Protein AF-A0AAN8FP55-F1 (afdb_monomer_lite)

Foldseek 3Di:
DPPPPPDPPPLPDLELVSLQVLQVLLQVLLVVLQVVLPDPDPPPDDPVVVLVVLQVSLVVSVVSVVVSCPSCCDHPDDDDDPPVDDYPQNFHDPVPPDPPPDPDDPDPDDDDDDDDDDDDDDDDDDDDDDDDDDDDDDDDDDDDPPPPPPPPGDGDDPVVSVLPHAQRALSSLLSNLVSQVDQLLLLLCLVLFVCVQSLVVCVPDDDPSNVVSSVSNVVVCVQLPDDPPDPDRPPVVVPDPSRPNPDDNVVSLVSVCVSPNQRVQPDDPQPPDPVSNVVSVVVSVLSNLLVNLCSVCVVPDDDDGRPPSLVSVLVVLLVSLVVGQALVSLLRSLVSVVPRDPPDLVSLVSNLVSLVVSLVDQGADPVRHGDDDDVVVVSNVSSLVSSLVSDDPVCSVVVVVVVVVVVLLVVLLVVLLVVLLVLLVLLVVCVPVVPDDLVSLVVNLVVLVVVVCLCPPCPHSNVVCVPDPVSCVVCVVSNVSSVVSNVNSVVSNVVSVVVSVVVVVVVVD

pLDDT: mean 71.39, std 17.82, range [32.91, 97.06]

Organism: Trichostrongylus colubriformis (NCBI:txid6319)

Sequence (509 aa):
HLDANISMEGVEGDSKDSCDALFRTIQWIRTLFNVFAEEQACPSVDSGTLDELWTKKFLLMFECQKELFSKVKGKFVDVSVFQLSALGQWSLPDRTPLSMVTVVATEVKKKPVKKAPKRKRAAPAEETENVEDILPPTQAVPSIEKGSKRRSGKNIMLAKMTTCMKTMKLSAVVKLLKNQELAPMDIALIVIVNLDALIFILMHGRRRATISLIEHLLEILVQVCPRVGKKALPWTRGEASGICIHGDLALISSEIEKVPHYFRSHITPLPSDSDAVTSRKKSRREKLMETIEHCILQEDGERSAGSEADVSVYGYLVDVCDQVPNVNVAIAVLDCISVIRSPSEELSNKMARHTLGFLKKEWVDKEGKPIKGAGLTSAVRKMLSHYLRLRPVNYRLCAIQWILAKKLADLNLRTWSIAAGCVALFGLMLRVRELRNTSLLVTAIKEGRRFLAMMCNKNSSFMYLLEEKTRLASVTEQVVEIIKSVQIGNRNFQNICVHAKVCALVANV

Radius of gyration: 38.75 Å; chains: 1; bounding box: 93×90×138 Å

Secondary structure (DSSP, 8-state):
--------TT--SS-HHHHHHHHHHHHHHHHHHHHHTTSS--TTS-HHHHHHHHHHHHHHHHHHHHHHHHHHH-----TT-----SS-S-PPPP-PPP-----------PPPPP-------------------------PPP----------PPP--HHHHHHHSPPPPHHHHHHHHHHTT--HHHHHHHHHS-THHHHHHTTTT--HHHHHHHHHHHHHHHHHSPPTT-SS-GGGG----SS---S-HHHHHHHHTTSTTTTTTTTSPPPS-HHHHHHHHHHHHHHHHHHHHHHHHTTT-SSS-SSSHHHHHHHHHHHHGGG--SHHHHHHHHHHHTTSPPS-HHHHHHHHHHHHHHHHS--B-TTSPBP-SHHHHHHHHHHHHHHHHHS-HHHHHHHHHHHHHHHHHHHHHHHHHHHHHHHHHHHHHTTSGGG--HHHHHHHHHHHHHHHHHHH-TTSTTHHHHH-HHHHHHHHHHHHHHHHHHHHHHHHHHHHHHHHHHHHHHTT-

InterPro domains:
  IPR029448 Fanconi anaemia protein FANCD2 [PTHR32086] (277-410)

Structure (mmCIF, N/CA/C/O backbone):
data_AF-A0AAN8FP55-F1
#
_entry.id   AF-A0AAN8FP55-F1
#
loop_
_atom_site.group_PDB
_atom_site.id
_atom_site.type_symbol
_atom_site.label_atom_id
_atom_site.label_alt_id
_atom_site.label_comp_id
_atom_site.label_asym_id
_atom_site.label_entity_id
_atom_site.label_seq_id
_atom_site.pdbx_PDB_ins_code
_atom_site.Cartn_x
_atom_site.Cartn_y
_atom_site.Cartn_z
_atom_site.occupancy
_atom_site.B_iso_or_equiv
_atom_site.auth_seq_id
_atom_site.auth_comp_id
_atom_site.auth_asym_id
_atom_site.auth_atom_id
_atom_site.pdbx_PDB_model_num
ATOM 1 N N . HIS A 1 1 ? -11.038 -1.731 47.079 1.00 36.53 1 HIS A N 1
ATOM 2 C CA . HIS A 1 1 ? -9.926 -2.691 46.919 1.00 36.53 1 HIS A CA 1
ATOM 3 C C . HIS A 1 1 ? -10.327 -3.762 45.909 1.00 36.53 1 HIS A C 1
ATOM 5 O O . HIS A 1 1 ? -10.938 -4.747 46.294 1.00 36.53 1 HIS A O 1
ATOM 11 N N . LEU A 1 2 ? -10.054 -3.537 44.620 1.00 41.50 2 LEU A N 1
ATOM 12 C CA . LEU A 1 2 ? -10.320 -4.487 43.522 1.00 41.50 2 LEU A CA 1
ATOM 13 C C . LEU A 1 2 ? -9.018 -5.036 42.903 1.00 41.50 2 LEU A C 1
ATOM 15 O O . LEU A 1 2 ? -9.037 -5.620 41.822 1.00 41.50 2 LEU A O 1
ATOM 19 N N . ASP A 1 3 ? -7.886 -4.890 43.597 1.00 40.09 3 ASP A N 1
ATOM 20 C CA . ASP A 1 3 ? -6.628 -5.510 43.190 1.00 40.09 3 ASP A CA 1
ATOM 21 C C . ASP A 1 3 ? -6.633 -6.991 43.565 1.00 40.09 3 ASP A C 1
ATOM 23 O O . ASP A 1 3 ? -6.153 -7.412 44.616 1.00 40.09 3 ASP A O 1
ATOM 27 N N . ALA A 1 4 ? -7.175 -7.814 42.668 1.00 50.50 4 ALA A N 1
ATOM 28 C CA . ALA A 1 4 ? -6.712 -9.187 42.562 1.00 50.50 4 ALA A CA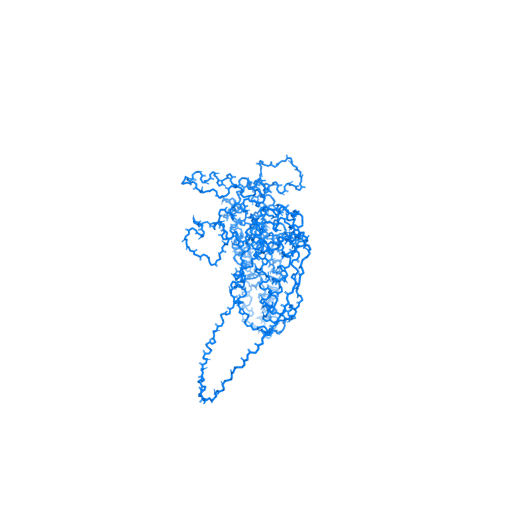 1
ATOM 29 C C . ALA A 1 4 ? -5.237 -9.129 42.122 1.00 50.50 4 ALA A C 1
ATOM 31 O O . ALA A 1 4 ? -4.940 -8.978 40.929 1.00 50.50 4 ALA A O 1
ATOM 32 N N . ASN A 1 5 ? -4.327 -9.169 43.101 1.00 53.84 5 ASN A N 1
ATOM 33 C CA . ASN A 1 5 ? -2.884 -9.253 42.890 1.00 53.84 5 ASN A CA 1
ATOM 34 C C . ASN A 1 5 ? -2.567 -10.590 42.218 1.00 53.84 5 ASN A C 1
ATOM 36 O O . ASN A 1 5 ? -2.399 -11.618 42.868 1.00 53.84 5 ASN A O 1
ATOM 40 N N . ILE A 1 6 ? -2.506 -10.573 40.890 1.00 56.78 6 ILE A N 1
ATOM 41 C CA . ILE A 1 6 ? -1.889 -11.652 40.128 1.00 56.78 6 ILE A CA 1
ATOM 42 C C . ILE A 1 6 ? -0.389 -11.412 40.234 1.00 56.78 6 ILE A C 1
ATOM 44 O O . ILE A 1 6 ? 0.161 -10.608 39.483 1.00 56.78 6 ILE A O 1
ATOM 48 N N . SER A 1 7 ? 0.245 -12.053 41.217 1.00 57.72 7 SER A N 1
ATOM 49 C CA . SER A 1 7 ? 1.703 -12.087 41.288 1.00 57.72 7 SER A CA 1
ATOM 50 C C . SER A 1 7 ? 2.226 -12.999 40.180 1.00 57.72 7 SER A C 1
ATOM 52 O O . SER A 1 7 ? 1.710 -14.097 39.968 1.00 57.72 7 SER A O 1
ATOM 54 N N . MET A 1 8 ? 3.233 -12.518 39.453 1.00 61.50 8 MET A N 1
ATOM 55 C CA . MET A 1 8 ? 4.004 -13.313 38.492 1.00 61.50 8 MET A CA 1
ATOM 56 C C . MET A 1 8 ? 5.193 -14.021 39.170 1.00 61.50 8 MET A C 1
ATOM 58 O O . MET A 1 8 ? 5.982 -14.677 38.486 1.00 61.50 8 MET A O 1
ATOM 62 N N . GLU A 1 9 ? 5.332 -13.908 40.497 1.00 56.75 9 GLU A N 1
ATOM 63 C CA . GLU A 1 9 ? 6.348 -14.628 41.270 1.00 56.75 9 GLU A CA 1
ATOM 64 C C . GLU A 1 9 ? 6.153 -16.141 41.097 1.00 56.75 9 GLU A C 1
ATOM 66 O O . GLU A 1 9 ? 5.098 -16.694 41.406 1.00 56.75 9 GLU A O 1
ATOM 71 N N . GLY A 1 10 ? 7.171 -16.810 40.548 1.00 60.12 10 GLY A N 1
ATOM 72 C CA . GLY A 1 10 ? 7.151 -18.247 40.247 1.00 60.12 10 GLY A CA 1
ATOM 73 C C . GLY A 1 10 ? 6.965 -18.611 38.768 1.00 60.12 10 GLY A C 1
ATOM 74 O O . GLY A 1 10 ? 7.032 -19.789 38.425 1.00 60.12 10 GLY A O 1
ATOM 75 N N . VAL A 1 11 ? 6.787 -17.637 37.864 1.00 64.38 11 VAL A N 1
ATOM 76 C CA . VAL A 1 11 ? 6.741 -17.889 36.402 1.00 64.38 11 VAL A CA 1
ATOM 77 C C . VAL A 1 11 ? 8.153 -17.976 35.783 1.00 64.38 11 VAL A C 1
ATOM 79 O O . VAL A 1 11 ? 8.311 -18.304 34.601 1.00 64.38 11 VAL A O 1
ATOM 82 N N . GLU A 1 12 ? 9.195 -17.748 36.584 1.00 66.88 12 GLU A N 1
ATOM 83 C CA . GLU A 1 12 ? 10.609 -17.835 36.208 1.00 66.88 12 GLU A CA 1
ATOM 84 C C . GLU A 1 12 ? 11.052 -19.296 36.030 1.00 66.88 12 GLU A C 1
ATOM 86 O O . GLU A 1 12 ? 11.622 -19.938 36.905 1.00 66.88 12 GLU A O 1
ATOM 91 N N . GLY A 1 13 ? 10.743 -19.856 34.867 1.00 71.81 13 GLY A N 1
ATOM 92 C CA . GLY A 1 13 ? 11.202 -21.173 34.451 1.00 71.81 13 GLY A CA 1
ATOM 93 C C . GLY A 1 13 ? 10.702 -21.505 33.054 1.00 71.81 13 GLY A C 1
ATOM 94 O O . GLY A 1 13 ? 9.586 -21.136 32.685 1.00 71.81 13 GLY A O 1
ATOM 95 N N . ASP A 1 14 ? 11.503 -22.217 32.268 1.00 77.69 14 ASP A N 1
ATOM 96 C 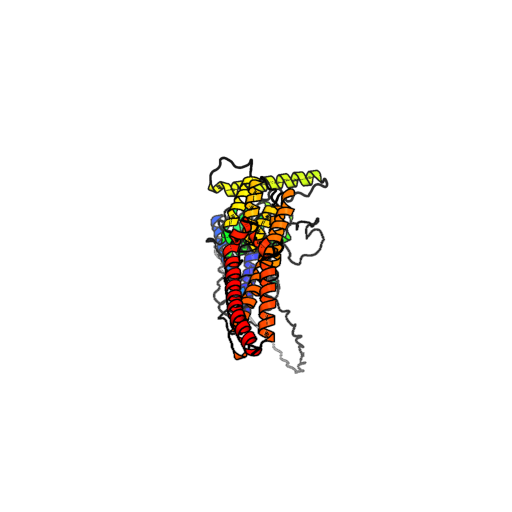CA . ASP A 1 14 ? 11.113 -22.718 30.942 1.00 77.69 14 ASP A CA 1
ATOM 97 C C . ASP A 1 14 ? 10.273 -24.009 31.068 1.00 77.69 14 ASP A C 1
ATOM 99 O O . ASP A 1 14 ? 10.388 -24.931 30.269 1.00 77.69 14 ASP A O 1
ATOM 103 N N . SER A 1 15 ? 9.443 -24.117 32.113 1.00 84.31 15 SER A N 1
ATOM 104 C CA . SER A 1 15 ? 8.615 -25.296 32.378 1.00 84.31 15 SER A CA 1
ATOM 105 C C . SER A 1 15 ? 7.287 -25.237 31.621 1.00 84.31 15 SER A C 1
ATOM 107 O O . SER A 1 15 ? 6.762 -24.164 31.308 1.00 84.31 15 SER A O 1
ATOM 109 N N . LYS A 1 16 ? 6.705 -26.410 31.338 1.00 85.31 16 LYS A N 1
ATOM 110 C CA . LYS A 1 16 ? 5.369 -26.507 30.732 1.00 85.31 16 LYS A CA 1
ATOM 111 C C . LYS A 1 16 ? 4.328 -25.769 31.577 1.00 85.31 16 LYS A C 1
ATOM 113 O O . LYS A 1 16 ? 3.493 -25.059 31.023 1.00 85.31 16 LYS A O 1
ATOM 118 N N . ASP A 1 17 ? 4.429 -25.894 32.896 1.00 86.75 17 ASP A N 1
ATOM 119 C CA . ASP A 1 17 ? 3.519 -25.255 33.845 1.00 86.75 17 ASP A CA 1
ATOM 120 C C . ASP A 1 17 ? 3.583 -23.727 33.751 1.00 86.75 17 ASP A C 1
ATOM 122 O O . ASP A 1 17 ? 2.555 -23.060 33.846 1.00 86.75 17 ASP A O 1
ATOM 126 N N . SER A 1 18 ? 4.764 -23.167 33.464 1.00 87.94 18 SER A N 1
ATOM 127 C CA . SER A 1 18 ? 4.931 -21.734 33.213 1.00 87.94 18 SER A CA 1
ATOM 128 C C . SER A 1 18 ? 4.194 -21.283 31.944 1.00 87.94 18 SER A C 1
ATOM 130 O O . SER A 1 18 ? 3.451 -20.300 31.970 1.00 87.94 18 SER A O 1
ATOM 132 N N . CYS A 1 19 ? 4.316 -22.029 30.839 1.00 87.62 19 CYS A N 1
ATOM 133 C CA . CYS A 1 19 ? 3.560 -21.754 29.611 1.00 87.62 19 CYS A CA 1
ATOM 134 C C . CYS A 1 19 ? 2.043 -21.897 29.816 1.00 87.62 19 CYS A C 1
ATOM 136 O O . CYS A 1 19 ? 1.270 -21.075 29.317 1.00 87.62 19 CYS A O 1
ATOM 138 N N . ASP A 1 20 ? 1.607 -22.905 30.574 1.00 87.62 20 ASP A N 1
ATOM 139 C CA . ASP A 1 20 ? 0.195 -23.127 30.892 1.00 87.62 20 ASP A CA 1
ATOM 140 C C . ASP A 1 20 ? -0.364 -22.002 31.775 1.00 87.62 20 ASP A C 1
ATOM 142 O O . ASP A 1 20 ? -1.476 -21.524 31.528 1.00 87.62 20 ASP A O 1
ATOM 146 N N . ALA A 1 21 ? 0.413 -21.526 32.753 1.00 89.25 21 ALA A N 1
ATOM 147 C CA . ALA A 1 21 ? 0.069 -20.376 33.584 1.00 89.25 21 ALA A CA 1
ATOM 148 C C . ALA A 1 21 ? -0.064 -19.100 32.740 1.00 89.25 21 ALA A C 1
ATOM 150 O O . ALA A 1 21 ? -1.105 -18.445 32.794 1.00 89.25 21 ALA A O 1
ATOM 151 N N . LEU A 1 22 ? 0.922 -18.793 31.887 1.00 90.00 22 LEU A N 1
ATOM 152 C CA . LEU A 1 22 ? 0.868 -17.657 30.959 1.00 90.00 22 LEU A CA 1
ATOM 153 C C . LEU A 1 22 ? -0.372 -17.727 30.060 1.00 90.00 22 LEU A C 1
ATOM 155 O O . LEU A 1 22 ? -1.121 -16.755 29.949 1.00 90.00 22 LEU A O 1
ATOM 159 N N . PHE A 1 23 ? -0.636 -18.890 29.456 1.00 90.56 23 PHE A N 1
ATOM 160 C CA . PHE A 1 23 ? -1.805 -19.092 28.604 1.00 90.56 23 PHE A CA 1
ATOM 161 C C . PHE A 1 23 ? -3.118 -18.867 29.364 1.00 90.56 23 PHE A C 1
ATOM 163 O O . PHE A 1 23 ? -3.999 -18.158 28.869 1.00 90.56 23 PHE A O 1
ATOM 170 N N . ARG A 1 24 ? -3.260 -19.433 30.570 1.00 89.56 24 ARG A N 1
ATOM 171 C CA . ARG A 1 24 ? -4.456 -19.261 31.411 1.00 89.56 24 ARG A CA 1
ATOM 172 C C . ARG A 1 24 ? -4.647 -17.808 31.836 1.00 89.56 24 ARG A C 1
ATOM 174 O O . ARG A 1 24 ? -5.770 -17.315 31.742 1.00 89.56 24 ARG A O 1
ATOM 181 N N . THR A 1 25 ? -3.578 -17.106 32.208 1.00 90.56 25 THR A N 1
ATOM 182 C CA . THR A 1 25 ? -3.615 -15.674 32.539 1.00 90.56 25 THR A CA 1
ATOM 183 C C . THR A 1 25 ? -4.094 -14.847 31.349 1.00 90.56 25 THR A C 1
ATOM 185 O O . THR A 1 25 ? -4.997 -14.024 31.500 1.00 90.56 25 THR A O 1
ATOM 188 N N . ILE A 1 26 ? -3.595 -15.123 30.138 1.00 90.75 26 ILE A N 1
ATOM 189 C CA . ILE A 1 26 ? -4.073 -14.467 28.912 1.00 90.75 26 ILE A CA 1
ATOM 190 C C . ILE A 1 26 ? -5.573 -14.726 28.709 1.00 90.75 26 ILE A C 1
ATOM 192 O O . ILE A 1 26 ? -6.325 -13.782 28.467 1.00 90.75 26 ILE A O 1
ATOM 196 N N . GLN A 1 27 ? -6.039 -15.977 28.837 1.00 89.50 27 GLN A N 1
ATOM 197 C CA . GLN A 1 27 ? -7.470 -16.293 28.697 1.00 89.50 27 GLN A CA 1
ATOM 198 C C . GLN A 1 27 ? -8.333 -15.592 29.737 1.00 89.50 27 GLN A C 1
ATOM 200 O O . GLN A 1 27 ? -9.442 -15.150 29.424 1.00 89.50 27 GLN A O 1
ATOM 205 N N . TRP A 1 28 ? -7.848 -15.523 30.972 1.00 91.06 28 TRP A N 1
ATOM 206 C CA . TRP A 1 28 ? -8.559 -14.895 32.068 1.00 91.06 28 TRP A CA 1
ATOM 207 C C . TRP A 1 28 ? -8.700 -13.394 31.824 1.00 91.06 28 TRP A C 1
ATOM 209 O O . TRP A 1 28 ? -9.824 -12.900 31.819 1.00 91.06 28 TRP A O 1
ATOM 219 N N . ILE A 1 29 ? -7.612 -12.696 31.478 1.00 90.62 29 ILE A N 1
ATOM 220 C CA . ILE A 1 29 ? -7.657 -11.260 31.164 1.00 90.62 29 ILE A CA 1
ATOM 221 C C . ILE A 1 29 ? -8.570 -10.982 29.959 1.00 90.62 29 ILE A C 1
ATOM 223 O O . ILE A 1 29 ? -9.410 -10.089 30.025 1.00 90.62 29 ILE A O 1
ATOM 227 N N . ARG A 1 30 ? -8.491 -11.780 28.883 1.00 89.56 30 ARG A N 1
ATOM 228 C CA . ARG A 1 30 ? -9.418 -11.646 27.740 1.00 89.56 30 ARG A CA 1
ATOM 229 C C . ARG A 1 30 ? -10.874 -11.865 28.146 1.00 89.56 30 ARG A C 1
ATOM 231 O O . ARG A 1 30 ? -11.760 -11.177 27.649 1.00 89.56 30 ARG A O 1
ATOM 238 N N . THR A 1 31 ? -11.130 -12.813 29.048 1.00 86.69 31 THR A N 1
ATOM 239 C CA . THR A 1 31 ? -12.478 -13.057 29.578 1.00 86.69 31 THR A CA 1
ATOM 240 C C . THR A 1 31 ? -12.959 -11.855 30.389 1.00 86.69 31 THR A C 1
ATOM 242 O O . THR A 1 31 ? -14.080 -11.414 30.164 1.00 86.69 31 THR A O 1
ATOM 245 N N . LEU A 1 32 ? -12.115 -11.274 31.249 1.00 87.38 32 LEU A N 1
ATOM 246 C CA . LEU A 1 32 ? -12.452 -10.050 31.979 1.00 87.38 32 LEU A CA 1
ATOM 247 C C . LEU A 1 32 ? -12.782 -8.901 31.032 1.00 87.38 32 LEU A C 1
ATOM 249 O O . LEU A 1 32 ? -13.822 -8.272 31.192 1.00 87.38 32 LEU A O 1
ATOM 253 N N . PHE A 1 33 ? -11.947 -8.662 30.019 1.00 88.38 33 PHE A N 1
ATOM 254 C CA . PHE A 1 33 ? -12.225 -7.636 29.019 1.00 88.38 33 PHE A CA 1
ATOM 255 C C . PHE A 1 33 ? -13.566 -7.860 28.330 1.00 88.38 33 PHE A C 1
ATOM 257 O O . PHE A 1 33 ? -14.336 -6.923 28.180 1.00 88.38 33 PHE A O 1
ATOM 264 N N . ASN A 1 34 ? -13.884 -9.099 27.965 1.00 86.81 34 ASN A N 1
ATOM 265 C CA . ASN A 1 34 ? -15.144 -9.422 27.302 1.00 86.81 34 ASN A CA 1
ATOM 266 C C . ASN A 1 34 ? -16.377 -9.273 28.203 1.00 86.81 34 ASN A C 1
ATOM 268 O O . ASN A 1 34 ? -17.465 -9.051 27.677 1.00 86.81 34 ASN A O 1
ATOM 272 N N . VAL A 1 35 ? -16.226 -9.447 29.518 1.00 84.88 35 VAL A N 1
ATOM 273 C CA . VAL A 1 35 ? -17.304 -9.258 30.500 1.00 84.88 35 VAL A CA 1
ATOM 274 C C . VAL A 1 35 ? -17.498 -7.766 30.771 1.00 84.88 35 VAL A C 1
ATOM 276 O O . VAL A 1 35 ? -18.584 -7.234 30.568 1.00 84.88 35 VAL A O 1
ATOM 279 N N . PHE A 1 36 ? -16.426 -7.054 31.120 1.00 83.62 36 PHE A N 1
ATOM 280 C CA . PHE A 1 36 ? -16.493 -5.636 31.484 1.00 83.62 36 PHE A CA 1
ATOM 281 C C . PHE A 1 36 ? -16.633 -4.682 30.292 1.00 83.62 36 PHE A C 1
ATOM 283 O O . PHE A 1 36 ? -16.839 -3.485 30.488 1.00 83.62 36 PHE A O 1
ATOM 290 N N . ALA A 1 37 ? -16.488 -5.162 29.055 1.00 82.38 37 ALA A N 1
ATOM 291 C CA . ALA A 1 37 ? -16.772 -4.353 27.872 1.00 82.38 37 ALA A CA 1
ATOM 292 C C . ALA A 1 37 ? -18.268 -4.064 27.698 1.00 82.38 37 ALA A C 1
ATOM 294 O O . ALA A 1 37 ? -18.611 -3.074 27.059 1.00 82.38 37 ALA A O 1
ATOM 295 N N . GLU A 1 38 ? -19.138 -4.937 28.214 1.00 75.81 38 GLU A N 1
ATOM 296 C CA . GLU A 1 38 ? -20.593 -4.835 28.043 1.00 75.81 38 GLU A CA 1
ATOM 297 C C . GLU A 1 38 ? -21.269 -4.078 29.190 1.00 75.81 38 GLU A C 1
ATOM 299 O O . GLU A 1 38 ? -22.319 -3.470 28.985 1.00 75.81 38 GLU A O 1
ATOM 304 N N . GLU A 1 39 ? -20.663 -4.059 30.378 1.00 73.75 39 GLU A N 1
ATOM 305 C CA . GLU A 1 39 ? -21.197 -3.312 31.514 1.00 73.75 39 GLU A CA 1
ATOM 306 C C . GLU A 1 39 ? -21.006 -1.800 31.318 1.00 73.75 39 GLU A C 1
ATOM 308 O O . GLU A 1 39 ? -19.895 -1.257 31.366 1.00 73.75 39 GLU A O 1
ATOM 313 N N . GLN A 1 40 ? -22.126 -1.107 31.095 1.00 61.31 40 GLN A N 1
ATOM 314 C CA . GLN A 1 40 ? -22.216 0.352 31.094 1.00 61.31 40 GLN A CA 1
ATOM 315 C C . GLN A 1 40 ? -22.018 0.870 32.520 1.00 61.31 40 GLN A C 1
ATOM 317 O O . GLN A 1 40 ? -22.979 1.083 33.244 1.00 61.31 40 GLN A O 1
ATOM 322 N N . ALA A 1 41 ? -20.754 1.073 32.885 1.00 63.94 41 ALA A N 1
ATOM 323 C CA . ALA A 1 41 ? -20.296 1.640 34.150 1.00 63.94 41 ALA A CA 1
ATOM 324 C C . ALA A 1 41 ? -20.613 0.790 35.394 1.00 63.94 41 ALA A C 1
ATOM 326 O O . ALA A 1 41 ? -21.751 0.454 35.703 1.00 63.94 41 ALA A O 1
ATOM 327 N N . CYS A 1 42 ? -19.573 0.502 36.174 1.00 73.00 42 CYS A N 1
ATOM 328 C CA . CYS A 1 42 ? -19.757 0.080 37.552 1.00 73.00 42 CYS A CA 1
ATOM 329 C C . CYS A 1 42 ? -20.020 1.365 38.355 1.00 73.00 42 CYS A C 1
ATOM 331 O O . CYS A 1 42 ? -19.095 2.166 38.483 1.00 73.00 42 CYS A O 1
ATOM 333 N N . PRO A 1 43 ? -21.243 1.623 38.860 1.00 80.62 43 PRO A N 1
ATOM 334 C CA . PRO A 1 43 ? -21.618 2.934 39.409 1.00 80.62 43 PRO A CA 1
ATOM 335 C C . PRO A 1 43 ? -20.794 3.351 40.638 1.00 80.62 43 PRO A C 1
ATOM 337 O O . PRO A 1 43 ? -20.841 4.504 41.052 1.00 80.62 43 PRO A O 1
ATOM 340 N N . SER A 1 44 ? -20.044 2.420 41.228 1.00 85.75 44 SER A N 1
ATOM 341 C CA . SER A 1 44 ? -19.174 2.637 42.383 1.00 85.75 44 SER A CA 1
ATOM 342 C C . SER A 1 44 ? -17.712 2.943 42.036 1.00 85.75 44 SER A C 1
ATOM 344 O O . SER A 1 44 ? -16.938 3.225 42.949 1.00 85.75 44 SER A O 1
ATOM 346 N N . VAL A 1 45 ? -17.311 2.866 40.763 1.00 83.62 45 VAL A N 1
ATOM 347 C CA . VAL A 1 45 ? -15.924 3.076 40.321 1.00 83.62 45 VAL A CA 1
ATOM 348 C C . VAL A 1 45 ? -15.898 4.216 39.311 1.00 83.62 45 VAL A C 1
ATOM 350 O O . VAL A 1 45 ? -16.639 4.188 38.329 1.00 83.62 45 VAL A O 1
ATOM 353 N N . ASP A 1 46 ? -15.051 5.219 39.543 1.00 88.25 46 ASP A N 1
ATOM 354 C CA . ASP A 1 46 ? -14.877 6.301 38.576 1.00 88.25 46 ASP A CA 1
ATOM 355 C C . ASP A 1 46 ? -14.308 5.775 37.240 1.00 88.25 46 ASP A C 1
ATOM 357 O O . ASP A 1 46 ? -13.649 4.731 37.162 1.00 88.25 46 ASP A O 1
ATOM 361 N N . SER A 1 47 ? -14.614 6.477 36.146 1.00 84.56 47 SER A N 1
ATOM 362 C CA . SER A 1 47 ? -14.209 6.048 34.803 1.00 84.56 47 SER A CA 1
ATOM 363 C C . SER A 1 47 ? -12.688 6.005 34.645 1.00 84.56 47 SER A C 1
ATOM 365 O O . SER A 1 47 ? -12.174 5.087 34.012 1.00 84.56 47 SER A O 1
ATOM 367 N N . GLY A 1 48 ? -11.968 6.942 35.273 1.00 86.75 48 GLY A N 1
ATOM 368 C CA . GLY A 1 48 ? -10.509 7.030 35.198 1.00 86.75 48 GLY A CA 1
ATOM 369 C C . GLY A 1 48 ? -9.804 5.813 35.801 1.00 86.75 48 GLY A C 1
ATOM 370 O O . GLY A 1 48 ? -8.926 5.232 35.166 1.00 86.75 48 GLY A O 1
ATOM 371 N N . THR A 1 49 ? -10.235 5.359 36.980 1.00 85.19 49 THR A N 1
ATOM 372 C CA . THR A 1 49 ? -9.707 4.154 37.638 1.00 85.19 49 THR A CA 1
ATOM 373 C C . THR A 1 49 ? -9.996 2.912 36.804 1.00 85.19 49 THR A C 1
ATOM 375 O O . THR A 1 49 ? -9.151 2.019 36.692 1.00 85.19 49 THR A O 1
ATOM 378 N N . LEU A 1 50 ? -11.182 2.837 36.192 1.00 84.19 50 LEU A N 1
ATOM 379 C CA . LEU A 1 50 ? -11.519 1.733 35.301 1.00 84.19 50 LEU A CA 1
ATOM 380 C C . LEU A 1 50 ? -10.619 1.732 34.055 1.00 84.19 50 LEU A C 1
ATOM 382 O O . LEU A 1 50 ? -10.115 0.673 33.682 1.00 84.19 50 LEU A O 1
ATOM 386 N N . ASP A 1 51 ? -10.369 2.888 33.445 1.00 84.19 51 ASP A N 1
ATOM 387 C CA . ASP A 1 51 ? -9.510 3.011 32.264 1.00 84.19 51 ASP A CA 1
ATOM 388 C C . ASP A 1 51 ? -8.040 2.695 32.569 1.00 84.19 51 ASP A C 1
ATOM 390 O O . ASP A 1 51 ? -7.367 2.013 31.781 1.00 84.19 51 ASP A O 1
ATOM 394 N N . GLU A 1 52 ? -7.556 3.093 33.746 1.00 85.25 52 GLU A N 1
ATOM 395 C CA . GLU A 1 52 ? -6.231 2.727 34.245 1.00 85.25 52 GLU A CA 1
ATOM 396 C C . GLU A 1 52 ? -6.122 1.211 34.469 1.00 85.25 52 GLU A C 1
ATOM 398 O O . GLU A 1 52 ? -5.157 0.579 34.027 1.00 85.25 52 GLU A O 1
ATOM 403 N N . LEU A 1 53 ? -7.132 0.597 35.097 1.00 85.44 53 LEU A N 1
ATOM 404 C CA . LEU A 1 53 ? -7.182 -0.849 35.311 1.00 85.44 53 LEU A CA 1
ATOM 405 C C . LEU A 1 53 ? -7.190 -1.603 33.976 1.00 85.44 53 LEU A C 1
ATOM 407 O O . LEU A 1 53 ? -6.440 -2.568 33.808 1.00 85.44 53 LEU A O 1
ATOM 411 N N . TRP A 1 54 ? -7.994 -1.149 33.014 1.00 87.56 54 TRP A N 1
ATOM 412 C CA . TRP A 1 54 ? -8.042 -1.708 31.664 1.00 87.56 54 TRP A CA 1
ATOM 413 C C . TRP A 1 54 ? -6.673 -1.667 30.993 1.00 87.56 54 TRP A C 1
ATOM 415 O O . TRP A 1 54 ? -6.195 -2.686 30.489 1.00 87.56 54 TRP A O 1
ATOM 425 N N . THR A 1 55 ? -6.012 -0.514 31.056 1.00 85.56 55 THR A N 1
ATOM 426 C CA . THR A 1 55 ? -4.680 -0.310 30.485 1.00 85.56 55 THR A CA 1
ATOM 427 C C . THR A 1 55 ? -3.643 -1.218 31.144 1.00 85.56 55 THR A C 1
ATOM 429 O O . THR A 1 55 ? -2.930 -1.942 30.447 1.00 85.56 55 THR A O 1
ATOM 432 N N . LYS A 1 56 ? -3.597 -1.272 32.482 1.00 87.94 56 LYS A N 1
ATOM 433 C CA . LYS A 1 56 ? -2.670 -2.137 33.233 1.00 87.94 56 LYS A CA 1
ATOM 434 C C . LYS A 1 56 ? -2.874 -3.615 32.910 1.00 87.94 56 LYS A C 1
ATOM 436 O O . LYS A 1 56 ? -1.905 -4.327 32.644 1.00 87.94 56 LYS A O 1
ATOM 441 N N . LYS A 1 57 ? -4.124 -4.095 32.895 1.00 89.62 57 LYS A N 1
ATOM 442 C CA . LYS A 1 57 ? -4.422 -5.500 32.568 1.00 89.62 57 LYS A CA 1
ATOM 443 C C . LYS A 1 57 ? -4.116 -5.816 31.104 1.00 89.62 57 LYS A C 1
ATOM 445 O O . LYS A 1 57 ? -3.673 -6.923 30.812 1.00 89.62 57 LYS A O 1
ATOM 450 N N . PHE A 1 58 ? -4.284 -4.858 30.193 1.00 88.25 58 PHE A N 1
ATOM 451 C CA . PHE A 1 58 ? -3.971 -5.056 28.779 1.00 88.25 58 PHE A CA 1
ATOM 452 C C . PHE A 1 58 ? -2.464 -5.192 28.568 1.00 88.25 58 PHE A C 1
ATOM 454 O O . PHE A 1 58 ? -2.023 -6.142 27.923 1.00 88.25 58 PHE A O 1
ATOM 461 N N . LEU A 1 59 ? -1.677 -4.307 29.184 1.00 85.25 59 LEU A N 1
ATOM 462 C CA . LEU A 1 59 ? -0.218 -4.390 29.167 1.00 85.25 59 LEU A CA 1
ATOM 463 C C . LEU A 1 59 ? 0.282 -5.701 29.787 1.00 85.25 59 LEU A C 1
ATOM 465 O O . LEU A 1 59 ? 1.149 -6.349 29.206 1.00 85.25 59 LEU A O 1
ATOM 469 N N . LEU A 1 60 ? -0.319 -6.147 30.897 1.00 89.69 60 LEU A N 1
ATOM 470 C CA . LEU A 1 60 ? -0.011 -7.451 31.490 1.00 89.69 60 LEU A CA 1
ATOM 471 C C . LEU A 1 60 ? -0.303 -8.600 30.515 1.00 89.69 60 LEU A C 1
ATOM 473 O O . LEU A 1 60 ? 0.552 -9.452 30.296 1.00 89.69 60 LEU A O 1
ATOM 477 N N . MET A 1 61 ? -1.485 -8.616 29.888 1.00 91.69 61 MET A N 1
ATOM 478 C CA . MET A 1 61 ? -1.829 -9.629 28.885 1.00 91.69 61 MET A CA 1
ATOM 479 C C . MET A 1 61 ? -0.838 -9.626 27.716 1.00 91.69 61 MET A C 1
ATOM 481 O O . MET A 1 61 ? -0.462 -10.695 27.236 1.00 91.69 61 MET A O 1
ATOM 485 N N . PHE A 1 62 ? -0.437 -8.443 27.252 1.00 87.12 62 PHE A N 1
ATOM 486 C CA . PHE A 1 62 ? 0.512 -8.282 26.158 1.00 87.12 62 PHE A CA 1
ATOM 487 C C . PHE A 1 62 ? 1.901 -8.829 26.520 1.00 87.12 62 PHE A C 1
ATOM 489 O O . PHE A 1 62 ? 2.463 -9.614 25.754 1.00 87.12 62 PHE A O 1
ATOM 496 N N . GLU A 1 63 ? 2.431 -8.508 27.704 1.00 87.75 63 GLU A N 1
ATOM 497 C CA . GLU A 1 63 ? 3.705 -9.071 28.171 1.00 87.75 63 GLU A CA 1
ATOM 498 C C . GLU A 1 63 ? 3.610 -10.588 28.390 1.00 87.75 63 GLU A C 1
ATOM 500 O O . GLU A 1 63 ? 4.502 -11.318 27.960 1.00 87.75 63 GLU A O 1
ATOM 505 N N . CYS A 1 64 ? 2.495 -11.104 28.928 1.00 90.75 64 CYS A N 1
ATOM 506 C CA . CYS A 1 64 ? 2.275 -12.550 29.021 1.00 90.75 64 CYS A CA 1
ATOM 507 C C . CYS A 1 64 ? 2.274 -13.228 27.642 1.00 90.75 64 CYS A C 1
ATOM 509 O O . CYS A 1 64 ? 2.828 -14.316 27.496 1.00 90.75 64 CYS A O 1
ATOM 511 N N . GLN A 1 65 ? 1.657 -12.614 26.624 1.00 88.81 65 GLN A N 1
ATOM 512 C CA . GLN A 1 65 ? 1.674 -13.141 25.255 1.00 88.81 65 GLN A CA 1
ATOM 513 C C . GLN A 1 65 ? 3.090 -13.156 24.691 1.00 88.81 65 GLN A C 1
ATOM 515 O O . GLN A 1 65 ? 3.513 -14.174 24.147 1.00 88.81 65 GLN A O 1
ATOM 520 N N . LYS A 1 66 ? 3.827 -12.051 24.831 1.00 87.44 66 LYS A N 1
ATOM 521 C CA . LYS A 1 66 ? 5.212 -11.934 24.371 1.00 87.44 66 LYS A CA 1
ATOM 522 C C . LYS A 1 66 ? 6.109 -12.986 25.023 1.00 87.44 66 LYS A C 1
ATOM 524 O O . LYS A 1 66 ? 6.855 -13.657 24.311 1.00 87.44 66 LYS A O 1
ATOM 529 N N . GLU A 1 67 ? 5.984 -13.176 26.333 1.00 89.44 67 GLU A N 1
ATOM 530 C CA . GLU A 1 67 ? 6.735 -14.188 27.075 1.00 89.44 67 GLU A CA 1
ATOM 531 C C . GLU A 1 67 ? 6.350 -15.607 26.641 1.00 89.44 67 GLU A C 1
ATOM 533 O O . GLU A 1 67 ? 7.221 -16.421 26.342 1.00 89.44 67 GLU A O 1
ATOM 538 N N . LEU A 1 68 ? 5.052 -15.894 26.489 1.00 88.88 68 LEU A N 1
ATOM 539 C CA . LEU A 1 68 ? 4.581 -17.186 25.987 1.00 88.88 68 LEU A CA 1
ATOM 540 C C . LEU A 1 68 ? 5.136 -17.476 24.585 1.00 88.88 68 LEU A C 1
ATOM 542 O O . LEU A 1 68 ? 5.623 -18.574 24.326 1.00 88.88 68 LEU A O 1
ATOM 546 N N . PHE A 1 69 ? 5.104 -16.495 23.678 1.00 86.19 69 PHE A N 1
ATOM 547 C CA . PHE A 1 69 ? 5.678 -16.633 22.340 1.00 86.19 69 PHE A CA 1
ATOM 548 C C . PHE A 1 69 ? 7.191 -16.863 22.380 1.00 86.19 69 PHE A C 1
ATOM 550 O O . PHE A 1 69 ? 7.682 -17.677 21.600 1.00 86.19 69 PHE A O 1
ATOM 557 N N . SER A 1 70 ? 7.912 -16.174 23.269 1.00 85.56 70 SER A N 1
ATOM 558 C CA . SER A 1 70 ? 9.354 -16.350 23.476 1.00 85.56 70 SER A CA 1
ATOM 559 C C . SER A 1 70 ? 9.678 -17.775 23.941 1.00 85.56 70 SER A C 1
ATOM 561 O O . SER A 1 70 ? 10.476 -18.467 23.311 1.00 85.56 70 SER A O 1
ATOM 563 N N . LYS A 1 71 ? 8.972 -18.270 24.967 1.00 86.12 71 LYS A N 1
ATOM 564 C CA . LYS A 1 71 ? 9.160 -19.628 25.503 1.00 86.12 71 LYS A CA 1
ATOM 565 C C . LYS A 1 71 ? 8.791 -20.720 24.501 1.00 86.12 71 LYS A C 1
ATOM 567 O O . LYS A 1 71 ? 9.511 -21.704 24.371 1.00 86.12 71 LYS A O 1
ATOM 572 N N . VAL A 1 72 ? 7.704 -20.536 23.745 1.00 82.94 72 VAL A N 1
ATOM 573 C CA . VAL A 1 72 ? 7.245 -21.512 22.738 1.00 82.94 72 VAL A CA 1
ATOM 574 C C . VAL A 1 72 ? 8.144 -21.531 21.498 1.00 82.94 72 VAL A C 1
ATOM 576 O O . VAL A 1 72 ? 8.350 -22.596 20.920 1.00 82.94 72 VAL A O 1
ATOM 579 N N . LYS A 1 73 ? 8.687 -20.384 21.068 1.00 79.62 73 LYS A N 1
ATOM 580 C CA . LYS A 1 73 ? 9.638 -20.333 19.942 1.00 79.62 73 LYS A CA 1
ATOM 581 C C . LYS A 1 73 ? 11.038 -20.834 20.308 1.00 79.62 73 LYS A C 1
ATOM 583 O O . LYS A 1 73 ? 11.808 -21.130 19.398 1.00 79.62 73 LYS A O 1
ATOM 588 N N . GLY A 1 74 ? 11.346 -20.943 21.600 1.00 68.31 74 GLY A N 1
ATOM 589 C CA . GLY A 1 74 ? 12.712 -21.079 22.094 1.00 68.31 74 GLY A CA 1
ATOM 590 C C . GLY A 1 74 ? 13.429 -19.725 22.084 1.00 68.31 74 GLY A C 1
ATOM 591 O O . GLY A 1 74 ? 13.129 -18.849 21.267 1.00 68.31 74 GLY A O 1
ATOM 592 N N . LYS A 1 75 ? 14.374 -19.531 23.010 1.00 56.19 75 LYS A N 1
ATOM 593 C CA . LYS A 1 75 ? 15.173 -18.302 23.064 1.00 56.19 75 LYS A CA 1
ATOM 594 C C . LYS A 1 75 ? 15.988 -18.175 21.772 1.00 56.19 75 LYS A C 1
ATOM 596 O O . LYS A 1 75 ? 16.790 -19.046 21.451 1.00 56.19 75 LYS A O 1
ATOM 601 N N . PHE A 1 76 ? 15.793 -17.074 21.049 1.00 42.47 76 PHE A N 1
ATOM 602 C CA . PHE A 1 76 ? 16.673 -16.651 19.960 1.00 42.47 76 PHE A CA 1
ATOM 603 C C . PHE A 1 76 ? 17.997 -16.185 20.591 1.00 42.47 76 PHE A C 1
ATOM 605 O O . PHE A 1 76 ? 18.153 -15.012 20.918 1.00 42.47 76 PHE A O 1
ATOM 612 N N . VAL A 1 77 ? 18.918 -17.114 20.849 1.00 40.44 77 VAL A N 1
ATOM 613 C CA . VAL A 1 77 ? 20.289 -16.801 21.273 1.00 40.44 77 VAL A CA 1
ATOM 614 C C . VAL A 1 77 ? 21.214 -17.209 20.138 1.00 40.44 77 VAL A C 1
ATOM 616 O O . VAL A 1 77 ? 21.433 -18.393 19.934 1.00 40.44 77 VAL A O 1
ATOM 619 N N . ASP A 1 78 ? 21.684 -16.196 19.414 1.00 38.62 78 ASP A N 1
ATOM 620 C CA . ASP A 1 78 ? 22.786 -16.168 18.445 1.00 38.62 78 ASP A CA 1
ATOM 621 C C . ASP A 1 78 ? 22.882 -17.226 17.318 1.00 38.62 78 ASP A C 1
ATOM 623 O O . ASP A 1 78 ? 22.529 -18.397 17.411 1.00 38.62 78 ASP A O 1
ATOM 627 N N . VAL A 1 79 ? 23.367 -16.761 16.170 1.00 39.53 79 VAL A N 1
ATOM 628 C CA . VAL A 1 79 ? 23.041 -17.225 14.805 1.00 39.53 79 VAL A CA 1
ATOM 629 C C . VAL A 1 79 ? 23.683 -18.563 14.361 1.00 39.53 79 VAL A C 1
ATOM 631 O O . VAL A 1 79 ? 23.825 -18.794 13.165 1.00 39.53 79 VAL A O 1
ATOM 634 N N . SER A 1 80 ? 24.048 -19.507 15.234 1.00 39.59 80 SER A N 1
ATOM 635 C CA . SER A 1 80 ? 24.794 -20.697 14.755 1.00 39.59 80 SER A CA 1
ATOM 636 C C . SER A 1 80 ? 24.391 -22.086 15.241 1.00 39.59 80 SER A C 1
ATOM 638 O O . SER A 1 80 ? 24.888 -23.049 14.662 1.00 39.59 80 SER A O 1
ATOM 640 N N . VAL A 1 81 ? 23.434 -22.265 16.159 1.00 37.03 81 VAL A N 1
ATOM 641 C CA . VAL A 1 81 ? 22.895 -23.612 16.448 1.00 37.03 81 VAL A CA 1
ATOM 642 C C . VAL A 1 81 ? 21.413 -23.535 16.821 1.00 37.03 81 VAL A C 1
ATOM 644 O O . VAL A 1 81 ? 21.056 -23.134 17.923 1.00 37.03 81 VAL A O 1
ATOM 647 N N . PHE A 1 82 ? 20.529 -23.973 15.917 1.00 36.31 82 PHE A N 1
ATOM 648 C CA . PHE A 1 82 ? 19.119 -24.234 16.232 1.00 36.31 82 PHE A CA 1
ATOM 649 C C . PHE A 1 82 ? 19.032 -25.460 17.161 1.00 36.31 82 PHE A C 1
ATOM 651 O O . PHE A 1 82 ? 18.787 -26.582 16.717 1.00 36.31 82 PHE A O 1
ATOM 658 N N . GLN A 1 83 ? 19.241 -25.277 18.465 1.00 39.34 83 GLN A N 1
ATOM 659 C CA . GLN A 1 83 ? 18.802 -26.267 19.444 1.00 39.34 83 GLN A CA 1
ATOM 660 C C . GLN A 1 83 ? 17.285 -26.135 19.604 1.00 39.34 83 GLN A C 1
ATOM 662 O O . GLN A 1 83 ? 16.771 -25.240 20.267 1.00 39.34 83 GLN A O 1
ATOM 667 N N . LEU A 1 84 ? 16.556 -27.050 18.965 1.00 42.16 84 LEU A N 1
ATOM 668 C CA . LEU A 1 84 ? 15.094 -27.210 18.998 1.00 42.16 84 LEU A CA 1
ATOM 669 C C . LEU A 1 84 ? 14.550 -27.657 20.379 1.00 42.16 84 LEU A C 1
ATOM 671 O O . LEU A 1 84 ? 13.531 -28.339 20.472 1.00 42.16 84 LEU A O 1
ATOM 675 N N . SER A 1 85 ? 15.227 -27.309 21.468 1.00 51.81 85 SER A N 1
ATOM 676 C CA . SER A 1 85 ? 15.066 -27.919 22.788 1.00 51.81 85 SER A CA 1
ATOM 677 C C . SER A 1 85 ? 15.233 -26.859 23.874 1.00 51.81 85 SER A C 1
ATOM 679 O O . SER A 1 85 ? 16.331 -26.360 24.083 1.00 51.81 85 SER A O 1
ATOM 681 N N . ALA A 1 86 ? 14.161 -26.487 24.574 1.00 47.78 86 ALA A N 1
ATOM 682 C CA . ALA A 1 86 ? 14.033 -26.998 25.941 1.00 47.78 86 ALA A CA 1
ATOM 683 C C . ALA A 1 86 ? 12.633 -27.518 26.323 1.00 47.78 86 ALA A C 1
ATOM 685 O O . ALA A 1 86 ? 12.533 -28.363 27.205 1.00 47.78 86 ALA A O 1
ATOM 686 N N . LEU A 1 87 ? 11.555 -27.088 25.659 1.00 47.56 87 LEU A N 1
ATOM 687 C CA . LEU A 1 87 ? 10.190 -27.404 26.120 1.00 47.56 87 LEU A CA 1
ATOM 688 C C . LEU A 1 87 ? 9.530 -28.621 25.470 1.00 47.56 87 LEU A C 1
ATOM 690 O O . LEU A 1 87 ? 8.464 -29.053 25.913 1.00 47.56 87 LEU A O 1
ATOM 694 N N . GLY A 1 88 ? 10.139 -29.196 24.430 1.00 56.53 88 GLY A N 1
ATOM 695 C CA . GLY A 1 88 ? 9.460 -30.207 23.629 1.00 56.53 88 GLY A CA 1
ATOM 696 C C . GLY A 1 88 ? 8.116 -29.687 23.103 1.00 56.53 88 GLY A C 1
ATOM 697 O O . GLY A 1 88 ? 7.814 -28.496 23.114 1.00 56.53 88 GLY A O 1
ATOM 698 N N . GLN A 1 89 ? 7.294 -30.585 22.585 1.00 65.94 89 GLN A N 1
ATOM 699 C CA . GLN A 1 89 ? 5.993 -30.246 22.020 1.00 65.94 89 GLN A CA 1
ATOM 700 C C . GLN A 1 89 ? 5.056 -29.728 23.125 1.00 65.94 89 GLN A C 1
ATOM 702 O O . GLN A 1 89 ? 4.448 -30.521 23.844 1.00 65.94 89 GLN A O 1
ATOM 707 N N . TRP A 1 90 ? 4.920 -28.403 23.270 1.00 72.50 90 TRP A N 1
ATOM 708 C CA . TRP A 1 90 ? 3.911 -27.829 24.161 1.00 72.50 90 TRP A CA 1
ATOM 709 C C . TRP A 1 90 ? 2.515 -28.192 23.636 1.00 72.50 90 TRP A C 1
ATOM 711 O O . TRP A 1 90 ? 2.061 -27.722 22.590 1.00 72.50 90 TRP A O 1
ATOM 721 N N . SER A 1 91 ? 1.849 -29.097 24.348 1.00 76.62 91 SER A N 1
ATOM 722 C CA . SER A 1 91 ? 0.450 -29.448 24.130 1.00 76.62 91 SER A CA 1
ATOM 723 C C . SER A 1 91 ? -0.433 -28.388 24.777 1.00 76.62 91 SER A C 1
ATOM 725 O O . SER A 1 91 ? -0.175 -28.047 25.930 1.00 76.62 91 SER A O 1
ATOM 727 N N . LEU A 1 92 ? -1.496 -27.945 24.096 1.00 75.56 92 LEU A N 1
ATOM 728 C CA . LEU A 1 92 ? -2.459 -27.013 24.689 1.00 75.56 92 LEU A CA 1
ATOM 729 C C . LEU A 1 92 ? -2.916 -27.535 26.067 1.00 75.56 92 LEU A C 1
ATOM 731 O O . LEU A 1 92 ? -3.299 -28.710 26.139 1.00 75.56 92 LEU A O 1
ATOM 735 N N . PRO A 1 93 ? -2.906 -26.709 27.129 1.00 78.12 93 PRO A N 1
ATOM 736 C CA . PRO A 1 93 ? -3.484 -27.091 28.405 1.00 78.12 93 PRO A CA 1
ATOM 737 C C . PRO A 1 93 ? -4.935 -27.508 28.192 1.00 78.12 93 PRO A C 1
ATOM 739 O O . PRO A 1 93 ? -5.641 -26.940 27.349 1.00 78.12 93 PRO A O 1
ATOM 742 N N . ASP A 1 94 ? -5.351 -28.535 28.934 1.00 72.88 94 ASP A N 1
ATOM 743 C CA . ASP A 1 94 ? -6.684 -29.107 28.806 1.00 72.88 94 ASP A CA 1
ATOM 744 C C . ASP A 1 94 ? -7.731 -27.990 28.921 1.00 72.88 94 ASP A C 1
ATOM 746 O O . ASP A 1 94 ? -7.670 -27.145 29.818 1.00 72.88 94 ASP A O 1
ATOM 750 N N . ARG A 1 95 ? -8.666 -27.946 27.964 1.00 64.19 95 ARG A N 1
ATOM 751 C CA . ARG A 1 95 ? -9.690 -26.890 27.867 1.00 64.19 95 ARG A CA 1
ATOM 752 C C . ARG A 1 95 ? -10.803 -27.089 28.890 1.00 64.19 95 ARG A C 1
ATOM 754 O O . ARG A 1 95 ? -11.893 -26.547 28.705 1.00 64.19 95 ARG A O 1
ATOM 761 N N . THR A 1 96 ? -10.554 -27.880 29.931 1.00 65.50 96 THR A N 1
ATOM 762 C CA . THR A 1 96 ? -11.482 -28.089 31.029 1.00 65.50 96 THR A CA 1
ATOM 763 C C . THR A 1 96 ? -11.908 -26.704 31.511 1.00 65.50 96 THR A C 1
ATOM 765 O O . THR A 1 96 ? -11.041 -25.906 31.889 1.00 65.50 96 THR A O 1
ATOM 768 N N . PRO A 1 97 ? -13.198 -26.347 31.389 1.00 52.41 97 PRO A N 1
ATOM 769 C CA . PRO A 1 97 ? -13.657 -25.027 31.777 1.00 52.41 97 PRO A CA 1
ATOM 770 C C . PRO A 1 97 ? -13.229 -24.811 33.223 1.00 52.41 97 PRO A C 1
ATOM 772 O O . PRO A 1 97 ? -13.531 -25.636 34.085 1.00 52.41 97 PRO A O 1
ATOM 775 N N . LEU A 1 98 ? -12.468 -23.738 33.466 1.00 47.66 98 LEU A N 1
ATOM 776 C CA . LEU A 1 98 ? -12.179 -23.289 34.823 1.00 47.66 98 LEU A CA 1
ATOM 777 C C . LEU A 1 98 ? -13.530 -23.238 35.540 1.00 47.66 98 LEU A C 1
ATOM 779 O O . LEU A 1 98 ? -14.459 -22.604 35.033 1.00 47.66 98 LEU A O 1
ATOM 783 N N . SER A 1 99 ? -13.655 -23.983 36.638 1.00 40.91 99 SER A N 1
ATOM 784 C CA . SER A 1 99 ? -14.871 -24.056 37.449 1.00 40.91 99 SER A CA 1
ATOM 785 C C . SER A 1 99 ? -15.461 -22.659 37.617 1.00 40.91 99 SER A C 1
ATOM 787 O O . SER A 1 99 ? -14.711 -21.723 37.897 1.00 40.91 99 SER A O 1
ATOM 789 N N . MET A 1 100 ? -16.773 -22.525 37.394 1.00 36.12 100 MET A N 1
ATOM 790 C CA . MET A 1 100 ? -17.489 -21.249 37.360 1.00 36.12 100 MET A CA 1
ATOM 791 C C . MET A 1 100 ? -17.062 -20.369 38.546 1.00 36.12 100 MET A C 1
ATOM 793 O O . MET A 1 100 ? -17.374 -20.667 39.699 1.00 36.12 100 MET A O 1
ATOM 797 N N . VAL A 1 101 ? -16.291 -19.314 38.263 1.00 40.69 101 VAL A N 1
ATOM 798 C CA . VAL A 1 101 ? -15.848 -18.362 39.285 1.00 40.69 101 VAL A CA 1
ATOM 799 C C . VAL A 1 101 ? -17.082 -17.579 39.700 1.00 40.69 101 VAL A C 1
ATOM 801 O O . VAL A 1 101 ? -17.521 -16.671 39.000 1.00 40.69 101 VAL A O 1
ATOM 804 N N . THR A 1 102 ? -17.682 -17.979 40.817 1.00 36.72 102 THR A N 1
ATOM 805 C CA . THR A 1 102 ? -18.798 -17.246 41.408 1.00 36.72 102 THR A CA 1
ATOM 806 C C . THR A 1 102 ? -18.195 -16.029 42.095 1.00 36.72 102 THR A C 1
ATOM 808 O O . THR A 1 102 ? -17.536 -16.160 43.126 1.00 36.72 102 THR A O 1
ATOM 811 N N . VAL A 1 103 ? -18.351 -14.847 41.497 1.00 37.34 103 VAL A N 1
ATOM 812 C CA . VAL A 1 103 ? -17.971 -13.588 42.145 1.00 37.34 103 VAL A CA 1
ATOM 813 C C . VAL A 1 103 ? -18.982 -13.351 43.263 1.00 37.34 103 VAL A C 1
ATOM 815 O O . VAL A 1 103 ? -20.070 -12.830 43.038 1.00 37.34 103 VAL A O 1
ATOM 818 N N . VAL A 1 104 ? -18.658 -13.814 44.468 1.00 32.91 104 VAL A N 1
ATOM 819 C CA . VAL A 1 104 ? -19.473 -13.553 45.654 1.00 32.91 104 VAL A CA 1
ATOM 820 C C . VAL A 1 104 ? -19.254 -12.094 46.031 1.00 32.91 104 VAL A C 1
ATOM 822 O O . VAL A 1 104 ? -18.185 -11.728 46.520 1.00 32.91 104 VAL A O 1
ATOM 825 N N . ALA A 1 105 ? -20.261 -11.253 45.795 1.00 34.00 105 ALA A N 1
ATOM 826 C CA . ALA A 1 105 ? -20.307 -9.929 46.389 1.00 34.00 105 ALA A CA 1
ATOM 827 C C . ALA A 1 105 ? -20.267 -10.104 47.913 1.00 34.00 105 ALA A C 1
ATOM 829 O O . ALA A 1 105 ? -21.183 -10.669 48.513 1.00 34.00 105 ALA A O 1
ATOM 830 N N . THR A 1 106 ? -19.177 -9.679 48.548 1.00 37.50 106 THR A N 1
ATOM 831 C CA . THR A 1 106 ? -19.086 -9.660 50.006 1.00 37.50 106 THR A CA 1
ATOM 832 C C . THR A 1 106 ? -20.006 -8.564 50.521 1.00 37.50 106 THR A C 1
ATOM 834 O O . THR A 1 106 ? -19.592 -7.416 50.682 1.00 37.50 106 THR A O 1
ATOM 837 N N . GLU A 1 107 ? -21.270 -8.903 50.766 1.00 35.62 107 GLU A N 1
ATOM 838 C CA . GLU A 1 107 ? -22.136 -8.061 51.577 1.00 35.62 107 GLU A CA 1
ATOM 839 C C . GLU A 1 107 ? -21.510 -7.928 52.969 1.00 35.62 107 GLU A C 1
ATOM 841 O O . GLU A 1 107 ? -21.269 -8.910 53.680 1.00 35.62 107 GLU A O 1
ATOM 846 N N . VAL A 1 108 ? -21.212 -6.689 53.356 1.00 39.66 108 VAL A N 1
ATOM 847 C CA . VAL A 1 108 ? -20.729 -6.351 54.694 1.00 39.66 108 VAL A CA 1
ATOM 848 C C . VAL A 1 108 ? -21.850 -6.669 55.685 1.00 39.66 108 VAL A C 1
ATOM 850 O O . VAL A 1 108 ? -22.770 -5.875 55.883 1.00 39.66 108 VAL A O 1
ATOM 853 N N . LYS A 1 109 ? -21.791 -7.852 56.310 1.00 40.59 109 LYS A N 1
ATOM 854 C CA . LYS A 1 109 ? -22.709 -8.251 57.385 1.00 40.59 109 LYS A CA 1
ATOM 855 C C . LYS A 1 109 ? -22.673 -7.209 58.508 1.00 40.59 109 LYS A C 1
ATOM 857 O O . LYS A 1 109 ? -21.697 -7.113 59.253 1.00 40.59 109 LYS A O 1
ATOM 862 N N . LYS A 1 110 ? -23.767 -6.456 58.667 1.00 48.47 110 LYS A N 1
ATOM 863 C CA . LYS A 1 110 ? -24.024 -5.632 59.856 1.00 48.47 110 LYS A CA 1
ATOM 864 C C . LYS A 1 110 ? -24.056 -6.537 61.097 1.00 48.47 110 LYS A C 1
ATOM 866 O O . LYS A 1 110 ? -24.799 -7.515 61.142 1.00 48.47 110 LYS A O 1
ATOM 871 N N . LYS A 1 111 ? -23.233 -6.206 62.099 1.00 45.75 111 LYS A N 1
ATOM 872 C CA . LYS A 1 111 ? -23.169 -6.879 63.409 1.00 45.75 111 LYS A CA 1
ATOM 873 C C . LYS A 1 111 ? -24.542 -6.865 64.104 1.00 45.75 111 LYS A C 1
ATOM 875 O O . LYS A 1 111 ? -25.107 -5.781 64.245 1.00 45.75 111 LYS A O 1
ATOM 880 N N . PRO A 1 112 ? -25.042 -7.999 64.629 1.00 46.66 112 PRO A N 1
ATOM 881 C CA . PRO A 1 112 ? -26.174 -7.986 65.544 1.00 46.66 112 PRO A CA 1
ATOM 882 C C . PRO A 1 112 ? -25.739 -7.533 66.948 1.00 46.66 112 PRO A C 1
ATOM 884 O O . PRO A 1 112 ? -24.648 -7.847 67.431 1.00 46.66 112 PRO A O 1
ATOM 887 N N . VAL A 1 113 ? -26.614 -6.761 67.591 1.00 50.38 113 VAL A N 1
ATOM 888 C CA . VAL A 1 113 ? -26.458 -6.194 68.936 1.00 50.38 113 VAL A CA 1
ATOM 889 C C . VAL A 1 113 ? -26.530 -7.296 70.003 1.00 50.38 113 VAL A C 1
ATOM 891 O O . VAL A 1 113 ? -27.387 -8.175 69.958 1.00 50.38 113 VAL A O 1
ATOM 894 N N . LYS A 1 114 ? -25.615 -7.226 70.978 1.00 54.19 114 LYS A N 1
ATOM 895 C CA . LYS A 1 114 ? -25.478 -8.137 72.125 1.00 54.19 114 LYS A CA 1
ATOM 896 C C . LYS A 1 114 ? -26.695 -8.077 73.066 1.00 54.19 114 LYS A C 1
ATOM 898 O O . LYS A 1 114 ? -27.095 -6.991 73.475 1.00 54.19 114 LYS A O 1
ATOM 903 N N . LYS A 1 115 ? -27.167 -9.237 73.540 1.00 44.34 115 LYS A N 1
ATOM 904 C CA . LYS A 1 115 ? -27.859 -9.384 74.837 1.00 44.34 115 LYS A CA 1
ATOM 905 C C . LYS A 1 115 ? -27.164 -10.463 75.676 1.00 44.34 115 LYS A C 1
ATOM 907 O O . LYS A 1 115 ? -26.716 -11.473 75.145 1.00 44.34 115 LYS A O 1
ATOM 912 N N . ALA A 1 116 ? -27.029 -10.177 76.969 1.00 45.06 116 ALA A N 1
ATOM 913 C CA . ALA A 1 116 ? -26.273 -10.925 77.978 1.00 45.06 116 ALA A CA 1
ATOM 914 C C . ALA A 1 116 ? -27.217 -11.818 78.852 1.00 45.06 116 ALA A C 1
ATOM 916 O O . ALA A 1 116 ? -28.390 -11.941 78.502 1.00 45.06 116 ALA A O 1
ATOM 917 N N . PRO A 1 117 ? -26.767 -12.505 79.929 1.00 60.66 117 PRO A N 1
ATOM 918 C CA . PRO A 1 117 ? -26.787 -13.971 80.014 1.00 60.66 117 PRO A CA 1
ATOM 919 C C . PRO A 1 117 ? -27.687 -14.537 81.137 1.00 60.66 117 PRO A C 1
ATOM 921 O O . PRO A 1 117 ? -28.015 -13.842 82.098 1.00 60.66 117 PRO A O 1
ATOM 924 N N . LYS A 1 118 ? -28.017 -15.840 81.095 1.00 44.81 118 LYS A N 1
ATOM 925 C CA . LYS A 1 118 ? -28.586 -16.570 82.250 1.00 44.81 118 LYS A CA 1
ATOM 926 C C . LYS A 1 118 ? -27.994 -17.978 82.410 1.00 44.81 118 LYS A C 1
ATOM 928 O O . LYS A 1 118 ? -27.495 -18.574 81.467 1.00 44.81 118 LYS A O 1
ATOM 933 N N . ARG A 1 119 ? -27.975 -18.429 83.666 1.00 42.03 119 ARG A N 1
ATOM 934 C CA . ARG A 1 119 ? -26.973 -19.276 84.337 1.00 42.03 119 ARG A CA 1
ATOM 935 C C . ARG A 1 119 ? -27.554 -20.656 84.733 1.00 42.03 119 ARG A C 1
ATOM 937 O O . ARG A 1 119 ? -28.665 -20.683 85.238 1.00 42.03 119 ARG A O 1
ATOM 944 N N . LYS A 1 120 ? -26.707 -21.702 84.653 1.00 46.50 120 LYS A N 1
ATOM 945 C CA . LYS A 1 120 ? -26.493 -22.876 85.560 1.00 46.50 120 LYS A CA 1
ATOM 946 C C . LYS A 1 120 ? -27.597 -23.920 85.880 1.00 46.50 120 LYS A C 1
ATOM 948 O O . LYS A 1 120 ? -28.568 -23.577 86.540 1.00 46.50 120 LYS A O 1
ATOM 953 N N . ARG A 1 121 ? -27.246 -25.212 85.678 1.00 40.72 121 ARG A N 1
ATOM 954 C CA . ARG A 1 121 ? -27.152 -26.397 86.609 1.00 40.72 121 ARG A CA 1
ATOM 955 C C . ARG A 1 121 ? -27.472 -27.684 85.819 1.00 40.72 121 ARG A C 1
ATOM 957 O O . ARG A 1 121 ? -28.269 -27.586 84.904 1.00 40.72 121 ARG A O 1
ATOM 964 N N . ALA A 1 122 ? -27.039 -28.910 86.114 1.00 36.59 122 ALA A N 1
ATOM 965 C CA . ALA A 1 122 ? -25.929 -29.602 86.791 1.00 36.59 122 ALA A CA 1
ATOM 966 C C . ALA A 1 122 ? -26.114 -31.107 86.415 1.00 36.59 122 ALA A C 1
ATOM 968 O O . ALA A 1 122 ? -27.217 -31.487 86.036 1.00 36.59 122 ALA A O 1
ATOM 969 N N . ALA A 1 123 ? -25.045 -31.908 86.490 1.00 43.94 123 ALA A N 1
ATOM 970 C CA . ALA A 1 123 ? -24.904 -33.354 86.175 1.00 43.94 123 ALA A CA 1
ATOM 971 C C . ALA A 1 123 ? -25.709 -34.300 87.140 1.00 43.94 123 ALA A C 1
ATOM 973 O O . ALA A 1 123 ? -26.448 -33.712 87.937 1.00 43.94 123 ALA A O 1
ATOM 974 N N . PRO A 1 124 ? -25.573 -35.669 87.201 1.00 57.41 124 PRO A N 1
ATOM 975 C CA . PRO A 1 124 ? -24.518 -36.584 86.662 1.00 57.41 124 PRO A CA 1
ATOM 976 C C . PRO A 1 124 ? -24.899 -38.054 86.236 1.00 57.41 124 PRO A C 1
ATOM 978 O O . PRO A 1 124 ? -26.050 -38.445 86.374 1.00 57.41 124 PRO A O 1
ATOM 981 N N . ALA A 1 125 ? -23.860 -38.823 85.808 1.00 46.66 125 ALA A N 1
ATOM 982 C CA . ALA A 1 125 ? -23.594 -40.299 85.903 1.00 46.66 125 ALA A CA 1
ATOM 983 C C . ALA A 1 125 ? -24.520 -41.305 85.147 1.00 46.66 125 ALA A C 1
ATOM 985 O O . ALA A 1 125 ? -25.681 -40.990 84.942 1.00 46.66 125 ALA A O 1
ATOM 986 N N . GLU A 1 126 ? -24.153 -42.515 84.675 1.00 36.97 126 GLU A N 1
ATOM 987 C CA . GLU A 1 126 ? -23.000 -43.449 84.797 1.00 36.97 126 GLU A CA 1
ATOM 988 C C . GLU A 1 126 ? -23.164 -44.607 83.749 1.00 36.97 126 GLU A C 1
ATOM 990 O O . GLU A 1 126 ? -24.305 -44.883 83.395 1.00 36.97 126 GLU A O 1
ATOM 995 N N . GLU A 1 127 ? -22.049 -45.228 83.290 1.00 38.59 127 GLU A N 1
ATOM 996 C CA . GLU A 1 127 ? -21.770 -46.657 82.886 1.00 38.59 127 GLU A CA 1
ATOM 997 C C . GLU A 1 127 ? -22.748 -47.469 81.963 1.00 38.59 127 GLU A C 1
ATOM 999 O O . GLU A 1 127 ? -23.935 -47.197 81.918 1.00 38.59 127 GLU A O 1
ATOM 1004 N N . THR A 1 128 ? -22.402 -48.480 81.134 1.00 37.59 128 THR A N 1
ATOM 1005 C CA . THR A 1 128 ? -21.342 -49.521 81.121 1.00 37.59 128 THR A CA 1
ATOM 1006 C C . THR A 1 128 ? -21.194 -50.199 79.720 1.00 37.59 128 THR A C 1
ATOM 1008 O O . THR A 1 128 ? -22.044 -50.057 78.844 1.00 37.59 128 THR A O 1
ATOM 1011 N N . GLU A 1 129 ? -20.087 -50.940 79.571 1.00 38.56 129 GLU A N 1
ATOM 1012 C CA . GLU A 1 129 ? -19.535 -51.878 78.554 1.00 38.56 129 GLU A CA 1
ATOM 1013 C C . GLU A 1 129 ? -20.453 -52.773 77.673 1.00 38.56 129 GLU A C 1
ATOM 1015 O O . GLU A 1 129 ? -21.473 -53.267 78.142 1.00 38.56 129 GLU A O 1
ATOM 1020 N N . ASN A 1 130 ? -20.009 -53.142 76.446 1.00 33.38 130 ASN A N 1
ATOM 1021 C CA . ASN A 1 130 ? -19.361 -54.454 76.191 1.00 33.38 130 ASN A CA 1
ATOM 1022 C C . ASN A 1 130 ? -18.761 -54.667 74.778 1.00 33.38 130 ASN A C 1
ATOM 1024 O O . ASN A 1 130 ? -19.127 -54.015 73.802 1.00 33.38 130 ASN A O 1
ATOM 1028 N N . VAL A 1 131 ? -17.806 -55.601 74.751 1.00 44.88 131 VAL A N 1
ATOM 1029 C CA . VAL A 1 131 ? -16.814 -56.004 73.733 1.00 44.88 131 VAL A CA 1
ATOM 1030 C C . VAL A 1 131 ? -17.317 -57.168 72.861 1.00 44.88 131 VAL A C 1
ATOM 1032 O O . VAL A 1 131 ? -18.035 -58.011 73.381 1.00 44.88 131 VAL A O 1
ATOM 1035 N N . GLU A 1 132 ? -16.876 -57.275 71.595 1.00 34.03 132 GLU A N 1
ATOM 1036 C CA . GLU A 1 132 ? -16.401 -58.559 71.025 1.00 34.03 132 GLU A CA 1
ATOM 1037 C C . GLU A 1 132 ? -15.595 -58.402 69.714 1.00 34.03 132 GLU A C 1
ATOM 1039 O O . GLU A 1 132 ? -16.041 -57.807 68.732 1.00 34.03 132 GLU A O 1
ATOM 1044 N N . ASP A 1 133 ? -14.381 -58.960 69.757 1.00 41.56 133 ASP A N 1
ATOM 1045 C CA . ASP A 1 133 ? -13.402 -59.212 68.692 1.00 41.56 133 ASP A CA 1
ATOM 1046 C C . ASP A 1 133 ? -13.777 -60.446 67.861 1.00 41.56 133 ASP A C 1
ATOM 1048 O O . ASP A 1 133 ? -14.046 -61.464 68.485 1.00 41.56 133 ASP A O 1
ATOM 1052 N N . ILE A 1 134 ? -13.610 -60.428 66.522 1.00 36.94 134 ILE A N 1
ATOM 1053 C CA . ILE A 1 134 ? -13.118 -61.574 65.707 1.00 36.94 134 ILE A CA 1
ATOM 1054 C C . ILE A 1 134 ? -12.437 -61.061 64.405 1.00 36.94 134 ILE A C 1
ATOM 1056 O O . ILE A 1 134 ? -13.034 -60.332 63.615 1.00 36.94 134 ILE A O 1
ATOM 1060 N N . LEU A 1 135 ? -11.199 -61.508 64.144 1.00 40.94 135 LEU A N 1
ATOM 1061 C CA . LEU A 1 135 ? -10.432 -61.464 62.872 1.00 40.94 135 LEU A CA 1
ATOM 1062 C C . LEU A 1 135 ? -10.225 -62.919 62.354 1.00 40.94 135 LEU A C 1
ATOM 1064 O O . LEU A 1 135 ? -10.377 -63.842 63.152 1.00 40.94 135 LEU A O 1
ATOM 1068 N N . PRO A 1 136 ? -9.621 -63.184 61.168 1.00 64.88 136 PRO A N 1
ATOM 1069 C CA . PRO A 1 136 ? -9.958 -62.847 59.771 1.00 64.88 136 PRO A CA 1
ATOM 1070 C C . PRO A 1 136 ? -10.027 -64.146 58.891 1.00 64.88 136 PRO A C 1
ATOM 1072 O O . PRO A 1 136 ? -10.051 -65.243 59.452 1.00 64.88 136 PRO A O 1
ATOM 1075 N N . PRO A 1 137 ? -10.034 -64.100 57.531 1.00 52.44 137 PRO A N 1
ATOM 1076 C CA . PRO A 1 137 ? -8.741 -64.192 56.828 1.00 52.44 137 PRO A CA 1
ATOM 1077 C C . PRO A 1 137 ? -8.625 -63.519 55.435 1.00 52.44 137 PRO A C 1
ATOM 1079 O O . PRO A 1 137 ? -9.573 -63.311 54.685 1.00 52.44 137 PRO A O 1
ATOM 1082 N N . THR A 1 138 ? -7.361 -63.260 55.112 1.00 45.81 138 THR A N 1
ATOM 1083 C CA . THR A 1 138 ? -6.668 -62.960 53.849 1.00 45.81 138 THR A CA 1
ATOM 1084 C C . THR A 1 138 ? -7.212 -63.626 52.572 1.00 45.81 138 THR A C 1
ATOM 1086 O O . THR A 1 138 ? -7.260 -64.851 52.509 1.00 45.81 138 THR A O 1
ATOM 1089 N N . GLN A 1 139 ? -7.441 -62.847 51.500 1.00 35.50 139 GLN A N 1
ATOM 1090 C CA . GLN A 1 139 ? -7.394 -63.311 50.098 1.00 35.50 139 GLN A CA 1
ATOM 1091 C C . GLN A 1 139 ? -6.925 -62.212 49.120 1.00 35.50 139 GLN A C 1
ATOM 1093 O O . GLN A 1 139 ? -6.892 -61.028 49.440 1.00 35.50 139 GLN A O 1
ATOM 1098 N N . ALA A 1 140 ? -6.470 -62.673 47.955 1.00 37.59 140 ALA A N 1
ATOM 1099 C CA . ALA A 1 140 ? -5.420 -62.126 47.104 1.00 37.59 140 ALA A CA 1
ATOM 1100 C C . ALA A 1 140 ? -5.750 -60.873 46.269 1.00 37.59 140 ALA A C 1
ATOM 1102 O O . ALA A 1 140 ? -6.878 -60.622 45.854 1.00 37.59 140 ALA A O 1
ATOM 1103 N N . VAL A 1 141 ? -4.677 -60.145 45.953 1.00 42.19 141 VAL A N 1
ATOM 1104 C CA . VAL A 1 141 ? -4.587 -59.012 45.022 1.00 42.19 141 VAL A CA 1
ATOM 1105 C C . VAL A 1 141 ? -4.784 -59.477 43.569 1.00 42.19 141 VAL A C 1
ATOM 1107 O O . VAL A 1 141 ? -4.012 -60.321 43.114 1.00 42.19 141 VAL A O 1
ATOM 1110 N N . PRO A 1 142 ? -5.704 -58.880 42.785 1.00 36.09 142 PRO A N 1
ATOM 1111 C CA . PRO A 1 142 ? -5.649 -58.923 41.333 1.00 36.09 142 PRO A CA 1
ATOM 1112 C C . PRO A 1 142 ? -4.961 -57.659 40.799 1.00 36.09 142 PRO A C 1
ATOM 1114 O O . PRO A 1 142 ? -5.436 -56.532 40.954 1.00 36.09 142 PRO A O 1
ATOM 1117 N N . SER A 1 143 ? -3.822 -57.860 40.145 1.00 43.41 143 SER A N 1
ATOM 1118 C CA . SER A 1 143 ? -3.113 -56.862 39.349 1.00 43.41 143 SER A CA 1
ATOM 1119 C C . SER A 1 143 ? -3.966 -56.423 38.153 1.00 43.41 143 SER A C 1
ATOM 1121 O O . SER A 1 143 ? -4.129 -57.168 37.188 1.00 43.41 143 SER A O 1
ATOM 1123 N N . ILE A 1 144 ? -4.495 -55.199 38.202 1.00 40.03 144 ILE A N 1
ATOM 1124 C CA . ILE A 1 144 ? -5.113 -54.534 37.049 1.00 40.03 144 ILE A CA 1
ATOM 1125 C C . ILE A 1 144 ? -3.993 -53.888 36.227 1.00 40.03 144 ILE A C 1
ATOM 1127 O O . ILE A 1 144 ? -3.470 -52.829 36.583 1.00 40.03 144 ILE A O 1
ATOM 1131 N N . GLU A 1 145 ? -3.641 -54.514 35.105 1.00 41.69 145 GLU A N 1
ATOM 1132 C CA . GLU A 1 145 ? -2.841 -53.896 34.049 1.00 41.69 145 GLU A CA 1
ATOM 1133 C C . GLU A 1 145 ? -3.598 -52.695 33.460 1.00 41.69 145 GLU A C 1
ATOM 1135 O O . GLU A 1 145 ? -4.478 -52.813 32.605 1.00 41.69 145 GLU A O 1
ATOM 1140 N N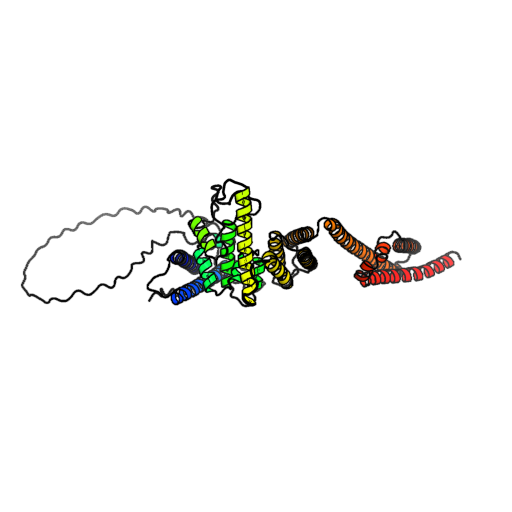 . LYS A 1 146 ? -3.246 -51.486 33.911 1.00 38.38 146 LYS A N 1
ATOM 1141 C CA . LYS A 1 146 ? -3.623 -50.243 33.233 1.00 38.38 146 LYS A CA 1
ATOM 1142 C C . LYS A 1 146 ? -2.751 -50.065 31.991 1.00 38.38 146 LYS A C 1
ATOM 1144 O O . LYS A 1 146 ? -1.702 -49.423 32.034 1.00 38.38 146 LYS A O 1
ATOM 1149 N N . GLY A 1 147 ? -3.241 -50.565 30.860 1.00 36.62 147 GLY A N 1
ATOM 1150 C CA . GLY A 1 147 ? -2.783 -50.167 29.531 1.00 36.62 147 GLY A CA 1
ATOM 1151 C C . GLY A 1 147 ? -3.036 -48.675 29.290 1.00 36.62 147 GLY A C 1
ATOM 1152 O O . GLY A 1 147 ? -4.073 -48.277 28.758 1.00 36.62 147 GLY A O 1
ATOM 1153 N N . SER A 1 148 ? -2.085 -47.829 29.690 1.00 39.47 148 SER A N 1
ATOM 1154 C CA . SER A 1 148 ? -2.067 -46.404 29.361 1.00 39.47 148 SER A CA 1
ATOM 1155 C C . SER A 1 148 ? -1.828 -46.242 27.859 1.00 39.47 148 SER A C 1
ATOM 1157 O O . SER A 1 148 ? -0.692 -46.229 27.380 1.00 39.47 148 SER A O 1
ATOM 1159 N N . LYS A 1 149 ? -2.915 -46.126 27.086 1.00 38.59 149 LYS A N 1
ATOM 1160 C CA . LYS A 1 149 ? -2.862 -45.613 25.713 1.00 38.59 149 LYS A CA 1
ATOM 1161 C C . LYS A 1 149 ? -2.303 -44.192 25.771 1.00 38.59 149 LYS A C 1
ATOM 1163 O O . LYS A 1 149 ? -3.048 -43.239 25.998 1.00 38.59 149 LYS A O 1
ATOM 1168 N N . ARG A 1 150 ? -0.990 -44.053 25.546 1.00 39.56 150 ARG A N 1
ATOM 1169 C CA . ARG A 1 150 ? -0.323 -42.782 25.236 1.00 39.56 150 ARG A CA 1
ATOM 1170 C C . ARG A 1 150 ? -1.088 -42.118 24.091 1.00 39.56 150 ARG A C 1
ATOM 1172 O O . ARG A 1 150 ? -0.926 -42.477 22.927 1.00 39.56 150 ARG A O 1
ATOM 1179 N N . ARG A 1 151 ? -1.956 -41.159 24.421 1.00 41.47 151 ARG A N 1
ATOM 1180 C CA . ARG A 1 151 ? -2.552 -40.260 23.434 1.00 41.47 151 ARG A CA 1
ATOM 1181 C C . ARG A 1 151 ? -1.410 -39.419 22.877 1.00 41.47 151 ARG A C 1
ATOM 1183 O O . ARG A 1 151 ? -0.899 -38.538 23.558 1.00 41.47 151 ARG A O 1
ATOM 1190 N N . SER A 1 152 ? -0.993 -39.740 21.657 1.00 41.59 152 SER A N 1
ATOM 1191 C CA . SER A 1 152 ? -0.139 -38.889 20.832 1.00 41.59 152 SER A CA 1
ATOM 1192 C C . SER A 1 152 ? -0.772 -37.492 20.772 1.00 41.59 152 SER A C 1
ATOM 1194 O O . SER A 1 152 ? -1.833 -37.299 20.173 1.00 41.59 152 SER A O 1
ATOM 1196 N N . GLY A 1 153 ? -0.179 -36.535 21.488 1.00 50.69 153 GLY A N 1
ATOM 1197 C CA . GLY A 1 153 ? -0.604 -35.142 21.466 1.00 50.69 153 GLY A CA 1
ATOM 1198 C C . GLY A 1 153 ? -0.347 -34.561 20.080 1.00 50.69 153 GLY A C 1
ATOM 1199 O O . GLY A 1 153 ? 0.757 -34.668 19.553 1.00 50.69 153 GLY A O 1
ATOM 1200 N N . LYS A 1 154 ? -1.370 -33.971 19.455 1.00 52.03 154 LYS A N 1
ATOM 1201 C CA . LYS A 1 154 ? -1.204 -33.292 18.165 1.00 52.03 154 LYS A CA 1
ATOM 1202 C C . LYS A 1 154 ? -0.370 -32.029 18.368 1.00 52.03 154 LYS A C 1
ATOM 1204 O O . LYS A 1 154 ? -0.775 -31.142 19.114 1.00 52.03 154 LYS A O 1
ATOM 1209 N N . ASN A 1 155 ? 0.744 -31.933 17.648 1.00 55.44 155 ASN A N 1
ATOM 1210 C CA . ASN A 1 155 ? 1.599 -30.751 17.634 1.00 55.44 155 ASN A CA 1
ATOM 1211 C C . ASN A 1 155 ? 0.842 -29.513 17.158 1.00 55.44 155 ASN A C 1
ATOM 1213 O O . ASN A 1 155 ? 0.174 -29.519 16.116 1.00 55.44 155 ASN A O 1
ATOM 1217 N N . ILE A 1 156 ? 0.972 -28.434 17.922 1.00 58.69 156 ILE A N 1
ATOM 1218 C CA . ILE A 1 156 ? 0.356 -27.149 17.621 1.00 58.69 156 ILE A CA 1
ATOM 1219 C C . ILE A 1 156 ? 1.448 -26.257 17.044 1.00 58.69 156 ILE A C 1
ATOM 1221 O O . ILE A 1 156 ? 2.347 -25.816 17.750 1.00 58.69 156 ILE A O 1
ATOM 1225 N N . MET A 1 157 ? 1.388 -26.009 15.733 1.00 69.88 157 MET A N 1
ATOM 1226 C CA . MET A 1 157 ? 2.216 -24.971 15.115 1.00 69.88 157 MET A CA 1
ATOM 1227 C C . MET A 1 157 ? 1.867 -23.617 15.732 1.00 69.88 157 MET A C 1
ATOM 1229 O O . MET A 1 157 ? 0.705 -23.375 16.047 1.00 69.88 157 MET A O 1
ATOM 1233 N N . LEU A 1 158 ? 2.837 -22.710 15.820 1.00 65.69 158 LEU A N 1
ATOM 1234 C CA . LEU A 1 158 ? 2.659 -21.356 16.355 1.00 65.69 158 LEU A CA 1
ATOM 1235 C C . LEU A 1 158 ? 1.402 -20.642 15.819 1.00 65.69 158 LEU A C 1
ATOM 1237 O O . LEU A 1 158 ? 0.662 -20.035 16.584 1.00 65.69 158 LEU A O 1
ATOM 1241 N N . ALA A 1 159 ? 1.113 -20.793 14.521 1.00 67.75 159 ALA A N 1
ATOM 1242 C CA . ALA A 1 159 ? -0.074 -20.228 13.873 1.00 67.75 159 ALA A CA 1
ATOM 1243 C C . ALA A 1 159 ? -1.402 -20.727 14.478 1.00 67.75 159 ALA A C 1
ATOM 1245 O O . ALA A 1 159 ? -2.400 -20.014 14.485 1.00 67.75 159 ALA A O 1
ATOM 1246 N N . LYS A 1 160 ? -1.423 -21.947 15.022 1.00 77.31 160 LYS A N 1
ATOM 1247 C CA . LYS A 1 160 ? -2.585 -22.505 15.718 1.00 77.31 160 LYS A CA 1
ATOM 1248 C C . LYS A 1 160 ? -2.709 -21.985 17.152 1.00 77.31 160 LYS A C 1
ATOM 1250 O O . LYS A 1 160 ? -3.810 -22.029 17.697 1.00 77.31 160 LYS A O 1
ATOM 1255 N N . MET A 1 161 ? -1.639 -21.476 17.768 1.00 75.62 161 MET A N 1
ATOM 1256 C CA . MET A 1 161 ? -1.696 -20.961 19.140 1.00 75.62 161 MET A CA 1
ATOM 1257 C C . MET A 1 161 ? -2.617 -19.742 19.235 1.00 75.62 161 MET A C 1
ATOM 1259 O O . MET A 1 161 ? -3.480 -19.707 20.110 1.00 75.62 161 MET A O 1
ATOM 1263 N N . THR A 1 162 ? -2.524 -18.812 18.281 1.00 74.25 162 THR A N 1
ATOM 1264 C CA . THR A 1 162 ? -3.413 -17.643 18.191 1.00 74.25 162 THR A CA 1
ATOM 1265 C C . THR A 1 162 ? -4.874 -18.072 18.055 1.00 74.25 162 THR A C 1
ATOM 1267 O O . THR A 1 162 ? -5.725 -17.598 18.802 1.00 74.25 162 THR A O 1
ATOM 1270 N N . THR A 1 163 ? -5.154 -19.074 17.209 1.00 76.38 163 THR A N 1
ATOM 1271 C CA . THR A 1 163 ? -6.514 -19.627 17.033 1.00 76.38 163 THR A CA 1
ATOM 1272 C C . THR A 1 163 ? -7.049 -20.375 18.257 1.00 76.38 163 THR A C 1
ATOM 1274 O O . THR A 1 163 ? -8.250 -20.605 18.372 1.00 76.38 163 THR A O 1
ATOM 1277 N N . CYS A 1 164 ? -6.172 -20.789 19.175 1.00 77.88 164 CYS A N 1
ATOM 1278 C CA . CYS A 1 164 ? -6.570 -21.469 20.403 1.00 77.88 164 CYS A CA 1
ATOM 1279 C C . CYS A 1 164 ? -6.931 -20.504 21.530 1.00 77.88 164 CYS A C 1
ATOM 1281 O O . CYS A 1 164 ? -7.492 -20.949 22.533 1.00 77.88 164 CYS A O 1
ATOM 1283 N N . MET A 1 165 ? -6.607 -19.217 21.390 1.00 82.25 165 MET A N 1
ATOM 1284 C CA . MET A 1 165 ? -6.961 -18.226 22.388 1.00 82.25 165 MET A CA 1
ATOM 1285 C C . MET A 1 165 ? -8.376 -17.696 22.159 1.00 82.25 165 MET A C 1
ATOM 1287 O O . MET A 1 165 ? -8.777 -17.474 21.020 1.00 82.25 165 MET A O 1
ATOM 1291 N N . LYS A 1 166 ? -9.128 -17.442 23.239 1.00 81.31 166 LYS A N 1
ATOM 1292 C CA . LYS A 1 166 ? -10.429 -16.769 23.134 1.00 81.31 166 LYS A CA 1
ATOM 1293 C C . LYS A 1 166 ? -10.244 -15.433 22.430 1.00 81.31 166 LYS A C 1
ATOM 1295 O O . LYS A 1 166 ? -9.337 -14.675 22.775 1.00 81.31 166 LYS A O 1
ATOM 1300 N N . THR A 1 167 ? -11.098 -15.130 21.468 1.00 82.88 167 THR A N 1
ATOM 1301 C CA . THR A 1 167 ? -11.099 -13.826 20.810 1.00 82.88 167 THR A CA 1
ATOM 1302 C C . THR A 1 167 ? -11.595 -12.764 21.785 1.00 82.88 167 THR A C 1
ATOM 1304 O O . THR A 1 167 ? -12.558 -12.984 22.528 1.00 82.88 167 THR A O 1
ATOM 1307 N N . MET A 1 168 ? -10.947 -11.602 21.795 1.00 84.69 168 MET A N 1
ATOM 1308 C CA . MET A 1 168 ? -11.531 -10.436 22.449 1.00 84.69 168 MET A CA 1
ATOM 1309 C C . MET A 1 168 ? -12.761 -9.982 21.665 1.00 84.69 168 MET A C 1
ATOM 1311 O O . MET A 1 168 ? -12.753 -10.013 20.432 1.00 84.69 168 MET A O 1
ATOM 1315 N N . LYS A 1 169 ? -13.812 -9.588 22.384 1.00 85.25 169 LYS A N 1
ATOM 1316 C CA . LYS A 1 169 ? -14.981 -8.924 21.819 1.00 85.25 169 LYS A CA 1
ATOM 1317 C C . LYS A 1 169 ? -14.539 -7.591 21.238 1.00 85.25 169 LYS A C 1
ATOM 1319 O O . LYS A 1 169 ? -13.660 -6.920 21.778 1.00 85.25 169 LYS A O 1
ATOM 1324 N N . LEU A 1 170 ? -15.186 -7.197 20.154 1.00 79.69 170 LEU A N 1
ATOM 1325 C CA . LEU A 1 170 ? -14.902 -5.939 19.487 1.00 79.69 170 LEU A CA 1
ATOM 1326 C C . LEU A 1 170 ? -15.042 -4.735 20.432 1.00 79.69 170 LEU A C 1
ATOM 1328 O O . LEU A 1 170 ? -14.144 -3.906 20.465 1.00 79.69 170 LEU A O 1
ATOM 1332 N N . SER A 1 171 ? -16.102 -4.675 21.243 1.00 80.69 171 SER A N 1
ATOM 1333 C CA . SER A 1 171 ? -16.306 -3.616 22.248 1.00 80.69 171 SER A CA 1
ATOM 1334 C C . SER A 1 171 ? -15.093 -3.428 23.159 1.00 80.69 171 SER A C 1
ATOM 1336 O O . SER A 1 171 ? -14.667 -2.303 23.414 1.00 80.69 171 SER A O 1
ATOM 1338 N N . ALA A 1 172 ? -14.482 -4.533 23.595 1.00 84.88 172 ALA A N 1
ATOM 1339 C CA . ALA A 1 172 ? -13.277 -4.497 24.410 1.00 84.88 172 ALA A CA 1
ATOM 1340 C C . ALA A 1 172 ? -12.086 -3.904 23.649 1.00 84.88 172 ALA A C 1
ATOM 1342 O O . ALA A 1 172 ? -11.379 -3.047 24.170 1.00 84.88 172 ALA A O 1
ATOM 1343 N N . VAL A 1 173 ? -11.870 -4.339 22.407 1.00 84.19 173 VAL A N 1
ATOM 1344 C CA . VAL A 1 173 ? -10.772 -3.843 21.562 1.00 84.19 173 VAL A CA 1
ATOM 1345 C C . VAL A 1 173 ? -10.926 -2.346 21.307 1.00 84.19 173 VAL A C 1
ATOM 1347 O O . VAL A 1 173 ? -9.972 -1.591 21.455 1.00 84.19 173 VAL A O 1
ATOM 1350 N N . VAL A 1 174 ? -12.141 -1.904 20.993 1.00 80.62 174 VAL A N 1
ATOM 1351 C CA . VAL A 1 174 ? -12.472 -0.499 20.734 1.00 80.62 174 VAL A CA 1
ATOM 1352 C C . VAL A 1 174 ? -12.246 0.362 21.968 1.00 80.62 174 VAL A C 1
ATOM 1354 O O . VAL A 1 174 ? -11.646 1.430 21.867 1.00 80.62 174 VAL A O 1
ATOM 1357 N N . LYS A 1 175 ? -12.693 -0.099 23.140 1.00 84.06 175 LYS A N 1
ATOM 1358 C CA . LYS A 1 175 ? -12.468 0.607 24.403 1.00 84.06 175 LYS A CA 1
ATOM 1359 C C . LYS A 1 175 ? -10.977 0.690 24.740 1.00 84.06 175 LYS A C 1
ATOM 1361 O O . LYS A 1 175 ? -10.499 1.758 25.098 1.00 84.06 175 LYS A O 1
ATOM 1366 N N . LEU A 1 176 ? -10.215 -0.384 24.524 1.00 84.19 176 LEU A N 1
ATOM 1367 C CA . LEU A 1 176 ? -8.760 -0.362 24.705 1.00 84.19 176 LEU A CA 1
ATOM 1368 C C . LEU A 1 176 ? -8.054 0.592 23.739 1.00 84.19 176 LEU A C 1
ATOM 1370 O O . LEU A 1 176 ? -7.134 1.285 24.157 1.00 84.19 176 LEU A O 1
ATOM 1374 N N . LEU A 1 177 ? -8.486 0.662 22.479 1.00 81.56 177 LEU A N 1
ATOM 1375 C CA . LEU A 1 177 ? -7.934 1.612 21.510 1.00 81.56 177 LEU A CA 1
ATOM 1376 C C . LEU A 1 177 ? -8.203 3.065 21.922 1.00 81.56 177 LEU A C 1
ATOM 1378 O O . LEU A 1 177 ? -7.291 3.884 21.835 1.00 81.56 177 LEU A O 1
ATOM 1382 N N . LYS A 1 178 ? -9.405 3.369 22.435 1.00 80.62 178 LYS A N 1
ATOM 1383 C CA . LYS A 1 178 ? -9.731 4.693 22.996 1.00 80.62 178 LYS A CA 1
ATOM 1384 C C . LYS A 1 178 ? -8.819 5.044 24.178 1.00 80.62 178 LYS A C 1
ATOM 1386 O O . LYS A 1 178 ? -8.302 6.152 24.238 1.00 80.62 178 LYS A O 1
ATOM 1391 N N . ASN A 1 179 ? -8.559 4.080 25.060 1.00 80.06 179 ASN A N 1
ATOM 1392 C CA . ASN A 1 179 ? -7.734 4.286 26.255 1.00 80.06 179 ASN A CA 1
ATOM 1393 C C . ASN A 1 179 ? -6.231 4.414 25.953 1.00 80.06 179 ASN A C 1
ATOM 1395 O O . ASN A 1 179 ? -5.479 4.877 26.802 1.00 80.06 179 ASN A O 1
ATOM 1399 N N . GLN A 1 180 ? -5.769 4.006 24.766 1.00 77.81 180 GLN A N 1
ATOM 1400 C CA . GLN A 1 180 ? -4.381 4.207 24.328 1.00 77.81 180 GLN A CA 1
ATOM 1401 C C . GLN A 1 180 ? -4.135 5.602 23.723 1.00 77.81 180 GLN A C 1
ATOM 1403 O O . GLN A 1 180 ? -3.088 5.803 23.109 1.00 77.81 180 GLN A O 1
ATOM 1408 N N . GLU A 1 181 ? -5.089 6.534 23.862 1.00 70.12 181 GLU A N 1
ATOM 1409 C CA . GLU A 1 181 ? -5.027 7.885 23.282 1.00 70.12 181 GLU A CA 1
ATOM 1410 C C . GLU A 1 181 ? -4.742 7.862 21.771 1.00 70.12 181 GLU A C 1
ATOM 1412 O O . GLU A 1 181 ? -4.088 8.757 21.226 1.00 70.12 181 GLU A O 1
ATOM 1417 N N . LEU A 1 182 ? -5.212 6.821 21.066 1.00 65.56 182 LEU A N 1
ATOM 1418 C CA . LEU A 1 182 ? -5.171 6.859 19.610 1.00 65.56 182 LEU A CA 1
ATOM 1419 C C . LEU A 1 182 ? -6.059 8.002 19.155 1.00 65.56 182 LEU A C 1
ATOM 1421 O O . LEU A 1 182 ? -7.229 8.076 19.543 1.00 65.56 182 LEU A O 1
ATOM 1425 N N . ALA A 1 183 ? -5.494 8.878 18.325 1.00 61.03 183 ALA A N 1
ATOM 1426 C CA . ALA A 1 183 ? -6.275 9.941 17.740 1.00 61.03 183 ALA A CA 1
ATOM 1427 C C . ALA A 1 183 ? -7.417 9.281 16.949 1.00 61.03 183 ALA A C 1
ATOM 1429 O O . ALA A 1 183 ? -7.211 8.232 16.326 1.00 61.03 183 ALA A O 1
ATOM 1430 N N . PRO A 1 184 ? -8.628 9.854 16.942 1.00 59.97 184 PRO A N 1
ATOM 1431 C CA . PRO A 1 184 ? -9.722 9.348 16.117 1.00 59.97 184 PRO A CA 1
ATOM 1432 C C . PRO A 1 184 ? -9.312 9.145 14.646 1.00 59.97 184 PRO A C 1
ATOM 1434 O O . PRO A 1 184 ? -9.781 8.200 14.010 1.00 59.97 184 PRO A O 1
ATOM 1437 N N . MET A 1 185 ? -8.363 9.959 14.153 1.00 57.69 185 MET A N 1
ATOM 1438 C CA . MET A 1 185 ? -7.741 9.833 12.832 1.00 57.69 185 MET A CA 1
ATOM 1439 C C . MET A 1 185 ? -7.050 8.480 12.637 1.00 57.69 185 MET A C 1
ATOM 1441 O O . MET A 1 185 ? -7.281 7.826 11.623 1.00 57.69 185 MET A O 1
ATOM 1445 N N . ASP A 1 186 ? -6.278 8.020 13.624 1.00 61.59 186 ASP A N 1
ATOM 1446 C CA . ASP A 1 186 ? -5.573 6.740 13.573 1.00 61.59 186 ASP A CA 1
ATOM 1447 C C . ASP A 1 186 ? -6.575 5.598 13.386 1.00 61.59 186 ASP A C 1
ATOM 1449 O O . ASP A 1 186 ? -6.405 4.739 12.526 1.00 61.59 186 ASP A O 1
ATOM 1453 N N . ILE A 1 187 ? -7.672 5.622 14.147 1.00 61.47 187 ILE A N 1
ATOM 1454 C CA . ILE A 1 187 ? -8.726 4.601 14.106 1.00 61.47 187 ILE A CA 1
ATOM 1455 C C . ILE A 1 187 ? -9.470 4.624 12.766 1.00 61.47 187 ILE A C 1
ATOM 1457 O O . ILE A 1 187 ? -9.707 3.566 12.180 1.00 61.47 187 ILE A O 1
ATOM 1461 N N . ALA A 1 188 ? -9.814 5.811 12.262 1.00 58.31 188 ALA A N 1
ATOM 1462 C CA . ALA A 1 188 ? -10.478 5.971 10.973 1.00 58.31 188 ALA A CA 1
ATOM 1463 C C . ALA A 1 188 ? -9.588 5.486 9.819 1.00 58.31 188 ALA A C 1
ATOM 1465 O O . ALA A 1 188 ? -10.046 4.742 8.947 1.00 58.31 188 ALA A O 1
ATOM 1466 N N . LEU A 1 189 ? -8.293 5.814 9.858 1.00 59.16 189 LEU A N 1
ATOM 1467 C CA . LEU A 1 189 ? -7.334 5.302 8.892 1.00 59.16 189 LEU A CA 1
ATOM 1468 C C . LEU A 1 189 ? -7.164 3.784 8.987 1.00 59.16 189 LEU A C 1
ATOM 1470 O O . LEU A 1 189 ? -6.968 3.174 7.939 1.00 59.16 189 LEU A O 1
ATOM 1474 N N . ILE A 1 190 ? -7.289 3.144 10.164 1.00 62.31 190 ILE A N 1
ATOM 1475 C CA . ILE A 1 190 ? -7.169 1.672 10.224 1.00 62.31 190 ILE A CA 1
ATOM 1476 C C . ILE A 1 190 ? -8.292 0.966 9.473 1.00 62.31 190 ILE A C 1
ATOM 1478 O O . ILE A 1 190 ? -8.126 -0.152 8.989 1.00 62.31 190 ILE A O 1
ATOM 1482 N N . VAL A 1 191 ? -9.455 1.609 9.407 1.00 57.97 191 VAL A N 1
ATOM 1483 C CA . VAL A 1 191 ? -10.646 1.067 8.756 1.00 57.97 191 VAL A CA 1
ATOM 1484 C C . VAL A 1 191 ? -10.554 1.200 7.240 1.00 57.97 191 VAL A C 1
ATOM 1486 O O . VAL A 1 191 ? -11.000 0.309 6.516 1.00 57.97 191 VAL A O 1
ATOM 1489 N N . ILE A 1 192 ? -9.995 2.309 6.755 1.00 54.75 192 ILE A N 1
ATOM 1490 C CA . ILE A 1 192 ? -9.884 2.591 5.320 1.00 54.75 192 ILE A CA 1
ATOM 1491 C C . ILE A 1 192 ? -8.655 1.909 4.753 1.00 54.75 192 ILE A C 1
ATOM 1493 O O . ILE A 1 192 ? -8.744 1.298 3.693 1.00 54.75 192 ILE A O 1
ATOM 1497 N N . VAL A 1 193 ? -7.520 2.046 5.446 1.00 53.47 193 VAL A N 1
ATOM 1498 C CA . VAL A 1 193 ? -6.207 1.657 4.959 1.00 53.47 193 VAL A CA 1
ATOM 1499 C C . VAL A 1 193 ? -5.895 0.231 5.370 1.00 53.47 193 VAL A C 1
ATOM 1501 O O . VAL A 1 193 ? -5.845 -0.087 6.554 1.00 53.47 193 VAL A O 1
ATOM 1504 N N . ASN A 1 194 ? -5.664 -0.647 4.389 1.00 55.22 194 ASN A N 1
ATOM 1505 C CA . ASN A 1 194 ? -5.169 -1.992 4.670 1.00 55.22 194 ASN A CA 1
ATOM 1506 C C . ASN A 1 194 ? -3.902 -1.889 5.556 1.00 55.22 194 ASN A C 1
ATOM 1508 O O . ASN A 1 194 ? -2.977 -1.119 5.295 1.00 55.22 194 ASN A O 1
ATOM 1512 N N . LEU A 1 195 ? -3.922 -2.586 6.687 1.00 53.50 195 LEU A N 1
ATOM 1513 C CA . LEU A 1 195 ? -3.320 -2.091 7.928 1.00 53.50 195 LEU A CA 1
ATOM 1514 C C . LEU A 1 195 ? -1.790 -2.129 7.994 1.00 53.50 195 LEU A C 1
ATOM 1516 O O . LEU A 1 195 ? -1.200 -1.447 8.830 1.00 53.50 195 LEU A O 1
ATOM 1520 N N . ASP A 1 196 ? -1.140 -2.828 7.064 1.00 52.31 196 ASP A N 1
ATOM 1521 C CA . ASP A 1 196 ? 0.321 -2.824 6.939 1.00 52.31 196 ASP A CA 1
ATOM 1522 C C . ASP A 1 196 ? 0.873 -1.398 6.772 1.00 52.31 196 ASP A C 1
ATOM 1524 O O . ASP A 1 196 ? 1.962 -1.098 7.263 1.00 52.31 196 ASP A O 1
ATOM 1528 N N . ALA A 1 197 ? 0.108 -0.509 6.120 1.00 49.53 197 ALA A N 1
ATOM 1529 C CA . ALA A 1 197 ? 0.482 0.887 5.925 1.00 49.53 197 ALA A CA 1
ATOM 1530 C C . ALA A 1 197 ? 0.464 1.717 7.202 1.00 49.53 197 ALA A C 1
ATOM 1532 O O . ALA A 1 197 ? 1.407 2.451 7.499 1.00 49.53 197 ALA A O 1
ATOM 1533 N N . LEU A 1 198 ? -0.616 1.577 7.959 1.00 55.97 198 LEU A N 1
ATOM 1534 C CA . LEU A 1 198 ? -0.852 2.386 9.135 1.00 55.97 198 LEU A CA 1
ATOM 1535 C C . LEU A 1 198 ? -0.046 1.906 10.336 1.00 55.97 198 LEU A C 1
ATOM 1537 O O . LEU A 1 198 ? 0.397 2.737 11.120 1.00 55.97 198 LEU A O 1
ATOM 1541 N N . ILE A 1 199 ? 0.197 0.593 10.460 1.00 58.66 199 ILE A N 1
ATOM 1542 C CA . ILE A 1 199 ? 1.086 0.055 11.498 1.00 58.66 199 ILE A CA 1
ATOM 1543 C C . ILE A 1 199 ? 2.403 0.829 11.481 1.00 58.66 199 ILE A C 1
ATOM 1545 O O . ILE A 1 199 ? 2.894 1.179 12.543 1.00 58.66 199 ILE A O 1
ATOM 1549 N N . PHE A 1 200 ? 2.929 1.185 10.305 1.00 57.47 200 PHE A N 1
ATOM 1550 C CA . PHE A 1 200 ? 4.154 1.969 10.229 1.00 57.47 200 PHE A CA 1
ATOM 1551 C C . PHE A 1 200 ? 3.982 3.473 10.495 1.00 57.47 200 PHE A C 1
ATOM 1553 O O . PHE A 1 200 ? 4.824 4.048 11.177 1.00 57.47 200 PHE A O 1
ATOM 1560 N N . ILE A 1 201 ? 2.912 4.114 10.011 1.00 53.69 201 ILE A N 1
ATOM 1561 C CA . ILE A 1 201 ? 2.640 5.532 10.334 1.00 53.69 201 ILE A CA 1
ATOM 1562 C C . ILE A 1 201 ? 2.514 5.701 11.860 1.00 53.69 201 ILE A C 1
ATOM 1564 O O . ILE A 1 201 ? 3.102 6.604 12.446 1.00 53.69 201 ILE A O 1
ATOM 1568 N N . LEU A 1 202 ? 1.874 4.737 12.526 1.00 50.62 202 LEU A N 1
ATOM 1569 C CA . LEU A 1 202 ? 1.762 4.663 13.985 1.00 50.62 202 LEU A CA 1
ATOM 1570 C C . LEU A 1 202 ? 3.052 4.206 14.690 1.00 50.62 202 LEU A C 1
ATOM 1572 O O . LEU A 1 202 ? 3.165 4.348 15.909 1.00 50.62 202 LEU A O 1
ATOM 1576 N N . MET A 1 203 ? 4.036 3.663 13.962 1.00 52.19 203 MET A N 1
ATOM 1577 C CA . MET A 1 203 ? 5.332 3.255 14.523 1.00 52.19 203 MET A CA 1
ATOM 1578 C C . MET A 1 203 ? 6.271 4.430 14.804 1.00 52.19 203 MET A C 1
ATOM 1580 O O . MET A 1 203 ? 7.264 4.226 15.507 1.00 52.19 203 MET A O 1
ATOM 1584 N N . HIS A 1 204 ? 5.961 5.650 14.350 1.00 49.06 204 HIS A N 1
ATOM 1585 C CA . HIS A 1 204 ? 6.649 6.862 14.803 1.00 49.06 204 HIS A CA 1
ATOM 1586 C C . HIS A 1 204 ? 6.245 7.196 16.256 1.00 49.06 204 HIS A C 1
ATOM 1588 O O . HIS A 1 204 ? 5.504 8.128 16.539 1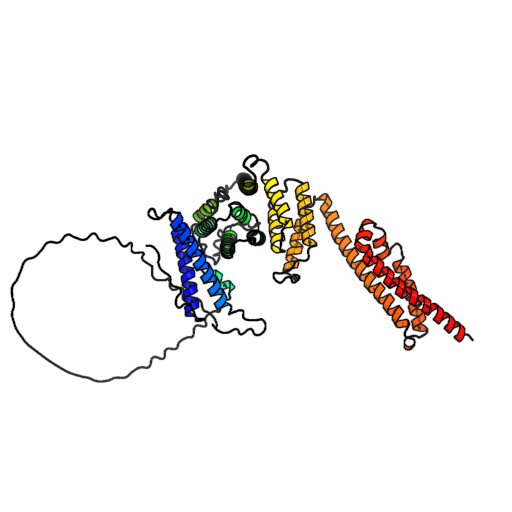.00 49.06 204 HIS A O 1
ATOM 1594 N N . GLY A 1 205 ? 6.737 6.392 17.206 1.00 46.78 205 GLY A N 1
ATOM 1595 C CA . GLY A 1 205 ? 6.737 6.702 18.640 1.00 46.78 205 GLY A CA 1
ATOM 1596 C C . GLY A 1 205 ? 5.757 5.929 19.532 1.00 46.78 205 GLY A C 1
ATOM 1597 O O . GLY A 1 205 ? 5.902 6.010 20.753 1.00 46.78 205 GLY A O 1
ATOM 1598 N N . ARG A 1 206 ? 4.802 5.143 19.001 1.00 55.34 206 ARG A N 1
ATOM 1599 C CA . ARG A 1 206 ? 3.813 4.414 19.833 1.00 55.34 206 ARG A CA 1
ATOM 1600 C C . ARG A 1 206 ? 4.088 2.908 20.000 1.00 55.34 206 ARG A C 1
ATOM 1602 O O . ARG A 1 206 ? 4.781 2.257 19.222 1.00 55.34 206 ARG A O 1
ATOM 1609 N N . ARG A 1 207 ? 3.593 2.378 21.128 1.00 70.62 207 ARG A N 1
ATOM 1610 C CA . ARG A 1 207 ? 4.021 1.141 21.815 1.00 70.62 207 ARG A CA 1
ATOM 1611 C C . ARG A 1 207 ? 3.510 -0.126 21.103 1.00 70.62 207 ARG A C 1
ATOM 1613 O O . ARG A 1 207 ? 2.362 -0.178 20.679 1.00 70.62 207 ARG A O 1
ATOM 1620 N N . ARG A 1 208 ? 4.323 -1.197 21.053 1.00 78.81 208 ARG A N 1
ATOM 1621 C CA . ARG A 1 208 ? 4.008 -2.517 20.433 1.00 78.81 208 ARG A CA 1
ATOM 1622 C C . ARG A 1 208 ? 2.629 -3.098 20.805 1.00 78.81 208 ARG A C 1
ATOM 1624 O O . ARG A 1 208 ? 2.058 -3.864 20.037 1.00 78.81 208 ARG A O 1
ATOM 1631 N N . ALA A 1 209 ? 2.101 -2.729 21.968 1.00 76.56 209 ALA A N 1
ATOM 1632 C CA . ALA A 1 209 ? 0.791 -3.151 22.445 1.00 76.56 209 ALA A CA 1
ATOM 1633 C C . ALA A 1 209 ? -0.361 -2.615 21.565 1.00 76.56 209 ALA A C 1
ATOM 1635 O O . ALA A 1 209 ? -1.293 -3.353 21.257 1.00 76.56 209 ALA A O 1
ATOM 1636 N N . THR A 1 210 ? -0.265 -1.378 21.069 1.00 77.94 210 THR A N 1
ATOM 1637 C CA . THR A 1 210 ? -1.235 -0.802 20.123 1.00 77.94 210 THR A CA 1
ATOM 1638 C C . THR A 1 210 ? -1.293 -1.600 18.824 1.00 77.94 210 THR A C 1
ATOM 1640 O O . THR A 1 210 ? -2.379 -1.908 18.344 1.00 77.94 210 THR A O 1
ATOM 1643 N N . ILE A 1 211 ? -0.132 -1.991 18.285 1.00 78.44 211 ILE A N 1
ATOM 1644 C CA . ILE A 1 211 ? -0.047 -2.815 17.069 1.00 78.44 211 ILE A CA 1
ATOM 1645 C C . ILE A 1 211 ? -0.810 -4.128 17.276 1.00 78.44 211 ILE A C 1
ATOM 1647 O O . ILE A 1 211 ? -1.595 -4.522 16.422 1.00 78.44 211 ILE A O 1
ATOM 1651 N N . SER A 1 212 ? -0.669 -4.751 18.448 1.00 79.50 212 SER A N 1
ATOM 1652 C CA . SER A 1 212 ? -1.397 -5.980 18.775 1.00 79.50 212 SER A CA 1
ATOM 1653 C C . SER A 1 212 ? -2.921 -5.788 18.837 1.00 79.50 212 SER A C 1
ATOM 1655 O O . SER A 1 212 ? -3.655 -6.655 18.364 1.00 79.50 212 SER A O 1
ATOM 1657 N N . LEU A 1 213 ? -3.423 -4.660 19.359 1.00 80.75 213 LEU A N 1
ATOM 1658 C CA . LEU A 1 213 ? -4.864 -4.350 19.319 1.00 80.75 213 LEU A CA 1
ATOM 1659 C C . LEU A 1 213 ? -5.372 -4.163 17.893 1.00 80.75 213 LEU A C 1
ATOM 1661 O O . LEU A 1 213 ? -6.461 -4.624 17.562 1.00 80.75 213 LEU A O 1
ATOM 1665 N N . ILE A 1 214 ? -4.578 -3.495 17.062 1.00 78.12 214 ILE A N 1
ATOM 1666 C CA . ILE A 1 214 ? -4.886 -3.237 15.658 1.00 78.12 214 ILE A CA 1
ATOM 1667 C C . ILE A 1 214 ? -4.931 -4.545 14.857 1.00 78.12 214 ILE A C 1
ATOM 1669 O O . ILE A 1 214 ? -5.882 -4.779 14.112 1.00 78.12 214 ILE A O 1
ATOM 1673 N N . GLU A 1 215 ? -3.947 -5.426 15.043 1.00 80.31 215 GLU A N 1
ATOM 1674 C CA . GLU A 1 215 ? -3.933 -6.765 14.444 1.00 80.31 215 GLU A CA 1
ATOM 1675 C C . GLU A 1 215 ? -5.157 -7.582 14.882 1.00 80.31 215 GLU A C 1
ATOM 1677 O O . GLU A 1 215 ? -5.806 -8.230 14.063 1.00 80.31 215 GLU A O 1
ATOM 1682 N N . HIS A 1 216 ? -5.542 -7.506 16.159 1.00 80.56 216 HIS A N 1
ATOM 1683 C CA . HIS A 1 216 ? -6.734 -8.205 16.647 1.00 80.56 216 HIS A CA 1
ATOM 1684 C C . HIS A 1 216 ? -8.029 -7.613 16.064 1.00 80.56 216 HIS A C 1
ATOM 1686 O O . HIS A 1 216 ? -8.945 -8.351 15.695 1.00 80.56 216 HIS A O 1
ATOM 1692 N N . LEU A 1 217 ? -8.111 -6.286 15.928 1.00 80.44 217 LEU A N 1
ATOM 1693 C CA . LEU A 1 217 ? -9.230 -5.613 15.266 1.00 80.44 217 LEU A CA 1
ATOM 1694 C C . LEU A 1 217 ? -9.355 -6.051 13.800 1.00 80.44 217 LEU A C 1
ATOM 1696 O O . LEU A 1 217 ? -10.467 -6.308 13.342 1.00 80.44 217 LEU A O 1
ATOM 1700 N N . LEU A 1 218 ? -8.241 -6.205 13.078 1.00 77.38 218 LEU A N 1
ATOM 1701 C CA . LEU A 1 218 ? -8.239 -6.738 11.711 1.00 77.38 218 LEU A CA 1
ATOM 1702 C C . LEU A 1 218 ? -8.819 -8.124 11.620 1.00 77.38 218 LEU A C 1
ATOM 1704 O O . LEU A 1 218 ? -9.623 -8.385 10.733 1.00 77.38 218 LEU A O 1
ATOM 1708 N N . GLU A 1 219 ? -8.382 -9.025 12.493 1.00 80.44 219 GLU A N 1
ATOM 1709 C CA . GLU A 1 219 ? -8.870 -10.396 12.473 1.00 80.44 219 GLU A CA 1
ATOM 1710 C C . GLU A 1 219 ? -10.392 -10.421 12.638 1.00 80.44 219 GLU A C 1
ATOM 1712 O O . GLU A 1 219 ? -11.073 -11.160 11.924 1.00 80.44 219 GLU A O 1
ATOM 1717 N N . ILE A 1 220 ? -10.934 -9.550 13.497 1.00 78.38 220 ILE A N 1
ATOM 1718 C CA . ILE A 1 220 ? -12.380 -9.359 13.642 1.00 78.38 220 ILE A CA 1
ATOM 1719 C C . ILE A 1 220 ? -12.980 -8.780 12.351 1.00 78.38 220 ILE A C 1
ATOM 1721 O O . ILE A 1 220 ? -13.918 -9.355 11.803 1.00 78.38 220 ILE A O 1
ATOM 1725 N N . LEU A 1 221 ? -12.442 -7.680 11.818 1.00 76.38 221 LEU A N 1
ATOM 1726 C CA . LEU A 1 221 ? -12.981 -7.017 10.626 1.00 76.38 221 LEU A CA 1
ATOM 1727 C C . LEU A 1 221 ? -12.916 -7.898 9.372 1.00 76.38 221 LEU A C 1
ATOM 1729 O O . LEU A 1 221 ? -13.845 -7.892 8.580 1.00 76.38 221 LEU A O 1
ATOM 1733 N N . VAL A 1 222 ? -11.880 -8.713 9.181 1.00 76.81 222 VAL A N 1
ATOM 1734 C CA . VAL A 1 222 ? -11.772 -9.648 8.044 1.00 76.81 222 VAL A CA 1
ATOM 1735 C C . VAL A 1 222 ? -12.861 -10.724 8.090 1.00 76.81 222 VAL A C 1
ATOM 1737 O O . VAL A 1 222 ? -13.258 -11.249 7.045 1.00 76.81 222 VAL A O 1
ATOM 1740 N N . GLN A 1 223 ? -13.340 -11.060 9.288 1.00 73.81 223 GLN A N 1
ATOM 1741 C CA . GLN A 1 223 ? -14.429 -12.013 9.488 1.00 73.81 223 GLN A CA 1
ATOM 1742 C C . GLN A 1 223 ? -15.802 -11.346 9.344 1.00 73.81 223 GLN A C 1
ATOM 1744 O O . GLN A 1 223 ? -16.709 -11.953 8.777 1.00 73.81 223 GLN A O 1
ATOM 1749 N N . VAL A 1 224 ? -15.939 -10.111 9.844 1.00 70.69 224 VAL A N 1
ATOM 1750 C CA . VAL A 1 224 ? -17.201 -9.353 9.909 1.00 70.69 224 VAL A CA 1
ATOM 1751 C C . VAL A 1 224 ? -17.451 -8.512 8.648 1.00 70.69 224 VAL A C 1
ATOM 1753 O O . VAL A 1 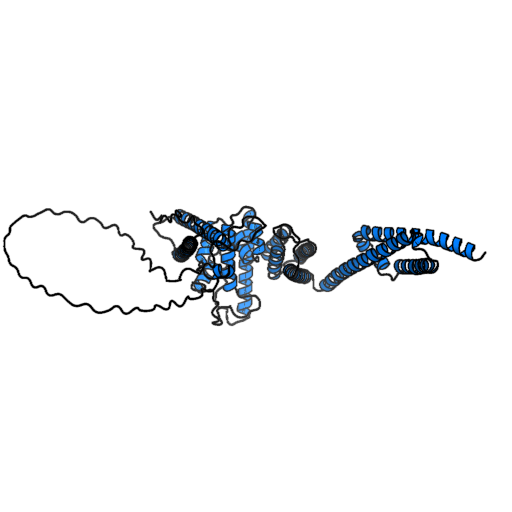224 ? -18.583 -8.177 8.338 1.00 70.69 224 VAL A O 1
ATOM 1756 N N . CYS A 1 225 ? -16.450 -8.178 7.845 1.00 69.19 225 CYS A N 1
ATOM 1757 C CA . CYS A 1 225 ? -16.660 -7.398 6.627 1.00 69.19 225 CYS A CA 1
ATOM 1758 C C . CYS A 1 225 ? -16.817 -8.324 5.404 1.00 69.19 225 CYS A C 1
ATOM 1760 O O . CYS A 1 225 ? -16.026 -9.254 5.213 1.00 69.19 225 CYS A O 1
ATOM 1762 N N . PRO A 1 226 ? -17.807 -8.084 4.521 1.00 63.88 226 PRO A N 1
ATOM 1763 C CA . PRO A 1 226 ? -17.913 -8.810 3.261 1.00 63.88 226 PRO A CA 1
ATOM 1764 C C . PRO A 1 226 ? -16.645 -8.612 2.429 1.00 63.88 226 PRO A C 1
ATOM 1766 O O . PRO A 1 226 ? -16.223 -7.485 2.175 1.00 63.88 226 PRO A O 1
ATOM 1769 N N . ARG A 1 227 ? -16.065 -9.708 1.927 1.00 65.25 227 ARG A N 1
ATOM 1770 C CA . ARG A 1 227 ? -14.988 -9.607 0.935 1.00 65.25 227 ARG A CA 1
ATOM 1771 C C . ARG A 1 227 ? -15.552 -9.039 -0.365 1.00 65.25 227 ARG A C 1
ATOM 1773 O O . ARG A 1 227 ? -16.569 -9.528 -0.863 1.00 65.25 227 ARG A O 1
ATOM 1780 N N . VAL A 1 228 ? -14.862 -8.050 -0.933 1.00 54.50 228 VAL A N 1
ATOM 1781 C CA . VAL A 1 228 ? -15.202 -7.448 -2.230 1.00 54.50 228 VAL A CA 1
ATOM 1782 C C . VAL A 1 228 ? -15.442 -8.553 -3.269 1.00 54.50 228 VAL A C 1
ATOM 1784 O O . VAL A 1 228 ? -14.609 -9.440 -3.449 1.00 54.50 228 VAL A O 1
ATOM 1787 N N . GLY A 1 229 ? -16.612 -8.532 -3.915 1.00 57.75 229 GLY A N 1
ATOM 1788 C CA . GLY A 1 229 ? -17.014 -9.512 -4.934 1.00 57.75 229 GLY A CA 1
ATOM 1789 C C . GLY A 1 229 ? -17.766 -10.750 -4.424 1.00 57.75 229 GLY A C 1
ATOM 1790 O O . GLY A 1 229 ? -18.307 -11.495 -5.240 1.00 57.75 229 GLY A O 1
ATOM 1791 N N . LYS A 1 230 ? -17.881 -10.974 -3.107 1.00 62.97 230 LYS A N 1
ATOM 1792 C CA . LYS A 1 230 ? -18.752 -12.026 -2.554 1.00 62.97 230 LYS A CA 1
ATOM 1793 C C . LYS A 1 230 ? -20.110 -11.431 -2.168 1.00 62.97 230 LYS A C 1
ATOM 1795 O O . LYS A 1 230 ? -20.191 -10.587 -1.285 1.00 62.97 230 LYS A O 1
ATOM 1800 N N . LYS A 1 231 ? -21.184 -11.884 -2.832 1.00 51.50 231 LYS A N 1
ATOM 1801 C CA . LYS A 1 231 ? -22.569 -11.413 -2.597 1.00 51.50 231 LYS A CA 1
ATOM 1802 C C . LYS A 1 231 ? -23.127 -11.779 -1.212 1.00 51.50 231 LYS A C 1
ATOM 1804 O O . LYS A 1 231 ? -24.102 -11.177 -0.786 1.00 51.50 231 LYS A O 1
ATOM 1809 N N . ALA A 1 232 ? -22.527 -12.755 -0.532 1.00 55.41 232 ALA A N 1
ATOM 1810 C CA . ALA A 1 232 ? -22.970 -13.248 0.766 1.00 55.41 232 ALA A CA 1
ATOM 1811 C C . ALA A 1 232 ? -21.883 -13.019 1.821 1.00 55.41 232 ALA A C 1
ATOM 1813 O O . ALA A 1 232 ? -20.698 -13.259 1.565 1.00 55.41 232 ALA A O 1
ATOM 1814 N N . LEU A 1 233 ? -22.304 -12.572 3.002 1.00 53.81 233 LEU A N 1
ATOM 1815 C CA . LEU A 1 233 ? -21.445 -12.456 4.176 1.00 53.81 233 LEU A CA 1
ATOM 1816 C C . LEU A 1 233 ? -20.977 -13.862 4.588 1.00 53.81 233 LEU A C 1
ATOM 1818 O O . LEU A 1 233 ? -21.793 -14.787 4.526 1.00 53.81 233 LEU A O 1
ATOM 1822 N N . PRO A 1 234 ? -19.709 -14.054 5.000 1.00 52.22 234 PRO A N 1
ATOM 1823 C CA . PRO A 1 234 ? -19.154 -15.377 5.307 1.00 52.22 234 PRO A CA 1
ATOM 1824 C C . PRO A 1 234 ? -20.035 -16.232 6.231 1.00 52.22 234 PRO A C 1
ATOM 1826 O O . PRO A 1 234 ? -20.148 -17.434 6.028 1.00 52.22 234 PRO A O 1
ATOM 1829 N N . TRP A 1 235 ? -20.727 -15.608 7.185 1.00 55.47 235 TRP A N 1
ATOM 1830 C CA . TRP A 1 235 ? -21.559 -16.293 8.176 1.00 55.47 235 TRP A CA 1
ATOM 1831 C C . TRP A 1 235 ? -23.004 -16.569 7.731 1.00 55.47 235 TRP A C 1
ATOM 1833 O O . TRP A 1 235 ? -23.702 -17.345 8.374 1.00 55.47 235 TRP A O 1
ATOM 1843 N N . THR A 1 236 ? -23.474 -15.988 6.621 1.00 52.94 236 THR A N 1
ATOM 1844 C CA . THR A 1 236 ? -24.849 -16.233 6.126 1.00 52.94 236 THR A CA 1
ATOM 1845 C C . THR A 1 236 ? -25.036 -17.618 5.502 1.00 52.94 236 THR A C 1
ATOM 1847 O O . THR A 1 236 ? -26.167 -18.021 5.253 1.00 52.94 236 THR A O 1
ATOM 1850 N N . ARG A 1 237 ? -23.952 -18.369 5.258 1.00 53.38 237 ARG A N 1
ATOM 1851 C CA . ARG A 1 237 ? -24.009 -19.701 4.629 1.00 53.38 237 ARG A CA 1
ATOM 1852 C C . ARG A 1 237 ? -24.066 -20.882 5.599 1.00 53.38 237 ARG A C 1
ATOM 1854 O O . ARG A 1 237 ? -24.058 -22.013 5.134 1.00 53.38 237 ARG A O 1
ATOM 1861 N N . GLY A 1 238 ? -24.085 -20.664 6.915 1.00 48.22 238 GLY A N 1
ATOM 1862 C CA . GLY A 1 238 ? -24.011 -21.771 7.882 1.00 48.22 238 GLY A CA 1
ATOM 1863 C C . GLY A 1 238 ? -22.697 -22.569 7.820 1.00 48.22 238 GLY A C 1
ATOM 1864 O O . GLY A 1 238 ? -22.551 -23.576 8.507 1.00 48.22 238 GLY A O 1
ATOM 1865 N N . GLU A 1 239 ? -21.719 -22.121 7.025 1.00 47.88 239 GLU A N 1
ATOM 1866 C CA . GLU A 1 239 ? -20.360 -22.644 7.037 1.00 47.88 239 GLU A CA 1
ATOM 1867 C C . GLU A 1 239 ? -19.701 -22.154 8.328 1.00 47.88 239 GL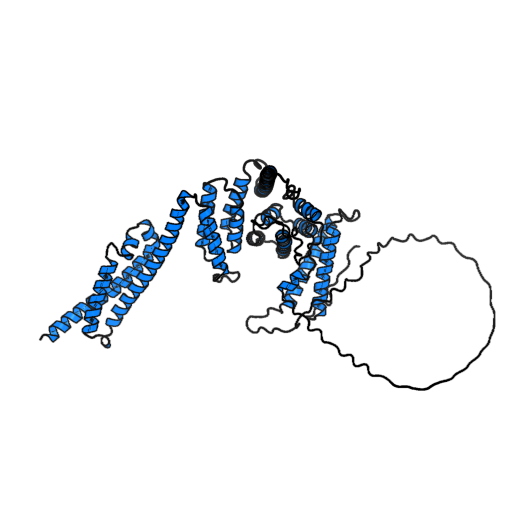U A C 1
ATOM 1869 O O . GLU A 1 239 ? -19.382 -20.973 8.466 1.00 47.88 239 GLU A O 1
ATOM 1874 N N . ALA A 1 240 ? -19.555 -23.052 9.302 1.00 45.62 240 ALA A N 1
ATOM 1875 C CA . ALA A 1 240 ? -18.904 -22.763 10.570 1.00 45.62 240 ALA A CA 1
ATOM 1876 C C . ALA A 1 240 ? -17.450 -22.333 10.317 1.00 45.62 240 ALA A C 1
ATOM 1878 O O . ALA A 1 240 ? -16.551 -23.166 10.170 1.00 45.62 240 ALA A O 1
ATOM 1879 N N . SER A 1 241 ? -17.194 -21.025 10.264 1.00 50.03 241 SER A N 1
ATOM 1880 C CA . SER A 1 241 ? -15.838 -20.520 10.416 1.00 50.03 241 SER A CA 1
ATOM 1881 C C . SER A 1 241 ? -15.356 -20.988 11.790 1.00 50.03 241 SER A C 1
ATOM 1883 O O . SER A 1 241 ? -15.982 -20.724 12.811 1.00 50.03 241 SER A O 1
ATOM 1885 N N . GLY A 1 242 ? -14.246 -21.730 11.839 1.00 51.19 242 GLY A N 1
ATOM 1886 C CA . GLY A 1 242 ? -13.699 -22.280 13.091 1.00 51.19 242 GLY A CA 1
ATOM 1887 C C . GLY A 1 242 ? -13.272 -21.226 14.127 1.00 51.19 242 GLY A C 1
ATOM 1888 O O . GLY A 1 242 ? -12.736 -21.579 15.174 1.00 51.19 242 GLY A O 1
ATOM 1889 N N . ILE A 1 243 ? -13.492 -19.942 13.838 1.00 52.62 243 ILE A N 1
ATOM 1890 C CA . ILE A 1 243 ? -13.287 -18.812 14.734 1.00 52.62 243 ILE A CA 1
ATOM 1891 C C . ILE A 1 243 ? -14.672 -18.386 15.218 1.00 52.62 243 ILE A C 1
ATOM 1893 O O . ILE A 1 243 ? -15.428 -17.732 14.503 1.00 52.62 243 ILE A O 1
ATOM 1897 N N . CYS A 1 244 ? -15.001 -18.800 16.441 1.00 51.72 244 CYS A N 1
ATOM 1898 C CA . CYS A 1 244 ? -16.220 -18.393 17.122 1.00 51.72 244 CYS A CA 1
ATOM 1899 C C . CYS A 1 244 ? -16.086 -16.908 17.472 1.00 51.72 244 CYS A C 1
ATOM 1901 O O . CYS A 1 244 ? -15.445 -16.558 18.465 1.00 51.72 244 CYS A O 1
ATOM 1903 N N . ILE A 1 245 ? -16.639 -16.027 16.637 1.00 56.91 245 ILE A N 1
ATOM 1904 C CA . ILE A 1 245 ? -16.801 -14.625 17.013 1.00 56.91 245 ILE A CA 1
ATOM 1905 C C . ILE A 1 245 ? -17.843 -14.615 18.133 1.00 56.91 245 ILE A C 1
ATOM 1907 O O . ILE A 1 245 ? -19.044 -14.675 17.891 1.00 56.91 245 ILE A O 1
ATOM 1911 N N . HIS A 1 246 ? -17.376 -14.646 19.378 1.00 51.47 246 HIS A N 1
ATOM 1912 C CA . HIS A 1 246 ? -18.253 -14.616 20.539 1.00 51.47 246 HIS A CA 1
ATOM 1913 C C . HIS A 1 246 ? -18.903 -13.235 20.650 1.00 51.47 246 HIS A C 1
ATOM 1915 O O . HIS A 1 246 ? -18.238 -12.265 21.008 1.00 51.47 246 HIS A O 1
ATOM 1921 N N . GLY A 1 247 ? -20.199 -13.159 20.368 1.00 55.72 247 GLY A N 1
ATOM 1922 C CA . GLY A 1 247 ? -21.008 -11.954 20.517 1.00 55.72 247 GLY A CA 1
ATOM 1923 C C . GLY A 1 247 ? -22.192 -11.964 19.560 1.00 55.72 247 GLY A C 1
ATOM 1924 O O . GLY A 1 247 ? -22.135 -12.588 18.502 1.00 55.72 247 GLY A O 1
ATOM 1925 N N . ASP A 1 248 ? -23.269 -11.283 19.938 1.00 57.69 248 ASP A N 1
ATOM 1926 C CA . ASP A 1 248 ? -24.371 -11.011 19.021 1.00 57.69 248 ASP A CA 1
ATOM 1927 C C . ASP A 1 248 ? -23.838 -10.160 17.856 1.00 57.69 248 ASP A C 1
ATOM 1929 O O . ASP A 1 248 ? -23.206 -9.125 18.068 1.00 57.69 248 ASP A O 1
ATOM 1933 N N . LEU A 1 249 ? -24.061 -10.605 16.619 1.00 57.75 249 LEU A N 1
ATOM 1934 C CA . LEU A 1 249 ? -23.671 -9.887 15.405 1.00 57.75 249 LEU A CA 1
ATOM 1935 C C . LEU A 1 249 ? -24.284 -8.486 15.353 1.00 57.75 249 LEU A C 1
ATOM 1937 O O . LEU A 1 249 ? -23.617 -7.572 14.878 1.00 57.75 249 LEU A O 1
ATOM 1941 N N . ALA A 1 250 ? -25.499 -8.305 15.879 1.00 57.50 250 ALA A N 1
ATOM 1942 C CA . ALA A 1 250 ? -26.130 -6.997 16.026 1.00 57.50 250 ALA A CA 1
ATOM 1943 C C . ALA A 1 250 ? -25.401 -6.127 17.063 1.00 57.50 250 ALA A C 1
ATOM 1945 O O . ALA A 1 250 ? -25.289 -4.915 16.888 1.00 57.50 250 ALA A O 1
ATOM 1946 N N . LEU A 1 251 ? -24.823 -6.740 18.098 1.00 59.28 251 LEU A N 1
ATOM 1947 C CA . LEU A 1 251 ? -24.041 -6.039 19.110 1.00 59.28 251 LEU A CA 1
ATOM 1948 C C . LEU A 1 251 ? -22.642 -5.690 18.594 1.00 59.28 251 LEU A C 1
ATOM 1950 O O . LEU A 1 251 ? -22.241 -4.543 18.704 1.00 59.28 251 LEU A O 1
ATOM 1954 N N . ILE A 1 252 ? -21.938 -6.614 17.935 1.00 56.34 252 ILE A N 1
ATOM 1955 C CA . ILE A 1 252 ? -20.654 -6.361 17.251 1.00 56.34 252 ILE A CA 1
ATOM 1956 C C . ILE A 1 252 ? -20.825 -5.261 16.210 1.00 56.34 252 ILE A C 1
ATOM 1958 O O . ILE A 1 252 ? -20.031 -4.331 16.138 1.00 56.34 252 ILE A O 1
ATOM 1962 N N . SER A 1 253 ? -21.906 -5.344 15.449 1.00 54.06 253 SER A N 1
ATOM 1963 C CA . SER A 1 253 ? -22.364 -4.294 14.563 1.00 54.06 253 SER A CA 1
ATOM 1964 C C . SER A 1 253 ? -22.508 -2.951 15.281 1.00 54.06 253 SER A C 1
ATOM 1966 O O . SER A 1 253 ? -21.871 -1.978 14.892 1.00 54.06 253 SER A O 1
ATOM 1968 N N . SER A 1 254 ? -23.295 -2.912 16.361 1.00 57.28 254 SER A N 1
ATOM 1969 C CA . SER A 1 254 ? -23.527 -1.700 17.156 1.00 57.28 254 SER A CA 1
ATOM 1970 C C . SER A 1 254 ? -22.262 -1.169 17.844 1.00 57.28 254 SER A C 1
ATOM 1972 O O . SER A 1 254 ? -22.156 0.013 18.140 1.00 57.28 254 SER A O 1
ATOM 1974 N N . GLU A 1 255 ? -21.279 -2.028 18.106 1.00 56.88 255 GLU A N 1
ATOM 1975 C CA . GLU A 1 255 ? -20.006 -1.669 18.728 1.00 56.88 255 GLU A CA 1
ATOM 1976 C C . GLU A 1 255 ? -19.015 -1.138 17.697 1.00 56.88 255 GLU A C 1
ATOM 1978 O O . GLU A 1 255 ? -18.344 -0.145 17.966 1.00 56.88 255 GLU A O 1
ATOM 1983 N N . ILE A 1 256 ? -19.004 -1.708 16.484 1.00 55.66 256 ILE A N 1
ATOM 1984 C CA . ILE A 1 256 ? -18.402 -1.095 15.291 1.00 55.66 256 ILE A CA 1
ATOM 1985 C C . ILE A 1 256 ? -19.014 0.307 15.117 1.00 55.66 256 ILE A C 1
ATOM 1987 O O . ILE A 1 256 ? -18.276 1.268 14.931 1.00 55.66 256 ILE A O 1
ATOM 1991 N N . GLU A 1 257 ? -20.334 0.463 15.289 1.00 50.16 257 GLU A N 1
ATOM 1992 C CA . GLU A 1 257 ? -21.034 1.761 15.235 1.00 50.16 257 GLU A CA 1
ATOM 1993 C C . GLU A 1 257 ? -20.629 2.748 16.355 1.00 50.16 257 GLU A C 1
ATOM 1995 O O . GLU A 1 257 ? -20.779 3.959 16.169 1.00 50.16 257 GLU A O 1
ATOM 2000 N N . LYS A 1 258 ? -20.084 2.268 17.487 1.00 54.56 258 LYS A N 1
ATOM 2001 C CA . LYS A 1 258 ? -19.561 3.076 18.615 1.00 54.56 258 LYS A CA 1
ATOM 2002 C C . LYS A 1 258 ? -18.063 3.400 18.505 1.00 54.56 258 LYS A C 1
ATOM 2004 O O . LYS A 1 258 ? -17.561 4.237 19.274 1.00 54.56 258 LYS A O 1
ATOM 2009 N N . VAL A 1 259 ? -17.339 2.767 17.576 1.00 52.44 259 VAL A N 1
ATOM 2010 C CA . VAL A 1 259 ? -16.021 3.231 17.108 1.00 52.44 259 VAL A CA 1
ATOM 2011 C C . VAL A 1 259 ? -16.257 4.600 16.463 1.00 52.44 259 VAL A C 1
ATOM 2013 O O . VAL A 1 259 ? -17.094 4.711 15.572 1.00 52.44 259 VAL A O 1
ATOM 2016 N N . PRO A 1 260 ? -15.631 5.659 16.992 1.00 43.81 260 PRO A N 1
ATOM 2017 C CA . PRO A 1 260 ? -16.152 7.028 17.082 1.00 43.81 260 PRO A CA 1
ATOM 2018 C C . PRO A 1 260 ? -17.083 7.502 15.949 1.00 43.81 260 PRO A C 1
ATOM 2020 O O . PRO A 1 260 ? -16.609 7.995 14.958 1.00 43.81 260 PRO A O 1
ATOM 2023 N N . HIS A 1 261 ? -18.414 7.391 16.041 1.00 44.66 261 HIS A N 1
ATOM 2024 C CA . HIS A 1 261 ? -19.365 7.811 14.977 1.00 44.66 261 HIS A CA 1
ATOM 2025 C C . HIS A 1 261 ? -19.130 7.257 13.536 1.00 44.66 261 HIS A C 1
ATOM 2027 O O . HIS A 1 261 ? -20.026 7.390 12.699 1.00 44.66 261 HIS A O 1
ATOM 2033 N N . TYR A 1 262 ? -18.019 6.557 13.261 1.00 45.09 262 TYR A N 1
ATOM 2034 C CA . TYR A 1 262 ? -17.461 6.234 11.942 1.00 45.09 262 TYR A CA 1
ATOM 2035 C C . TYR A 1 262 ? -18.254 5.171 11.185 1.00 45.09 262 TYR A C 1
ATOM 2037 O O . TYR A 1 262 ? -18.168 5.102 9.963 1.00 45.09 262 TYR A O 1
ATOM 2045 N N . PHE A 1 263 ? -19.052 4.351 11.880 1.00 40.31 263 PHE A N 1
ATOM 2046 C CA . PHE A 1 263 ? -19.792 3.256 11.246 1.00 40.31 263 PHE A CA 1
ATOM 2047 C C . PHE A 1 263 ? -21.313 3.304 11.395 1.00 40.31 263 PHE A C 1
ATOM 2049 O O . PHE A 1 263 ? -21.983 2.364 10.963 1.00 40.31 263 PHE A O 1
ATOM 2056 N N . ARG A 1 264 ? -21.869 4.396 11.940 1.00 38.50 264 ARG A N 1
ATOM 2057 C CA . ARG A 1 264 ? -23.271 4.578 12.397 1.00 38.50 264 ARG A CA 1
ATOM 2058 C C . ARG A 1 264 ? -24.383 4.233 11.388 1.00 38.50 264 ARG A C 1
ATOM 2060 O O . ARG A 1 264 ? -25.563 4.388 11.678 1.00 38.50 264 ARG A O 1
ATOM 2067 N N . SER A 1 265 ? -24.042 3.835 10.170 1.00 38.97 265 SER A N 1
ATOM 2068 C CA . SER A 1 265 ? -24.987 3.583 9.094 1.00 38.97 265 SER A CA 1
ATOM 2069 C C . SER A 1 265 ? -24.924 2.176 8.502 1.00 38.97 265 SER A C 1
ATOM 2071 O O . SER A 1 265 ? -25.766 1.891 7.656 1.00 38.97 265 SER A O 1
ATOM 2073 N N . HIS A 1 266 ? -24.013 1.280 8.908 1.00 44.44 266 HIS A N 1
ATOM 2074 C CA . HIS A 1 266 ? -23.652 0.110 8.092 1.00 44.44 266 HIS A CA 1
ATOM 2075 C C . HIS A 1 266 ? -24.512 -1.158 8.219 1.00 44.44 266 HIS A C 1
ATOM 2077 O O . HIS A 1 266 ? -24.415 -1.999 7.320 1.00 44.44 266 HIS A O 1
ATOM 2083 N N . ILE A 1 267 ? -25.381 -1.311 9.227 1.00 44.62 267 ILE A N 1
ATOM 2084 C CA . ILE A 1 267 ? -25.940 -2.646 9.550 1.00 44.62 267 ILE A CA 1
ATOM 2085 C C . ILE A 1 267 ? -27.464 -2.629 9.748 1.00 44.62 267 ILE A C 1
ATOM 2087 O O . ILE A 1 267 ? -28.075 -3.463 10.403 1.00 44.62 267 ILE A O 1
ATOM 2091 N N . THR A 1 268 ? -28.140 -1.718 9.057 1.00 47.66 268 THR A N 1
ATOM 2092 C CA . THR A 1 268 ? -29.550 -1.938 8.716 1.00 47.66 268 THR A CA 1
ATOM 2093 C C . THR A 1 268 ? -29.643 -2.996 7.609 1.00 47.66 268 THR A C 1
ATOM 2095 O O . THR A 1 268 ? -28.871 -2.894 6.642 1.00 47.66 268 THR A O 1
ATOM 2098 N N . PRO A 1 269 ? -30.567 -3.977 7.703 1.00 51.66 269 PRO A N 1
ATOM 2099 C CA . PRO A 1 269 ? -30.785 -4.963 6.650 1.00 51.66 269 PRO A CA 1
ATOM 2100 C C . PRO A 1 269 ? -30.957 -4.260 5.301 1.00 51.66 269 PRO A C 1
ATOM 2102 O O . PRO A 1 269 ? -31.578 -3.192 5.201 1.00 51.66 269 PRO A O 1
ATOM 2105 N N . LEU A 1 270 ? -30.305 -4.817 4.279 1.00 50.75 270 LEU A N 1
ATOM 2106 C CA . LEU A 1 270 ? -30.362 -4.280 2.927 1.00 50.75 270 LEU A CA 1
ATOM 2107 C C . LEU A 1 270 ? -31.820 -4.365 2.452 1.00 50.75 270 LEU A C 1
ATOM 2109 O O . LEU A 1 270 ? -32.388 -5.456 2.504 1.00 50.75 270 LEU A O 1
ATOM 2113 N N . PRO A 1 271 ? -32.435 -3.251 2.022 1.00 58.81 271 PRO A N 1
ATOM 2114 C CA . PRO A 1 271 ? -33.731 -3.319 1.366 1.00 58.81 271 PRO A CA 1
ATOM 2115 C C . PRO A 1 271 ? -33.616 -4.218 0.130 1.00 58.81 271 PRO A C 1
ATOM 2117 O O . PRO A 1 271 ? -32.569 -4.264 -0.516 1.00 58.81 271 PRO A O 1
ATOM 2120 N N . SER A 1 272 ? -34.692 -4.933 -0.194 1.00 67.75 272 SER A N 1
ATOM 2121 C CA . SER A 1 272 ? -34.765 -5.805 -1.375 1.00 67.75 272 SER A CA 1
ATOM 2122 C C . SER A 1 272 ? -34.577 -5.034 -2.689 1.00 67.75 272 SER A C 1
ATOM 2124 O O . SER A 1 272 ? -34.241 -5.622 -3.712 1.00 67.75 272 SER A O 1
ATOM 2126 N N . ASP A 1 273 ? -34.796 -3.720 -2.645 1.00 78.56 273 ASP A N 1
ATOM 2127 C CA . ASP A 1 273 ? -34.679 -2.800 -3.767 1.00 78.56 273 ASP A CA 1
ATOM 2128 C C . ASP A 1 273 ? -33.215 -2.389 -4.026 1.00 78.56 273 ASP A C 1
ATOM 2130 O O . ASP A 1 273 ? -32.534 -1.816 -3.169 1.00 78.56 273 ASP A O 1
ATOM 2134 N N . SER A 1 274 ? -32.737 -2.677 -5.239 1.00 76.56 274 SER A N 1
ATOM 2135 C CA . SER A 1 274 ? -31.378 -2.387 -5.709 1.00 76.56 274 SER A CA 1
ATOM 2136 C C . SER A 1 274 ? -31.027 -0.895 -5.634 1.00 76.56 274 SER A C 1
ATOM 2138 O O . SER A 1 274 ? -29.894 -0.553 -5.275 1.00 76.56 274 SER A O 1
ATOM 2140 N N . ASP A 1 275 ? -31.980 -0.002 -5.901 1.00 78.50 275 ASP A N 1
ATOM 2141 C CA . ASP A 1 275 ? -31.730 1.446 -5.936 1.00 78.50 275 ASP A CA 1
ATOM 2142 C C . ASP A 1 275 ? -31.668 2.047 -4.525 1.00 78.50 275 ASP A C 1
ATOM 2144 O O . ASP A 1 275 ? -30.845 2.918 -4.209 1.00 78.50 275 ASP A O 1
ATOM 2148 N N . ALA A 1 276 ? -32.450 1.487 -3.602 1.00 78.00 276 ALA A N 1
ATOM 2149 C CA . ALA A 1 276 ? -32.333 1.792 -2.182 1.00 78.00 276 ALA A CA 1
ATOM 2150 C C . ALA A 1 276 ? -30.986 1.306 -1.601 1.00 78.00 276 ALA A C 1
ATOM 2152 O O . ALA A 1 276 ? -30.405 1.943 -0.716 1.00 78.00 276 ALA A O 1
ATOM 2153 N N . VAL A 1 277 ? -30.434 0.200 -2.115 1.00 73.38 277 VAL A N 1
ATOM 2154 C CA . VAL A 1 277 ? -29.111 -0.298 -1.708 1.00 73.38 277 VAL A CA 1
ATOM 2155 C C . VAL A 1 277 ? -27.978 0.609 -2.195 1.00 73.38 277 VAL A C 1
ATOM 2157 O O . VAL A 1 277 ? -27.040 0.864 -1.433 1.00 73.38 277 VAL A O 1
ATOM 2160 N N . THR A 1 278 ? -28.020 1.091 -3.439 1.00 75.69 278 THR A N 1
ATOM 2161 C CA . THR A 1 278 ? -26.964 1.955 -3.999 1.00 75.69 278 THR A CA 1
ATOM 2162 C C . THR A 1 278 ? -26.954 3.337 -3.348 1.00 75.69 278 THR A C 1
ATOM 2164 O O . THR A 1 278 ? -25.888 3.797 -2.932 1.00 75.69 278 THR A O 1
ATOM 2167 N N . SER A 1 279 ? -28.123 3.958 -3.160 1.00 78.69 279 SER A N 1
ATOM 2168 C CA . SER A 1 279 ? -28.266 5.254 -2.479 1.00 78.69 279 SER A CA 1
ATOM 2169 C C . SER A 1 279 ? -27.804 5.200 -1.020 1.00 78.69 279 SER A C 1
ATOM 2171 O O . SER A 1 279 ? -27.014 6.040 -0.583 1.00 78.69 279 SER A O 1
ATOM 2173 N N . ARG A 1 280 ? -28.188 4.156 -0.273 1.00 74.31 280 ARG A N 1
ATOM 2174 C CA . ARG A 1 280 ? -27.737 3.964 1.112 1.00 74.31 280 ARG A CA 1
ATOM 2175 C C . ARG A 1 280 ? -26.228 3.716 1.191 1.00 74.31 280 ARG A C 1
ATOM 2177 O O . ARG A 1 280 ? -25.577 4.255 2.080 1.00 74.31 280 ARG A O 1
ATOM 2184 N N . LYS A 1 281 ? -25.646 2.937 0.270 1.00 75.62 281 LYS A N 1
ATOM 2185 C CA . LYS A 1 281 ? -24.183 2.747 0.185 1.00 75.62 281 LYS A CA 1
ATOM 2186 C C . LYS A 1 281 ? -23.448 4.052 -0.112 1.00 75.62 281 LYS A C 1
ATOM 2188 O O . LYS A 1 281 ? -22.403 4.291 0.486 1.00 75.62 281 LYS A O 1
ATOM 2193 N N . LYS A 1 282 ? -23.995 4.885 -0.999 1.00 82.25 282 LYS A N 1
ATOM 2194 C CA . LYS A 1 282 ? -23.440 6.201 -1.323 1.00 82.25 282 LYS A CA 1
ATOM 2195 C C . LYS A 1 282 ? -23.455 7.125 -0.101 1.00 82.25 282 LYS A C 1
ATOM 2197 O O . LYS A 1 282 ? -22.391 7.573 0.302 1.00 82.25 282 LYS A O 1
ATOM 2202 N N . SER A 1 283 ? -24.605 7.277 0.561 1.00 81.62 283 SER A N 1
ATOM 2203 C CA . SER A 1 283 ? -24.725 8.100 1.777 1.00 81.62 283 SER A CA 1
ATOM 2204 C C . SER A 1 283 ? -23.819 7.612 2.917 1.00 81.62 283 SER A C 1
ATOM 2206 O O . SER A 1 283 ? -23.221 8.412 3.631 1.00 81.62 283 SER A O 1
ATOM 2208 N N . ARG A 1 284 ? -23.666 6.288 3.071 1.00 75.94 284 ARG A N 1
ATOM 2209 C CA . ARG A 1 284 ? -22.716 5.678 4.019 1.00 75.94 284 ARG A CA 1
ATOM 2210 C C . ARG A 1 284 ? -21.273 6.094 3.724 1.00 75.94 284 ARG A C 1
ATOM 2212 O O . ARG A 1 284 ? -20.544 6.457 4.638 1.00 75.94 284 ARG A O 1
ATOM 2219 N N . ARG A 1 285 ? -20.869 6.022 2.452 1.00 81.50 285 ARG A N 1
ATOM 2220 C CA . ARG A 1 285 ? -19.528 6.419 2.009 1.00 81.50 285 ARG A CA 1
ATOM 2221 C C . ARG A 1 285 ? -19.290 7.909 2.241 1.00 81.50 285 ARG A C 1
ATOM 2223 O O . ARG A 1 285 ? -18.232 8.246 2.744 1.00 81.50 285 ARG A O 1
ATOM 2230 N N . GLU A 1 286 ? -20.248 8.765 1.895 1.00 84.62 286 GLU A N 1
ATOM 2231 C CA . GLU A 1 286 ? -20.142 10.223 2.072 1.00 84.62 286 GLU A CA 1
ATOM 2232 C C . GLU A 1 286 ? -19.907 10.587 3.541 1.00 84.62 286 GLU A C 1
ATOM 2234 O O . GLU A 1 286 ? -18.896 11.203 3.853 1.00 84.62 286 GLU A O 1
ATOM 2239 N N . LYS A 1 287 ? -20.731 10.065 4.458 1.00 82.94 287 LYS A N 1
ATOM 2240 C CA . LYS A 1 287 ? -20.547 10.284 5.904 1.00 82.94 287 LYS A CA 1
ATOM 2241 C C . LYS A 1 287 ? -19.208 9.773 6.421 1.00 82.94 287 LYS A C 1
ATOM 2243 O O . LYS A 1 287 ? -18.578 10.421 7.253 1.00 82.94 287 LYS A O 1
ATOM 2248 N N . LEU A 1 288 ? -18.775 8.599 5.954 1.00 79.12 288 LEU A N 1
ATOM 2249 C CA . LEU A 1 288 ? -17.465 8.066 6.318 1.00 79.12 288 LEU A CA 1
ATOM 2250 C C . LEU A 1 288 ? -16.366 9.040 5.875 1.00 79.12 288 LEU A C 1
ATOM 2252 O O . LEU A 1 288 ? -15.547 9.417 6.701 1.00 79.12 288 LEU A O 1
ATOM 2256 N N . MET A 1 289 ? -16.393 9.499 4.621 1.00 83.12 289 MET A N 1
ATOM 2257 C CA . MET A 1 289 ? -15.414 10.453 4.088 1.00 83.12 289 MET A CA 1
ATOM 2258 C C . MET A 1 289 ? -15.415 11.775 4.849 1.00 83.12 289 MET A C 1
ATOM 2260 O O . MET A 1 289 ? -14.341 12.223 5.228 1.00 83.12 289 MET A O 1
ATOM 2264 N N . GLU A 1 290 ? -16.580 12.350 5.154 1.00 85.12 290 GLU A N 1
ATOM 2265 C CA . GLU A 1 290 ? -16.701 13.564 5.980 1.00 85.12 290 GLU A CA 1
ATOM 2266 C C . GLU A 1 290 ? -16.061 13.381 7.360 1.00 85.12 290 GLU A C 1
ATOM 2268 O O . GLU A 1 290 ? -15.362 14.259 7.857 1.00 85.12 290 GLU A O 1
ATOM 2273 N N . THR A 1 291 ? -16.256 12.215 7.982 1.00 79.31 291 THR A N 1
ATOM 2274 C CA . THR A 1 291 ? -15.690 11.959 9.312 1.00 79.31 291 THR A CA 1
ATOM 2275 C C . THR A 1 291 ? -14.166 11.800 9.248 1.00 79.31 291 THR A C 1
ATOM 2277 O O . THR A 1 291 ? -13.458 12.198 10.171 1.00 79.31 291 THR A O 1
ATOM 2280 N N . ILE A 1 292 ? -13.647 11.224 8.160 1.00 81.00 292 ILE A N 1
ATOM 2281 C CA . ILE A 1 292 ? -12.202 11.090 7.927 1.00 81.00 292 ILE A CA 1
ATOM 2282 C C . ILE A 1 292 ? -11.591 12.453 7.623 1.00 81.00 292 ILE A C 1
ATOM 2284 O O . ILE A 1 292 ? -10.562 12.789 8.192 1.00 81.00 292 ILE A O 1
ATOM 2288 N N . GLU A 1 293 ? -12.234 13.247 6.769 1.00 86.31 293 GLU A N 1
ATOM 2289 C CA . GLU A 1 293 ? -11.842 14.627 6.501 1.00 86.31 293 GLU A CA 1
ATOM 2290 C C . GLU A 1 293 ? -11.791 15.424 7.802 1.00 86.31 293 GLU A C 1
ATOM 2292 O O . GLU A 1 293 ? -10.780 16.052 8.082 1.00 86.31 293 GLU A O 1
ATOM 2297 N N . HIS A 1 294 ? -12.822 15.340 8.642 1.00 83.12 294 HIS A N 1
ATOM 2298 C CA . HIS A 1 294 ? -12.828 16.013 9.936 1.00 83.12 294 HIS A CA 1
ATOM 2299 C C . HIS A 1 294 ? -11.654 15.572 10.820 1.00 83.12 294 HIS A C 1
ATOM 2301 O O . HIS A 1 294 ? -11.040 16.400 11.479 1.00 83.12 294 HIS A O 1
ATOM 2307 N N . CYS A 1 295 ? -11.283 14.291 10.800 1.00 79.06 295 CYS A N 1
ATOM 2308 C CA . CYS A 1 295 ? -10.077 13.820 11.480 1.00 79.06 295 CYS A CA 1
ATOM 2309 C C . CYS A 1 295 ? -8.776 14.370 10.917 1.00 79.06 295 CYS A C 1
ATOM 2311 O O . CYS A 1 295 ? -7.847 14.588 11.685 1.00 79.06 295 CYS A O 1
ATOM 2313 N N . ILE A 1 296 ? -8.701 14.533 9.599 1.00 80.50 296 ILE A N 1
ATOM 2314 C CA . ILE A 1 296 ? -7.535 15.103 8.930 1.00 80.50 296 ILE A CA 1
ATOM 2315 C C . ILE A 1 296 ? -7.429 16.598 9.260 1.00 80.50 296 ILE A C 1
ATOM 2317 O O . ILE A 1 296 ? -6.355 17.072 9.596 1.00 80.50 296 ILE A O 1
ATOM 2321 N N . LEU A 1 297 ? -8.550 17.323 9.224 1.00 82.69 297 LEU A N 1
ATOM 2322 C CA . LEU A 1 297 ? -8.611 18.776 9.404 1.00 82.69 297 LEU A CA 1
ATOM 2323 C C . LEU A 1 297 ? -8.657 19.234 10.867 1.00 82.69 297 LEU A C 1
ATOM 2325 O O . LEU A 1 297 ? -8.428 20.410 11.134 1.00 82.69 297 LEU A O 1
ATOM 2329 N N . GLN A 1 298 ? -8.958 18.355 11.828 1.00 71.00 298 GLN A N 1
ATOM 2330 C CA . GLN A 1 298 ? -8.934 18.707 13.255 1.00 71.00 298 GLN A CA 1
ATOM 2331 C C . GLN A 1 298 ? -7.541 19.135 13.747 1.00 71.00 298 GLN A C 1
ATOM 2333 O O . GLN A 1 298 ? -7.453 19.756 14.805 1.00 71.00 298 GLN A O 1
ATOM 2338 N N . GLU A 1 299 ? -6.478 18.873 12.979 1.00 58.34 299 GLU A N 1
ATOM 2339 C CA . GLU A 1 299 ? -5.149 19.448 13.219 1.00 58.34 299 GLU A CA 1
ATOM 2340 C C . GLU A 1 299 ? -5.037 20.930 12.781 1.00 58.34 299 GLU A C 1
ATOM 2342 O O . GLU A 1 299 ? -4.203 21.645 13.333 1.00 58.34 299 GLU A O 1
ATOM 2347 N N . ASP A 1 300 ? -5.921 21.434 11.902 1.00 53.66 300 ASP A N 1
ATOM 2348 C CA . ASP A 1 300 ? -5.764 22.726 11.197 1.00 53.66 300 ASP A CA 1
ATOM 2349 C C . ASP A 1 300 ? -6.902 23.768 11.391 1.00 53.66 300 ASP A C 1
ATOM 2351 O O . ASP A 1 300 ? -6.779 24.912 10.945 1.00 53.66 300 ASP A O 1
ATOM 2355 N N . GLY A 1 301 ? -7.988 23.450 12.109 1.00 56.47 301 GLY A N 1
ATOM 2356 C CA . GLY A 1 301 ? -9.024 24.419 12.524 1.00 56.47 301 GLY A CA 1
ATOM 2357 C C . GLY A 1 301 ? -10.361 24.363 11.755 1.00 56.47 301 GLY A C 1
ATOM 2358 O O . GLY A 1 301 ? -10.437 24.116 10.557 1.00 56.47 301 GLY A O 1
ATOM 2359 N N . GLU A 1 302 ? -11.461 24.618 12.473 1.00 54.78 302 GLU A N 1
ATOM 2360 C CA . GLU A 1 302 ? -12.841 24.154 12.200 1.00 54.78 302 GLU A CA 1
ATOM 2361 C C . GLU A 1 302 ? -13.609 24.727 10.976 1.00 54.78 302 GLU A C 1
ATOM 2363 O O . GLU A 1 302 ? -14.821 24.532 10.888 1.00 54.78 302 GLU A O 1
ATOM 2368 N N . ARG A 1 303 ? -13.011 25.455 10.022 1.00 55.53 303 ARG A N 1
ATOM 2369 C CA . ARG A 1 303 ? -13.814 26.327 9.122 1.00 55.53 303 ARG A CA 1
ATOM 2370 C C . ARG A 1 303 ? -14.143 25.851 7.699 1.00 55.53 303 ARG A C 1
ATOM 2372 O O . ARG A 1 303 ? -14.805 26.608 6.994 1.00 55.53 303 ARG A O 1
ATOM 2379 N N . SER A 1 304 ? -13.798 24.636 7.265 1.00 57.56 304 SER A N 1
ATOM 2380 C CA . SER A 1 304 ? -14.103 24.213 5.875 1.00 57.56 304 SER A CA 1
ATOM 2381 C C . SER A 1 304 ? -14.448 22.734 5.646 1.00 57.56 304 SER A C 1
ATOM 2383 O O . SER A 1 304 ? -14.406 22.282 4.505 1.00 57.56 304 SER A O 1
ATOM 2385 N N . ALA A 1 305 ? -14.793 21.966 6.682 1.00 61.25 305 ALA A N 1
ATOM 2386 C CA . ALA A 1 305 ? -15.143 20.552 6.512 1.00 61.25 305 ALA A CA 1
ATOM 2387 C C . ALA A 1 305 ? -16.515 20.373 5.821 1.00 61.25 305 ALA A C 1
ATOM 2389 O O . ALA A 1 305 ? -17.486 21.033 6.198 1.00 61.25 305 ALA A O 1
ATOM 2390 N N . GLY A 1 306 ? -16.615 19.453 4.851 1.00 63.03 306 GLY A N 1
ATOM 2391 C CA . GLY A 1 306 ? -17.893 18.874 4.418 1.00 63.03 306 GLY A CA 1
ATOM 2392 C C . GLY A 1 306 ? -18.212 18.901 2.919 1.00 63.03 306 GLY A C 1
ATOM 2393 O O . GLY A 1 306 ? -18.882 17.987 2.445 1.00 63.03 306 GLY A O 1
ATOM 2394 N N . SER A 1 307 ? -17.759 19.887 2.133 1.00 68.44 307 SER A N 1
ATOM 2395 C CA . SER A 1 307 ? -18.133 19.938 0.702 1.00 68.44 307 SER A CA 1
ATOM 2396 C C . SER A 1 307 ? -17.225 19.109 -0.208 1.00 68.44 307 SER A C 1
ATOM 2398 O O . SER A 1 307 ? -17.653 18.718 -1.293 1.00 68.44 307 SER A O 1
ATOM 2400 N N . GLU A 1 308 ? -15.994 18.816 0.221 1.00 87.81 308 GLU A N 1
ATOM 2401 C CA . GLU A 1 308 ? -14.971 18.160 -0.605 1.00 87.81 308 GLU A CA 1
ATOM 2402 C C . GLU A 1 308 ? -14.225 17.025 0.121 1.00 87.81 308 GLU A C 1
ATOM 2404 O O . GLU A 1 308 ? -13.073 16.732 -0.190 1.00 87.81 308 GLU A O 1
ATOM 2409 N N . ALA A 1 309 ? -14.893 16.307 1.028 1.00 88.56 309 ALA A N 1
ATOM 2410 C CA . ALA A 1 309 ? -14.271 15.240 1.818 1.00 88.56 309 ALA A CA 1
ATOM 2411 C C . ALA A 1 309 ? -13.522 14.184 0.985 1.00 88.56 309 ALA A C 1
ATOM 2413 O O . ALA A 1 309 ? -12.429 13.754 1.347 1.00 88.56 309 ALA A O 1
ATOM 2414 N N . ASP A 1 310 ? -14.067 13.800 -0.174 1.00 89.94 310 ASP A N 1
ATOM 2415 C CA . ASP A 1 310 ? -13.388 12.891 -1.106 1.00 89.94 310 ASP A CA 1
ATOM 2416 C C . ASP A 1 310 ? -12.054 13.472 -1.623 1.00 89.94 310 ASP A C 1
ATOM 2418 O O . ASP A 1 310 ? -11.096 12.721 -1.792 1.00 89.94 310 ASP A O 1
ATOM 2422 N N . VAL A 1 311 ? -11.973 14.787 -1.867 1.00 92.56 311 VAL A N 1
ATOM 2423 C CA . VAL A 1 311 ? -10.754 15.495 -2.304 1.00 92.56 311 VAL A CA 1
ATOM 2424 C C . VAL A 1 311 ? -9.734 15.524 -1.179 1.00 92.56 311 VAL A C 1
ATOM 2426 O O . VAL A 1 311 ? -8.597 15.112 -1.401 1.00 92.56 311 VAL A O 1
ATOM 2429 N N . SER A 1 312 ? -10.146 15.938 0.019 1.00 91.19 312 SER A N 1
ATOM 2430 C CA . SER A 1 312 ? -9.283 16.050 1.197 1.00 91.19 312 SER A CA 1
ATOM 2431 C C . SER A 1 312 ? -8.682 14.697 1.585 1.00 91.19 312 SER A C 1
ATOM 2433 O O . SER A 1 312 ? -7.466 14.564 1.718 1.00 91.19 312 SER A O 1
ATOM 2435 N N . VAL A 1 313 ? -9.513 13.650 1.672 1.00 90.19 313 VAL A N 1
ATOM 2436 C CA . VAL A 1 313 ? -9.059 12.291 2.008 1.00 90.19 313 VAL A CA 1
ATOM 2437 C C . VAL A 1 313 ? -8.150 11.727 0.915 1.00 90.19 313 VAL A C 1
ATOM 2439 O O . VAL A 1 313 ? -7.109 11.140 1.215 1.00 90.19 313 VAL A O 1
ATOM 2442 N N . TYR A 1 314 ? -8.509 11.903 -0.361 1.00 93.44 314 TYR A N 1
ATOM 2443 C CA . TYR A 1 314 ? -7.670 11.438 -1.465 1.00 93.44 314 TYR A CA 1
ATOM 2444 C C . TYR A 1 314 ? -6.329 12.183 -1.491 1.00 93.44 314 TYR A C 1
ATOM 2446 O O . TYR A 1 314 ? -5.291 11.549 -1.674 1.00 93.44 314 TYR A O 1
ATOM 2454 N N . GLY A 1 315 ? -6.336 13.502 -1.289 1.00 93.31 315 GLY A N 1
ATOM 2455 C CA . GLY A 1 315 ? -5.143 14.344 -1.198 1.00 93.31 315 GLY A CA 1
ATOM 2456 C C . GLY A 1 315 ? -4.212 13.892 -0.078 1.00 93.31 315 GLY A C 1
ATOM 2457 O O . GLY A 1 315 ? -3.047 13.607 -0.339 1.00 93.31 315 GLY A O 1
ATOM 2458 N N . TYR A 1 316 ? -4.755 13.673 1.119 1.00 90.88 316 TYR A N 1
ATOM 2459 C CA . TYR A 1 316 ? -4.001 13.134 2.248 1.00 90.88 316 TYR A CA 1
ATOM 2460 C C . TYR A 1 316 ? -3.350 11.778 1.922 1.00 90.88 316 TYR A C 1
ATOM 2462 O O . TYR A 1 316 ? -2.156 11.588 2.143 1.00 90.88 316 TYR A O 1
ATOM 2470 N N . LEU A 1 317 ? -4.088 10.836 1.316 1.00 91.19 317 LEU A N 1
ATOM 2471 C CA . LEU A 1 317 ? -3.525 9.542 0.897 1.00 91.19 317 LEU A CA 1
ATOM 2472 C C . LEU A 1 317 ? -2.429 9.682 -0.171 1.00 91.19 317 LEU A C 1
ATOM 2474 O O . LEU A 1 317 ? -1.525 8.845 -0.249 1.00 91.19 317 LEU A O 1
ATOM 2478 N N . VAL A 1 318 ? -2.505 10.722 -1.004 1.00 94.12 318 VAL A N 1
ATOM 2479 C CA . VAL A 1 318 ? -1.434 11.057 -1.942 1.00 94.12 318 VAL A CA 1
ATOM 2480 C C . VAL A 1 318 ? -0.193 11.525 -1.198 1.00 94.12 318 VAL A C 1
ATOM 2482 O O . VAL A 1 318 ? 0.888 11.033 -1.502 1.00 94.12 318 VAL A O 1
ATOM 2485 N N . ASP A 1 319 ? -0.332 12.393 -0.205 1.00 91.19 319 ASP A N 1
ATOM 2486 C CA . ASP A 1 319 ? 0.810 12.917 0.547 1.00 91.19 319 ASP A CA 1
ATOM 2487 C C . ASP A 1 319 ? 1.457 11.840 1.442 1.00 91.19 319 ASP A C 1
ATOM 2489 O O . ASP A 1 319 ? 2.681 11.763 1.557 1.00 91.19 319 ASP A O 1
ATOM 2493 N N . VAL A 1 320 ? 0.666 10.890 1.957 1.00 89.50 320 VAL A N 1
ATOM 2494 C CA . VAL A 1 320 ? 1.172 9.690 2.654 1.00 89.50 320 VAL A CA 1
ATOM 2495 C C . VAL A 1 320 ? 2.101 8.849 1.767 1.00 89.50 320 VAL A C 1
ATOM 2497 O O . VAL A 1 320 ? 2.994 8.169 2.283 1.00 89.50 320 VAL A O 1
ATOM 2500 N N . CYS A 1 321 ? 1.949 8.889 0.435 1.00 92.62 321 CYS A N 1
ATOM 2501 C CA . CYS A 1 321 ? 2.788 8.101 -0.473 1.00 92.62 321 CYS A CA 1
ATOM 2502 C C . CYS A 1 321 ? 4.284 8.407 -0.355 1.00 92.62 321 CYS A C 1
ATOM 2504 O O . CYS A 1 321 ? 5.101 7.528 -0.644 1.00 92.62 321 CYS A O 1
ATOM 2506 N N . ASP A 1 322 ? 4.649 9.613 0.077 1.00 91.00 322 ASP A N 1
ATOM 2507 C CA . ASP A 1 322 ? 6.048 10.018 0.217 1.00 91.00 322 ASP A CA 1
ATOM 2508 C C . ASP A 1 322 ? 6.750 9.340 1.400 1.00 91.00 322 ASP A C 1
ATOM 2510 O O . ASP A 1 322 ? 7.968 9.162 1.387 1.00 91.00 322 ASP A O 1
ATOM 2514 N N . GLN A 1 323 ? 5.983 8.863 2.382 1.00 89.81 323 GLN A N 1
ATOM 2515 C CA . GLN A 1 323 ? 6.499 8.259 3.613 1.00 89.81 323 GLN A CA 1
ATOM 2516 C C . GLN A 1 323 ? 6.393 6.726 3.619 1.00 89.81 323 GLN A C 1
ATOM 2518 O O . GLN A 1 323 ? 6.623 6.076 4.636 1.00 89.81 323 GLN A O 1
ATOM 2523 N N . VAL A 1 324 ? 6.056 6.116 2.477 1.00 90.19 324 VAL A N 1
ATOM 2524 C CA . VAL A 1 324 ? 5.810 4.673 2.369 1.00 90.19 324 VAL A CA 1
ATOM 2525 C C . VAL A 1 324 ? 7.105 3.862 2.582 1.00 90.19 324 VAL A C 1
ATOM 2527 O O . VAL A 1 324 ? 8.011 3.878 1.732 1.00 90.19 324 VAL A O 1
ATOM 2530 N N . PRO A 1 325 ? 7.199 3.075 3.669 1.00 88.31 325 PRO A N 1
ATOM 2531 C CA . PRO A 1 325 ? 8.441 2.427 4.098 1.00 88.31 325 PRO A CA 1
ATOM 2532 C C . PRO A 1 325 ? 8.698 1.087 3.409 1.00 88.31 325 PRO A C 1
ATOM 2534 O O . PRO A 1 325 ? 9.842 0.711 3.180 1.00 88.31 325 PRO A O 1
ATOM 2537 N N . ASN A 1 326 ? 7.638 0.345 3.084 1.00 91.81 326 ASN A N 1
ATOM 2538 C CA . ASN A 1 326 ? 7.713 -1.020 2.592 1.00 91.81 326 ASN A CA 1
ATOM 2539 C C . ASN A 1 326 ? 6.618 -1.289 1.557 1.00 91.81 326 ASN A C 1
ATOM 2541 O O . ASN A 1 326 ? 5.654 -0.535 1.402 1.00 91.81 326 ASN A O 1
ATOM 2545 N N . VAL A 1 327 ? 6.795 -2.391 0.838 1.00 93.75 327 VAL A N 1
ATOM 2546 C CA . VAL A 1 327 ? 5.968 -2.732 -0.317 1.00 93.75 327 VAL A CA 1
ATOM 2547 C C . VAL A 1 327 ? 4.509 -3.008 0.062 1.00 93.75 327 VAL A C 1
ATOM 2549 O O . VAL A 1 327 ? 3.610 -2.690 -0.713 1.00 93.75 327 VAL A O 1
ATOM 2552 N N . ASN A 1 328 ? 4.243 -3.552 1.252 1.00 89.69 328 ASN A N 1
ATOM 2553 C CA . ASN A 1 328 ? 2.882 -3.864 1.684 1.00 89.69 328 ASN A CA 1
ATOM 2554 C C . ASN A 1 328 ? 2.096 -2.590 2.003 1.00 89.69 328 ASN A C 1
ATOM 2556 O O . ASN A 1 328 ? 0.944 -2.479 1.591 1.00 89.69 328 ASN A O 1
ATOM 2560 N N . VAL A 1 329 ? 2.746 -1.602 2.632 1.00 88.00 329 VAL A N 1
ATOM 2561 C CA . VAL A 1 329 ? 2.174 -0.262 2.860 1.00 88.00 329 VAL A CA 1
ATOM 2562 C C . VAL A 1 329 ? 1.791 0.383 1.531 1.00 88.00 329 VAL A C 1
ATOM 2564 O O . VAL A 1 329 ? 0.680 0.881 1.376 1.00 88.00 329 VAL A O 1
ATOM 2567 N N . ALA A 1 330 ? 2.683 0.311 0.540 1.00 93.31 330 ALA A N 1
ATOM 2568 C CA . ALA A 1 330 ? 2.424 0.848 -0.791 1.00 93.31 330 ALA A CA 1
ATOM 2569 C C . ALA A 1 330 ? 1.169 0.219 -1.417 1.00 93.31 330 ALA A C 1
ATOM 2571 O O . ALA A 1 330 ? 0.292 0.922 -1.910 1.00 93.31 330 ALA A O 1
ATOM 2572 N N . ILE A 1 331 ? 1.060 -1.114 -1.375 1.00 93.44 331 ILE A N 1
ATOM 2573 C CA . ILE A 1 331 ? -0.114 -1.833 -1.889 1.00 93.44 331 ILE A CA 1
ATOM 2574 C C . ILE A 1 331 ? -1.376 -1.449 -1.141 1.00 93.44 331 ILE A C 1
ATOM 2576 O O . ILE A 1 331 ? -2.406 -1.237 -1.773 1.00 93.44 331 ILE A O 1
ATOM 2580 N N . ALA A 1 332 ? -1.294 -1.368 0.181 1.00 86.12 332 ALA A N 1
ATOM 2581 C CA . ALA A 1 332 ? -2.412 -0.995 1.013 1.00 86.12 332 ALA A CA 1
ATOM 2582 C C . ALA A 1 332 ? -2.958 0.380 0.630 1.00 86.12 332 ALA A C 1
ATOM 2584 O O . ALA A 1 332 ? -4.131 0.471 0.287 1.00 86.12 332 ALA A O 1
ATOM 2585 N N . VAL A 1 333 ? -2.116 1.416 0.585 1.00 90.12 333 VAL A N 1
ATOM 2586 C CA . VAL A 1 333 ? -2.535 2.772 0.189 1.00 90.12 333 VAL A CA 1
ATOM 2587 C C . VAL A 1 333 ? -3.192 2.762 -1.198 1.00 90.12 333 VAL A C 1
ATOM 2589 O O . VAL A 1 333 ? -4.273 3.325 -1.374 1.00 90.12 333 VAL A O 1
ATOM 2592 N N . LEU A 1 334 ? -2.614 2.046 -2.168 1.00 92.81 334 LEU A N 1
ATOM 2593 C CA . LEU A 1 334 ? -3.185 1.936 -3.516 1.00 92.81 334 LEU A CA 1
ATOM 2594 C C . LEU A 1 334 ? -4.525 1.186 -3.555 1.00 92.81 334 LEU A C 1
ATOM 2596 O O . LEU A 1 334 ? -5.437 1.596 -4.274 1.00 92.81 334 LEU A O 1
ATOM 2600 N N . ASP A 1 335 ? -4.669 0.101 -2.789 1.00 88.81 335 ASP A N 1
ATOM 2601 C CA . ASP A 1 335 ? -5.930 -0.639 -2.669 1.00 88.81 335 ASP A CA 1
ATOM 2602 C C . ASP A 1 335 ? -7.034 0.283 -2.116 1.00 88.81 335 ASP A C 1
ATOM 2604 O O . ASP A 1 335 ? -8.173 0.230 -2.582 1.00 88.81 335 ASP A O 1
ATOM 2608 N N . CYS A 1 336 ? -6.682 1.195 -1.211 1.00 87.06 336 CYS A N 1
ATOM 2609 C CA . CYS A 1 336 ? -7.616 2.129 -0.577 1.00 87.06 336 CYS A CA 1
ATOM 2610 C C . CYS A 1 336 ? -8.018 3.247 -1.522 1.00 87.06 336 CYS A C 1
ATOM 2612 O O . CYS A 1 336 ? -9.195 3.541 -1.689 1.00 87.06 336 CYS A O 1
ATOM 2614 N N . ILE A 1 337 ? -7.057 3.789 -2.255 1.00 90.62 337 ILE A N 1
ATOM 2615 C CA . ILE A 1 337 ? -7.344 4.743 -3.320 1.00 90.62 337 ILE A CA 1
ATOM 2616 C C . ILE A 1 337 ? -8.241 4.125 -4.387 1.00 90.62 337 ILE A C 1
ATOM 2618 O O . ILE A 1 337 ? -9.130 4.791 -4.903 1.00 90.62 337 ILE A O 1
ATOM 2622 N N . SER A 1 338 ? -8.069 2.840 -4.696 1.00 89.44 338 SER A N 1
ATOM 2623 C CA . SER A 1 338 ? -8.867 2.186 -5.734 1.00 89.44 338 SER A CA 1
ATOM 2624 C C . SER A 1 338 ? -10.359 2.060 -5.403 1.00 89.44 338 SER A C 1
ATOM 2626 O O . SER A 1 338 ? -11.161 1.865 -6.319 1.00 89.44 338 SER A O 1
ATOM 2628 N N . VAL A 1 339 ? -10.737 2.172 -4.123 1.00 86.44 339 VAL A N 1
ATOM 2629 C CA . VAL A 1 339 ? -12.142 2.211 -3.681 1.00 86.44 339 VAL A CA 1
ATOM 2630 C C . VAL A 1 339 ? -12.692 3.632 -3.538 1.00 86.44 339 VAL A C 1
ATOM 2632 O O . VAL A 1 339 ? -13.912 3.803 -3.484 1.00 86.44 339 VAL A O 1
ATOM 2635 N N . ILE A 1 340 ? -11.834 4.655 -3.532 1.00 88.25 340 ILE A N 1
ATOM 2636 C CA . ILE A 1 340 ? -12.241 6.063 -3.533 1.00 88.25 340 ILE A CA 1
ATOM 2637 C C . ILE A 1 340 ? -12.363 6.519 -4.987 1.00 88.25 340 ILE A C 1
ATOM 2639 O O . ILE A 1 340 ? -11.451 6.353 -5.797 1.00 88.25 340 ILE A O 1
ATOM 2643 N N . ARG A 1 341 ? -13.510 7.096 -5.357 1.00 86.12 341 ARG A N 1
ATOM 2644 C CA . ARG A 1 341 ? -13.652 7.680 -6.692 1.00 86.12 341 ARG A CA 1
ATOM 2645 C C . ARG A 1 341 ? -12.698 8.866 -6.783 1.00 86.12 341 ARG A C 1
ATOM 2647 O O . ARG A 1 341 ? -12.812 9.783 -5.980 1.00 86.12 341 ARG A O 1
ATOM 2654 N N . SER A 1 342 ? -11.784 8.840 -7.754 1.00 86.25 342 SER A N 1
ATOM 2655 C CA . SER A 1 342 ? -10.862 9.955 -7.962 1.00 86.25 342 SER A CA 1
ATOM 2656 C C . SER A 1 342 ? -11.660 11.240 -8.215 1.00 86.25 342 SER A C 1
ATOM 2658 O O . SER A 1 342 ? -12.491 11.253 -9.133 1.00 86.25 342 SER A O 1
ATOM 2660 N N . PRO A 1 343 ? -11.456 12.286 -7.399 1.00 87.31 343 PRO A N 1
ATOM 2661 C CA . PRO A 1 343 ? -12.255 13.498 -7.489 1.00 87.31 343 PRO A CA 1
ATOM 2662 C C . PRO A 1 343 ? -11.735 14.453 -8.572 1.00 87.31 343 PRO A C 1
ATOM 2664 O O . PRO A 1 343 ? -12.507 15.243 -9.105 1.00 87.31 343 PRO A O 1
ATOM 2667 N N . SER A 1 344 ? -10.456 14.345 -8.953 1.00 92.00 344 SER A N 1
ATOM 2668 C CA . SER A 1 344 ? -9.855 15.129 -10.033 1.00 92.00 344 SER A CA 1
ATOM 2669 C C . SER A 1 344 ? -8.795 14.339 -10.806 1.00 92.00 344 SER A C 1
ATOM 2671 O O . SER A 1 344 ? -8.087 13.484 -10.263 1.00 92.00 344 SER A O 1
ATOM 2673 N N . GLU A 1 345 ? -8.650 14.653 -12.096 1.00 91.38 345 GLU A N 1
ATOM 2674 C CA . GLU A 1 345 ? -7.606 14.063 -12.941 1.00 91.38 345 GLU A CA 1
ATOM 2675 C C . GLU A 1 345 ? -6.198 14.410 -12.428 1.00 91.38 345 GLU A C 1
ATOM 2677 O O . GLU A 1 345 ? -5.287 13.583 -12.495 1.00 91.38 345 GLU A O 1
ATOM 2682 N N . GLU A 1 346 ? -6.023 15.599 -11.849 1.00 93.50 346 GLU A N 1
ATOM 2683 C CA . GLU A 1 346 ? -4.761 16.042 -11.260 1.00 93.50 346 GLU A CA 1
ATOM 2684 C C . GLU A 1 346 ? -4.303 15.132 -10.112 1.00 93.50 346 GLU A C 1
ATOM 2686 O O . GLU A 1 346 ? -3.171 14.636 -10.132 1.00 93.50 346 GLU A O 1
ATOM 2691 N N . LEU A 1 347 ? -5.189 14.838 -9.153 1.00 93.75 347 LEU A N 1
ATOM 2692 C CA . LEU A 1 347 ? -4.886 13.941 -8.036 1.00 93.75 347 LEU A CA 1
ATOM 2693 C C . LEU A 1 347 ? -4.659 12.502 -8.513 1.00 93.75 347 LEU A C 1
ATOM 2695 O O . LEU A 1 347 ? -3.740 11.830 -8.033 1.00 93.75 347 LEU A O 1
ATOM 2699 N N . SER A 1 348 ? -5.423 12.036 -9.510 1.00 94.31 348 SER A N 1
ATOM 2700 C CA . SER A 1 348 ? -5.174 10.736 -10.153 1.00 94.31 348 SER A CA 1
ATOM 2701 C C . SER A 1 348 ? -3.778 10.673 -10.780 1.00 94.31 348 SER A C 1
ATOM 2703 O O . SER A 1 348 ? -3.045 9.699 -10.593 1.00 94.31 348 SER A O 1
ATOM 2705 N N . ASN A 1 349 ? -3.363 11.735 -11.473 1.00 92.81 349 ASN A N 1
ATOM 2706 C CA . ASN A 1 349 ? -2.045 11.837 -12.092 1.00 92.81 349 ASN A CA 1
ATOM 2707 C C . ASN A 1 349 ? -0.918 11.963 -11.055 1.00 92.81 349 ASN A C 1
ATOM 2709 O O . ASN A 1 349 ? 0.149 11.371 -11.245 1.00 92.81 349 ASN A O 1
ATOM 2713 N N . LYS A 1 350 ? -1.124 12.688 -9.945 1.00 95.88 350 LYS A N 1
ATOM 2714 C CA . LYS A 1 350 ? -0.177 12.731 -8.815 1.00 95.88 350 LYS A CA 1
ATOM 2715 C C . LYS A 1 350 ? -0.000 11.327 -8.225 1.00 95.88 350 LYS A C 1
ATOM 2717 O O . LYS A 1 350 ? 1.122 10.826 -8.184 1.00 95.88 350 LYS A O 1
ATOM 2722 N N . MET A 1 351 ? -1.090 10.617 -7.939 1.00 95.88 351 MET A N 1
ATOM 2723 C CA . MET A 1 351 ? -1.038 9.229 -7.466 1.00 95.88 351 MET A CA 1
ATOM 2724 C C . MET A 1 351 ? -0.374 8.268 -8.465 1.00 95.88 351 MET A C 1
ATOM 2726 O O . MET A 1 351 ? 0.431 7.415 -8.084 1.00 95.88 351 MET A O 1
ATOM 2730 N N . ALA A 1 352 ? -0.644 8.416 -9.766 1.00 93.69 352 ALA A N 1
ATOM 2731 C CA . ALA A 1 352 ? 0.012 7.619 -10.802 1.00 93.69 352 ALA A CA 1
ATOM 2732 C C . ALA A 1 352 ? 1.536 7.837 -10.814 1.00 93.69 352 ALA A C 1
ATOM 2734 O O . ALA A 1 352 ? 2.288 6.886 -11.048 1.00 93.69 352 ALA A O 1
ATOM 2735 N N . ARG A 1 353 ? 2.007 9.061 -10.529 1.00 94.88 353 ARG A N 1
ATOM 2736 C CA . ARG A 1 353 ? 3.440 9.364 -10.378 1.00 94.88 353 ARG A CA 1
ATOM 2737 C C . ARG A 1 353 ? 4.042 8.656 -9.163 1.00 94.88 353 ARG A C 1
ATOM 2739 O O . ARG A 1 353 ? 5.066 7.997 -9.342 1.00 94.88 353 ARG A O 1
ATOM 2746 N N . HIS A 1 354 ? 3.400 8.695 -7.991 1.00 97.06 354 HIS A N 1
ATOM 2747 C CA . HIS A 1 354 ? 3.875 7.943 -6.816 1.00 97.06 354 HIS A CA 1
ATOM 2748 C C . HIS A 1 354 ? 3.867 6.432 -7.070 1.00 97.06 354 HIS A C 1
ATOM 2750 O O . HIS A 1 354 ? 4.863 5.762 -6.812 1.00 97.06 354 HIS A O 1
ATOM 2756 N N . THR A 1 355 ? 2.811 5.898 -7.694 1.00 94.69 355 THR A N 1
ATOM 2757 C CA . THR A 1 355 ? 2.729 4.471 -8.060 1.00 94.69 355 THR A CA 1
ATOM 2758 C C . THR A 1 355 ? 3.869 4.060 -8.995 1.00 94.69 355 THR A C 1
ATOM 2760 O O . THR A 1 355 ? 4.469 2.995 -8.842 1.00 94.69 355 THR A O 1
ATOM 2763 N N . LEU A 1 356 ? 4.218 4.912 -9.964 1.00 91.06 356 LEU A N 1
ATOM 2764 C CA . LEU A 1 356 ? 5.380 4.686 -10.821 1.00 91.06 356 LEU A CA 1
ATOM 2765 C C . LEU A 1 356 ? 6.700 4.790 -10.039 1.00 91.06 356 LEU A C 1
ATOM 2767 O O . LEU A 1 356 ? 7.639 4.056 -10.342 1.00 91.06 356 LEU A O 1
ATOM 2771 N N . GLY A 1 357 ? 6.776 5.672 -9.041 1.00 93.62 357 GLY A N 1
ATOM 2772 C CA . GLY A 1 357 ? 7.874 5.732 -8.074 1.00 93.62 357 GLY A CA 1
ATOM 2773 C C . GLY A 1 357 ? 8.033 4.418 -7.307 1.00 93.62 357 GLY A C 1
ATOM 2774 O O . GLY A 1 357 ? 9.128 3.865 -7.271 1.00 93.62 357 GLY A O 1
ATOM 2775 N N . PHE A 1 358 ? 6.936 3.845 -6.808 1.00 95.06 358 PHE A N 1
ATOM 2776 C CA . PHE A 1 358 ? 6.916 2.543 -6.130 1.00 95.06 358 PHE A CA 1
ATOM 2777 C C . PHE A 1 358 ? 7.409 1.397 -7.019 1.00 95.06 358 PHE A C 1
ATOM 2779 O O . PHE A 1 358 ? 8.140 0.529 -6.550 1.00 95.06 358 PHE A O 1
ATOM 2786 N N . LEU A 1 359 ? 7.066 1.413 -8.310 1.00 89.44 359 LEU A N 1
ATOM 2787 C CA . LEU A 1 359 ? 7.559 0.435 -9.289 1.00 89.44 359 LEU A CA 1
ATOM 2788 C C . LEU A 1 359 ? 9.059 0.583 -9.602 1.00 89.44 359 LEU A C 1
ATOM 2790 O O . LEU A 1 359 ? 9.668 -0.363 -10.101 1.00 89.44 359 LEU A O 1
ATOM 2794 N N . LYS A 1 360 ? 9.645 1.762 -9.360 1.00 88.25 360 LYS A N 1
ATOM 2795 C CA . LYS A 1 360 ? 11.077 2.044 -9.563 1.00 88.25 360 LYS A CA 1
ATOM 2796 C C . LYS A 1 360 ? 11.912 1.849 -8.294 1.00 88.25 360 LYS A C 1
ATOM 2798 O O . LYS A 1 360 ? 13.119 1.668 -8.413 1.00 88.25 360 LYS A O 1
ATOM 2803 N N . LYS A 1 361 ? 11.293 1.924 -7.114 1.00 92.62 361 LYS A N 1
ATOM 2804 C CA . LYS A 1 361 ? 11.952 1.808 -5.808 1.00 92.62 361 LYS A CA 1
ATOM 2805 C C . LYS A 1 361 ? 12.476 0.386 -5.592 1.00 92.62 361 LYS A C 1
ATOM 2807 O O . LYS A 1 361 ? 11.768 -0.588 -5.848 1.00 92.62 361 LYS A O 1
ATOM 2812 N N . GLU A 1 362 ? 13.705 0.270 -5.093 1.00 92.81 362 GLU A N 1
ATOM 2813 C CA . GLU A 1 362 ? 14.218 -0.998 -4.574 1.00 92.81 362 GLU A CA 1
ATOM 2814 C C . GLU A 1 362 ? 13.609 -1.243 -3.191 1.00 92.81 362 GLU A C 1
ATOM 2816 O O . GLU A 1 362 ? 13.806 -0.468 -2.255 1.00 92.81 362 GLU A O 1
ATOM 2821 N N . TRP A 1 363 ? 12.800 -2.294 -3.083 1.00 94.44 363 TRP A N 1
ATOM 2822 C CA . TRP A 1 363 ? 12.143 -2.657 -1.834 1.00 94.44 363 TRP A CA 1
ATOM 2823 C C . TRP A 1 363 ? 13.051 -3.561 -1.010 1.00 94.44 363 TRP A C 1
ATOM 2825 O O . TRP A 1 363 ? 13.500 -4.597 -1.504 1.00 94.44 363 TRP A O 1
ATOM 2835 N N . VAL A 1 364 ? 13.268 -3.191 0.249 1.00 92.88 364 VAL A N 1
ATOM 2836 C CA . VAL A 1 364 ? 14.080 -3.944 1.209 1.00 92.88 364 VAL A CA 1
ATOM 2837 C C . VAL A 1 364 ? 13.221 -4.528 2.332 1.00 92.88 364 VAL A C 1
ATOM 2839 O O . VAL A 1 364 ? 12.143 -4.007 2.628 1.00 92.88 364 VAL A O 1
ATOM 2842 N N . ASP A 1 365 ? 13.661 -5.644 2.911 1.00 90.88 365 ASP A N 1
ATOM 2843 C CA . ASP A 1 365 ? 13.063 -6.247 4.102 1.00 90.88 365 ASP A CA 1
ATOM 2844 C C . ASP A 1 365 ? 13.458 -5.492 5.386 1.00 90.88 365 ASP A C 1
ATOM 2846 O O . ASP A 1 365 ? 14.045 -4.407 5.343 1.00 90.88 365 ASP A O 1
ATOM 2850 N N . LYS A 1 366 ? 13.090 -6.040 6.551 1.00 85.69 366 LYS A N 1
ATOM 2851 C CA . LYS A 1 366 ? 13.372 -5.415 7.855 1.00 85.69 366 LYS A CA 1
ATOM 2852 C C . LYS A 1 366 ? 14.873 -5.377 8.157 1.00 85.69 366 LYS A C 1
ATOM 2854 O O . LYS A 1 366 ? 15.314 -4.557 8.954 1.00 85.69 366 LYS A O 1
ATOM 2859 N N . GLU A 1 367 ? 15.637 -6.247 7.511 1.00 89.19 367 GLU A N 1
ATOM 2860 C CA . GLU A 1 367 ? 17.082 -6.389 7.613 1.00 89.19 367 GLU A CA 1
ATOM 2861 C C . GLU A 1 367 ? 17.824 -5.545 6.557 1.00 89.19 367 GLU A C 1
ATOM 2863 O O . GLU A 1 367 ? 19.052 -5.593 6.482 1.00 89.19 367 GLU A O 1
ATOM 2868 N N . GLY A 1 368 ? 17.098 -4.778 5.734 1.00 91.25 368 GLY A N 1
ATOM 2869 C CA . GLY A 1 368 ? 17.664 -3.943 4.676 1.00 91.25 368 GLY A CA 1
ATOM 2870 C C . GLY A 1 368 ? 18.085 -4.720 3.425 1.00 91.25 368 GLY A C 1
ATOM 2871 O O . GLY A 1 368 ? 18.715 -4.149 2.534 1.00 91.25 368 GLY A O 1
ATOM 2872 N N . LYS A 1 369 ? 17.751 -6.010 3.315 1.00 91.94 369 LYS A N 1
ATOM 2873 C CA . LYS A 1 369 ? 18.075 -6.825 2.141 1.00 91.94 369 LYS A CA 1
ATOM 2874 C C . LYS A 1 369 ? 17.003 -6.669 1.064 1.00 91.94 369 LYS A C 1
ATOM 2876 O O . LYS A 1 369 ? 15.816 -6.622 1.382 1.00 91.94 369 LYS A O 1
ATOM 2881 N N . PRO A 1 370 ? 17.375 -6.653 -0.228 1.00 92.00 370 PRO A N 1
ATOM 2882 C CA . PRO A 1 370 ? 16.401 -6.553 -1.309 1.00 92.00 370 PRO A CA 1
ATOM 2883 C C . PRO A 1 370 ? 15.398 -7.714 -1.289 1.00 92.00 370 PRO A C 1
ATOM 2885 O O . PRO A 1 370 ? 15.787 -8.886 -1.345 1.00 92.00 370 PRO A O 1
ATOM 2888 N N . ILE A 1 371 ? 14.103 -7.392 -1.273 1.00 92.31 371 ILE A N 1
ATOM 2889 C CA . ILE A 1 371 ? 13.025 -8.384 -1.334 1.00 92.31 371 ILE A CA 1
ATOM 2890 C C . ILE A 1 371 ? 13.035 -9.028 -2.726 1.00 92.31 371 ILE A C 1
ATOM 2892 O O . ILE A 1 371 ? 13.147 -8.348 -3.745 1.00 92.31 371 ILE A O 1
ATOM 2896 N N . LYS A 1 372 ? 12.897 -10.355 -2.800 1.00 90.88 372 LYS A N 1
ATOM 2897 C CA . LYS A 1 372 ? 12.830 -11.109 -4.065 1.00 90.88 372 LYS A CA 1
ATOM 2898 C C . LYS A 1 372 ? 11.743 -12.184 -4.010 1.00 90.88 372 LYS A C 1
ATOM 2900 O O . LYS A 1 372 ? 11.215 -12.512 -2.951 1.00 90.88 372 LYS A O 1
ATOM 2905 N N . GLY A 1 373 ? 11.416 -12.752 -5.170 1.00 90.94 373 GLY A N 1
ATOM 2906 C CA . GLY A 1 373 ? 10.515 -13.901 -5.285 1.00 90.94 373 GLY A CA 1
ATOM 2907 C C . GLY A 1 373 ? 9.025 -13.550 -5.343 1.00 90.94 373 GLY A C 1
ATOM 2908 O O . GLY A 1 373 ? 8.635 -12.424 -5.652 1.00 90.94 373 GLY A O 1
ATOM 2909 N N . ALA A 1 374 ? 8.184 -14.552 -5.066 1.00 84.19 374 ALA A N 1
ATOM 2910 C CA . ALA A 1 374 ? 6.747 -14.522 -5.356 1.00 84.19 374 ALA A CA 1
ATOM 2911 C C . ALA A 1 374 ? 5.982 -13.384 -4.656 1.00 84.19 374 ALA A C 1
ATOM 2913 O O . ALA A 1 374 ? 5.071 -12.807 -5.254 1.00 84.19 374 ALA A O 1
ATOM 2914 N N . GLY A 1 375 ? 6.362 -13.034 -3.421 1.00 84.38 375 GLY A N 1
ATOM 2915 C CA . GLY A 1 375 ? 5.748 -11.932 -2.673 1.00 84.38 375 GLY A CA 1
ATOM 2916 C C . GLY A 1 375 ? 5.910 -10.592 -3.394 1.00 84.38 375 GLY A C 1
ATOM 2917 O O . GLY A 1 375 ? 4.916 -9.926 -3.689 1.00 84.38 375 GLY A O 1
ATOM 2918 N N . LEU A 1 376 ? 7.145 -10.251 -3.782 1.00 89.56 376 LEU A N 1
ATOM 2919 C CA . LEU A 1 376 ? 7.419 -9.037 -4.552 1.00 89.56 376 LEU A CA 1
ATOM 2920 C C . LEU A 1 376 ? 6.748 -9.082 -5.930 1.00 89.56 376 LEU A C 1
ATOM 2922 O O . LEU A 1 376 ? 6.153 -8.095 -6.347 1.00 89.56 376 LEU A O 1
ATOM 2926 N N . THR A 1 377 ? 6.779 -10.222 -6.629 1.00 84.75 377 THR A N 1
ATOM 2927 C CA . THR A 1 377 ? 6.115 -10.360 -7.937 1.00 84.75 377 THR A CA 1
ATOM 2928 C C . THR A 1 377 ? 4.610 -10.086 -7.853 1.00 84.75 377 THR A C 1
ATOM 2930 O O . THR A 1 377 ? 4.050 -9.414 -8.722 1.00 84.75 377 THR A O 1
ATOM 2933 N N . SER A 1 378 ? 3.949 -10.577 -6.801 1.00 89.44 378 SER A N 1
ATOM 2934 C CA . SER A 1 378 ? 2.529 -10.319 -6.548 1.00 89.44 378 SER A CA 1
ATOM 2935 C C . SER A 1 378 ? 2.261 -8.834 -6.287 1.00 89.44 378 SER A C 1
ATOM 2937 O O . SER A 1 378 ? 1.348 -8.256 -6.883 1.00 89.44 378 SER A O 1
ATOM 2939 N N . ALA A 1 379 ? 3.095 -8.188 -5.468 1.00 89.44 379 ALA A N 1
ATOM 2940 C CA . ALA A 1 379 ? 2.983 -6.760 -5.196 1.00 89.44 379 ALA A CA 1
ATOM 2941 C C . ALA A 1 379 ? 3.199 -5.915 -6.463 1.00 89.44 379 ALA A C 1
ATOM 2943 O O . ALA A 1 379 ? 2.350 -5.102 -6.814 1.00 89.44 379 ALA A O 1
ATOM 2944 N N . VAL A 1 380 ? 4.262 -6.169 -7.230 1.00 88.94 380 VAL A N 1
ATOM 2945 C CA . VAL A 1 380 ? 4.537 -5.461 -8.493 1.00 88.94 380 VAL A CA 1
ATOM 2946 C C . VAL A 1 380 ? 3.368 -5.591 -9.473 1.00 88.94 380 VAL A C 1
ATOM 2948 O O . VAL A 1 380 ? 2.972 -4.605 -10.093 1.00 88.94 380 VAL A O 1
ATOM 2951 N N . ARG A 1 381 ? 2.750 -6.777 -9.577 1.00 86.25 381 ARG A N 1
ATOM 2952 C CA . ARG A 1 381 ? 1.543 -6.979 -10.397 1.00 86.25 381 ARG A CA 1
ATOM 2953 C C . ARG A 1 381 ? 0.396 -6.070 -9.951 1.00 86.25 381 ARG A C 1
ATOM 2955 O O . ARG A 1 381 ? -0.255 -5.454 -10.795 1.00 86.25 381 ARG A O 1
ATOM 2962 N N . LYS A 1 382 ? 0.141 -5.984 -8.642 1.00 89.38 382 LYS A N 1
ATOM 2963 C CA . LYS A 1 382 ? -0.895 -5.103 -8.086 1.00 89.38 382 LYS A CA 1
ATOM 2964 C C . LYS A 1 382 ? -0.581 -3.626 -8.339 1.00 89.38 382 LYS A C 1
ATOM 2966 O O . LYS A 1 382 ? -1.451 -2.917 -8.834 1.00 89.38 382 LYS A O 1
ATOM 2971 N N . MET A 1 383 ? 0.654 -3.184 -8.087 1.00 92.50 383 MET A N 1
ATOM 2972 C CA . MET A 1 383 ? 1.096 -1.808 -8.361 1.00 92.50 383 MET A CA 1
ATOM 2973 C C . MET A 1 383 ? 0.906 -1.439 -9.830 1.00 92.50 383 MET A C 1
ATOM 2975 O O . MET A 1 383 ? 0.375 -0.376 -10.133 1.00 92.50 383 MET A O 1
ATOM 2979 N N . LEU A 1 384 ? 1.278 -2.332 -10.752 1.00 86.56 384 LEU A N 1
ATOM 2980 C CA . LEU A 1 384 ? 1.097 -2.108 -12.183 1.00 86.56 384 LEU A CA 1
ATOM 2981 C C . LEU A 1 384 ? -0.387 -2.010 -12.561 1.00 86.56 384 LEU A C 1
ATOM 2983 O O . LEU A 1 384 ? -0.770 -1.127 -13.326 1.00 86.56 384 LEU A O 1
ATOM 2987 N N . SER A 1 385 ? -1.232 -2.880 -12.001 1.00 87.00 385 SER A N 1
ATOM 2988 C CA . SER A 1 385 ? -2.684 -2.805 -12.192 1.00 87.00 385 SER A CA 1
ATOM 2989 C C . SER A 1 385 ? -3.240 -1.459 -11.717 1.00 87.00 385 SER A C 1
ATOM 2991 O O . SER A 1 385 ? -4.022 -0.840 -12.437 1.00 87.00 385 SER A O 1
ATOM 2993 N N . HIS A 1 386 ? -2.840 -0.989 -10.534 1.00 91.62 386 HIS A N 1
ATOM 2994 C CA . HIS A 1 386 ? -3.263 0.313 -10.009 1.00 91.62 386 HIS A CA 1
ATOM 2995 C C . HIS A 1 386 ? -2.763 1.466 -10.872 1.00 91.62 386 HIS A C 1
ATOM 2997 O O . HIS A 1 386 ? -3.566 2.299 -11.285 1.00 91.62 386 HIS A O 1
ATOM 3003 N N . TYR A 1 387 ? -1.483 1.456 -11.250 1.00 90.56 387 TYR A N 1
ATOM 3004 C CA . TYR A 1 387 ? -0.897 2.456 -12.142 1.00 90.56 387 TYR A CA 1
ATOM 3005 C C . TYR A 1 387 ? -1.709 2.612 -13.430 1.00 90.56 387 TYR A C 1
ATOM 3007 O O . TYR A 1 387 ? -2.064 3.724 -13.807 1.00 90.56 387 TYR A O 1
ATOM 3015 N N . LEU A 1 388 ? -2.058 1.501 -14.085 1.00 83.62 388 LEU A N 1
ATOM 3016 C CA . LEU A 1 388 ? -2.843 1.537 -15.317 1.00 83.62 388 LEU A CA 1
ATOM 3017 C C . LEU A 1 388 ? -4.276 2.036 -15.090 1.00 83.62 388 LEU A C 1
ATOM 3019 O O . LEU A 1 388 ? -4.808 2.741 -15.944 1.00 83.62 388 LEU A O 1
ATOM 3023 N N . ARG A 1 389 ? -4.907 1.710 -13.954 1.00 87.75 389 ARG A N 1
ATOM 3024 C CA . ARG A 1 389 ? -6.260 2.198 -13.629 1.00 87.75 389 ARG A CA 1
ATOM 3025 C C . ARG A 1 389 ? -6.297 3.704 -13.390 1.00 87.75 389 ARG A C 1
ATOM 3027 O O . ARG A 1 389 ? -7.247 4.334 -13.843 1.00 87.75 389 ARG A O 1
ATOM 3034 N N . LEU A 1 390 ? -5.265 4.244 -12.742 1.00 91.12 390 LEU A N 1
ATOM 3035 C CA . LEU A 1 390 ? -5.110 5.673 -12.447 1.00 91.12 390 LEU A CA 1
ATOM 3036 C C . LEU A 1 390 ? -4.875 6.522 -13.704 1.00 91.12 390 LEU A C 1
ATOM 3038 O O . LEU A 1 390 ? -5.087 7.733 -13.679 1.00 91.12 390 LEU A O 1
ATOM 3042 N N . ARG A 1 391 ? -4.441 5.910 -14.815 1.00 83.94 391 ARG A N 1
ATOM 3043 C CA . ARG A 1 391 ? -4.310 6.609 -16.097 1.00 83.94 391 ARG A CA 1
ATOM 3044 C C . ARG A 1 391 ? -5.669 6.723 -16.798 1.00 83.94 391 ARG A C 1
ATOM 3046 O O . ARG A 1 391 ? -6.412 5.729 -16.835 1.00 83.94 391 ARG A O 1
ATOM 3053 N N . PRO A 1 392 ? -5.957 7.875 -17.435 1.00 82.94 392 PRO A N 1
ATOM 3054 C CA . PRO A 1 392 ? -7.123 8.004 -18.298 1.00 82.94 392 PRO A CA 1
ATOM 3055 C C . PRO A 1 392 ? -7.093 6.941 -19.401 1.00 82.94 392 PRO A C 1
ATOM 3057 O O . PRO A 1 392 ? -6.020 6.551 -19.871 1.00 82.94 392 PRO A O 1
ATOM 3060 N N . VAL A 1 393 ? -8.267 6.442 -19.794 1.00 77.19 393 VAL A N 1
ATOM 3061 C CA . VAL A 1 393 ? -8.419 5.263 -20.670 1.00 77.19 393 VAL A CA 1
ATOM 3062 C C . VAL A 1 393 ? -7.630 5.411 -21.975 1.00 77.19 393 VAL A C 1
ATOM 3064 O O . VAL A 1 393 ? -6.911 4.495 -22.371 1.00 77.19 393 VAL A O 1
ATOM 3067 N N . ASN A 1 394 ? -7.692 6.595 -22.577 1.00 72.31 394 ASN A N 1
ATOM 3068 C CA . ASN A 1 394 ? -6.972 7.016 -23.778 1.00 72.31 394 ASN A CA 1
ATOM 3069 C C . ASN A 1 394 ? -5.437 6.973 -23.642 1.00 72.31 394 ASN A C 1
ATOM 3071 O O . ASN A 1 394 ? -4.752 6.751 -24.635 1.00 72.31 394 ASN A O 1
ATOM 3075 N N . TYR A 1 395 ? -4.880 7.102 -22.435 1.00 76.12 395 TYR A N 1
ATOM 3076 C CA . TYR A 1 395 ? -3.428 7.068 -22.204 1.00 76.12 395 TYR A CA 1
ATOM 3077 C C . TYR A 1 395 ? -2.902 5.725 -21.688 1.00 76.12 395 TYR A C 1
ATOM 3079 O O . TYR A 1 395 ? -1.686 5.555 -21.557 1.00 76.12 395 TYR A O 1
ATOM 3087 N N . ARG A 1 396 ? -3.774 4.752 -21.391 1.00 76.75 396 ARG A N 1
ATOM 3088 C CA . ARG A 1 396 ? -3.352 3.440 -20.865 1.00 76.75 396 ARG A CA 1
ATOM 3089 C C . ARG A 1 396 ? -2.461 2.691 -21.848 1.00 76.75 396 ARG A C 1
ATOM 3091 O O . ARG A 1 396 ? -1.437 2.149 -21.439 1.00 76.75 396 ARG A O 1
ATOM 3098 N N . LEU A 1 397 ? -2.812 2.704 -23.135 1.00 58.78 397 LEU A N 1
ATOM 3099 C CA . LEU A 1 397 ? -2.013 2.053 -24.174 1.00 58.78 397 LEU A CA 1
ATOM 3100 C C . LEU A 1 397 ? -0.631 2.702 -24.298 1.00 58.78 397 LEU A C 1
ATOM 3102 O O . LEU A 1 397 ? 0.369 1.991 -24.293 1.00 58.78 397 LEU A O 1
ATOM 3106 N N . CYS A 1 398 ? -0.563 4.036 -24.305 1.00 66.25 398 CYS A N 1
ATOM 3107 C CA . CYS A 1 398 ? 0.703 4.769 -24.327 1.00 66.25 398 CYS A CA 1
ATOM 3108 C C . CYS A 1 398 ? 1.566 4.460 -23.095 1.00 66.25 398 CYS A C 1
ATOM 3110 O O . CYS A 1 398 ? 2.778 4.304 -23.209 1.00 66.25 398 CYS A O 1
ATOM 3112 N N . ALA A 1 399 ? 0.956 4.321 -21.914 1.00 68.94 399 ALA A N 1
ATOM 3113 C CA . ALA A 1 399 ? 1.671 3.939 -20.700 1.00 68.94 399 ALA A CA 1
ATOM 3114 C C . ALA A 1 399 ? 2.248 2.514 -20.795 1.00 68.94 399 ALA A C 1
ATOM 3116 O O . ALA A 1 399 ? 3.402 2.296 -20.429 1.00 68.94 399 ALA A O 1
ATOM 3117 N N . ILE A 1 400 ? 1.483 1.556 -21.332 1.00 67.06 400 ILE A N 1
ATOM 3118 C CA . ILE A 1 400 ? 1.954 0.184 -21.582 1.00 67.06 400 ILE A CA 1
ATOM 3119 C C . ILE A 1 400 ? 3.093 0.189 -22.606 1.00 67.06 400 ILE A C 1
ATOM 3121 O O . ILE A 1 400 ? 4.141 -0.406 -22.356 1.00 67.06 400 ILE A O 1
ATOM 3125 N N . GLN A 1 401 ? 2.918 0.894 -23.726 1.00 59.66 401 GLN A N 1
ATOM 3126 C CA . GLN A 1 401 ? 3.939 1.051 -24.762 1.00 59.66 401 GLN A CA 1
ATOM 3127 C C . GLN A 1 401 ? 5.223 1.651 -24.191 1.00 59.66 401 GLN A C 1
ATOM 3129 O O . GLN A 1 401 ? 6.298 1.135 -24.471 1.00 59.66 401 GLN A O 1
ATOM 3134 N N . TRP A 1 402 ? 5.128 2.672 -23.337 1.00 74.12 402 TRP A N 1
ATOM 3135 C CA . TRP A 1 402 ? 6.288 3.271 -22.680 1.00 74.12 402 TRP A CA 1
ATOM 3136 C C . TRP A 1 402 ? 7.016 2.281 -21.758 1.00 74.12 402 TRP A C 1
ATOM 3138 O O . TRP A 1 402 ? 8.242 2.182 -21.814 1.00 74.12 402 TRP A O 1
ATOM 3148 N N . ILE A 1 403 ? 6.287 1.500 -20.947 1.00 72.19 403 ILE A N 1
ATOM 3149 C CA . ILE A 1 403 ? 6.888 0.470 -20.078 1.00 72.19 403 ILE A CA 1
ATOM 3150 C C . ILE A 1 403 ? 7.602 -0.597 -20.920 1.00 72.19 403 ILE A C 1
ATOM 3152 O O . ILE A 1 403 ? 8.737 -0.967 -20.608 1.00 72.19 403 ILE A O 1
ATOM 3156 N N . LEU A 1 404 ? 6.959 -1.073 -21.992 1.00 63.41 404 LEU A N 1
ATOM 3157 C CA . LEU A 1 404 ? 7.531 -2.064 -22.905 1.00 63.41 404 LEU A CA 1
ATOM 3158 C C . LEU A 1 404 ? 8.754 -1.512 -23.636 1.00 63.41 404 LEU A C 1
ATOM 3160 O O . LEU A 1 404 ? 9.795 -2.161 -23.642 1.00 63.41 404 LEU A O 1
ATOM 3164 N N . ALA A 1 405 ? 8.662 -0.304 -24.192 1.00 62.47 405 ALA A N 1
ATOM 3165 C CA . ALA A 1 405 ? 9.757 0.357 -24.891 1.00 62.47 405 ALA A CA 1
ATOM 3166 C C . ALA A 1 405 ? 10.961 0.569 -23.970 1.00 62.47 405 ALA A C 1
ATOM 3168 O O . ALA A 1 405 ? 12.091 0.304 -24.373 1.00 62.47 405 ALA A O 1
ATOM 3169 N N . LYS A 1 406 ? 10.730 0.965 -22.712 1.00 66.19 406 LYS A N 1
ATOM 3170 C CA . LYS A 1 406 ? 11.796 1.098 -21.718 1.00 66.19 406 LYS A CA 1
ATOM 3171 C C . LYS A 1 406 ? 12.478 -0.243 -21.435 1.00 66.19 406 LYS A C 1
ATOM 3173 O O . LYS A 1 406 ? 13.699 -0.320 -21.473 1.00 66.19 406 LYS A O 1
ATOM 3178 N N . LYS A 1 407 ? 11.711 -1.318 -21.222 1.00 65.62 407 LYS A N 1
ATOM 3179 C CA . LYS A 1 407 ? 12.280 -2.658 -20.989 1.00 65.62 407 LYS A CA 1
ATOM 3180 C C . LYS A 1 407 ? 12.994 -3.233 -22.210 1.00 65.62 407 LYS A C 1
ATOM 3182 O O . LYS A 1 407 ? 14.028 -3.877 -22.054 1.00 65.62 407 LYS A O 1
ATOM 3187 N N . LEU A 1 408 ? 12.476 -2.983 -23.409 1.00 60.09 408 LEU A N 1
ATOM 3188 C CA . LEU A 1 408 ? 13.134 -3.344 -24.664 1.00 60.09 408 LEU A CA 1
ATOM 3189 C C . LEU A 1 408 ? 14.438 -2.564 -24.851 1.00 60.09 408 LEU A C 1
ATOM 3191 O O . LEU A 1 408 ? 15.436 -3.145 -25.267 1.00 60.09 408 LEU A O 1
ATOM 3195 N N . ALA A 1 409 ? 14.458 -1.274 -24.504 1.00 65.62 409 ALA A N 1
ATOM 3196 C CA . ALA A 1 409 ? 15.666 -0.460 -24.549 1.00 65.62 409 ALA A CA 1
ATOM 3197 C C . ALA A 1 409 ? 16.739 -0.981 -23.581 1.00 65.62 409 ALA A C 1
ATOM 3199 O O . ALA A 1 409 ? 17.874 -1.181 -24.007 1.00 65.62 409 ALA A O 1
ATOM 3200 N N . ASP A 1 410 ? 16.367 -1.284 -22.333 1.00 68.50 410 ASP A N 1
ATOM 3201 C CA . ASP A 1 410 ? 17.275 -1.854 -21.328 1.00 68.50 410 ASP A CA 1
ATOM 3202 C C . ASP A 1 410 ? 17.862 -3.202 -21.794 1.00 68.50 410 ASP A C 1
ATOM 3204 O O . ASP A 1 410 ? 19.064 -3.449 -21.671 1.00 68.50 410 ASP A O 1
ATOM 3208 N N . LEU A 1 411 ? 17.024 -4.081 -22.361 1.00 69.31 411 LEU A N 1
ATOM 3209 C CA . LEU A 1 411 ? 17.457 -5.383 -22.876 1.00 69.31 411 LEU A CA 1
ATOM 3210 C C . LEU A 1 411 ? 18.417 -5.227 -24.060 1.00 69.31 411 LEU A C 1
ATOM 3212 O O . LEU A 1 411 ? 19.457 -5.884 -24.100 1.00 69.31 411 LEU A O 1
ATOM 3216 N N . ASN A 1 412 ? 18.093 -4.338 -25.001 1.00 75.44 412 ASN A N 1
ATOM 3217 C CA . ASN A 1 412 ? 18.946 -4.060 -26.151 1.00 75.44 412 ASN A CA 1
ATOM 3218 C C . ASN A 1 412 ? 20.295 -3.483 -25.708 1.00 75.44 412 ASN A C 1
ATOM 3220 O O . ASN A 1 412 ? 21.328 -3.967 -26.164 1.00 75.44 412 ASN A O 1
ATOM 3224 N N . LEU A 1 413 ? 20.312 -2.515 -24.785 1.00 80.94 413 LEU A N 1
ATOM 3225 C CA . LEU A 1 413 ? 21.547 -1.931 -24.250 1.00 80.94 413 LEU A CA 1
ATOM 3226 C C . LEU A 1 413 ? 22.426 -2.971 -23.564 1.00 80.94 413 LEU A C 1
ATOM 3228 O O . LEU A 1 413 ? 23.628 -3.021 -23.821 1.00 80.94 413 LEU A O 1
ATOM 3232 N N . ARG A 1 414 ? 21.837 -3.850 -22.747 1.00 80.19 414 ARG A N 1
ATOM 3233 C CA . ARG A 1 414 ? 22.583 -4.930 -22.096 1.00 80.19 414 ARG A CA 1
ATOM 3234 C C . ARG A 1 414 ? 23.196 -5.894 -23.111 1.00 80.19 414 ARG A C 1
ATOM 3236 O O . ARG A 1 414 ? 24.364 -6.247 -22.977 1.00 80.19 414 ARG A O 1
ATOM 3243 N N . THR A 1 415 ? 22.442 -6.298 -24.132 1.00 80.88 415 THR A N 1
ATOM 3244 C CA . THR A 1 415 ? 22.957 -7.164 -25.202 1.00 80.88 415 THR A CA 1
ATOM 3245 C C . THR A 1 415 ? 24.089 -6.486 -25.974 1.00 80.88 415 THR A C 1
ATOM 3247 O O . THR A 1 415 ? 25.113 -7.118 -26.227 1.00 80.88 415 THR A O 1
ATOM 3250 N N . TRP A 1 416 ? 23.956 -5.193 -26.287 1.00 88.12 416 TRP A N 1
ATOM 3251 C CA . TRP A 1 416 ? 25.011 -4.418 -26.944 1.00 88.12 416 TRP A CA 1
ATOM 3252 C C . TRP A 1 416 ? 26.255 -4.245 -26.070 1.00 88.12 416 TRP A C 1
ATOM 3254 O O . TRP A 1 416 ? 27.362 -4.356 -26.586 1.00 88.12 416 TRP A O 1
ATOM 3264 N N . SER A 1 417 ? 26.094 -4.044 -24.761 1.00 87.31 417 SER A N 1
ATOM 3265 C CA . SER A 1 417 ? 27.195 -4.003 -23.789 1.00 87.31 417 SER A CA 1
ATOM 3266 C C . SER A 1 417 ? 27.963 -5.321 -23.740 1.00 87.31 417 SER A C 1
ATOM 3268 O O . SER A 1 417 ? 29.182 -5.320 -23.905 1.00 87.31 417 SER A O 1
ATOM 3270 N N . ILE A 1 418 ? 27.262 -6.455 -23.643 1.00 82.62 418 ILE A N 1
ATOM 3271 C CA . ILE A 1 418 ? 27.894 -7.780 -23.679 1.00 82.62 418 ILE A CA 1
ATOM 3272 C C . ILE A 1 418 ? 28.623 -7.988 -25.009 1.00 82.62 418 ILE A C 1
ATOM 3274 O O . ILE A 1 418 ? 29.796 -8.353 -25.014 1.00 82.62 418 ILE A O 1
ATOM 3278 N N . ALA A 1 419 ? 27.964 -7.716 -26.138 1.00 84.62 419 ALA A N 1
ATOM 3279 C CA . ALA A 1 419 ? 28.557 -7.916 -27.455 1.00 84.62 419 ALA A CA 1
ATOM 3280 C C . ALA A 1 419 ? 29.793 -7.024 -27.677 1.00 84.62 419 ALA A C 1
ATOM 3282 O O . ALA A 1 419 ? 30.820 -7.501 -28.158 1.00 84.62 419 ALA A O 1
ATOM 3283 N N . ALA A 1 420 ? 29.733 -5.754 -27.267 1.00 88.19 420 ALA A N 1
ATOM 3284 C CA . ALA A 1 420 ? 30.863 -4.832 -27.317 1.00 88.19 420 ALA A CA 1
ATOM 3285 C C . ALA A 1 420 ? 32.022 -5.280 -26.414 1.00 88.19 420 ALA A C 1
ATOM 3287 O O . ALA A 1 420 ? 33.179 -5.221 -26.833 1.00 88.19 420 ALA A O 1
ATOM 3288 N N . GLY A 1 421 ? 31.722 -5.780 -25.212 1.00 84.88 421 GLY A N 1
ATOM 3289 C CA . GLY A 1 421 ? 32.706 -6.366 -24.302 1.00 84.88 421 GLY A CA 1
ATOM 3290 C C . GLY A 1 421 ? 33.376 -7.612 -24.887 1.00 84.88 421 GLY A C 1
ATOM 3291 O O . GLY A 1 421 ? 34.601 -7.717 -24.865 1.00 84.88 421 GLY A O 1
ATOM 3292 N N . CYS A 1 422 ? 32.604 -8.520 -25.495 1.00 81.50 422 CYS A N 1
ATOM 3293 C CA . CYS A 1 422 ? 33.135 -9.692 -26.195 1.00 81.50 422 CYS A CA 1
ATOM 3294 C C . CYS A 1 422 ? 34.061 -9.294 -27.352 1.00 81.50 422 CYS A C 1
ATOM 3296 O O . CYS A 1 422 ? 35.131 -9.878 -27.509 1.00 81.50 422 CYS A O 1
ATOM 3298 N N . VAL A 1 423 ? 33.690 -8.277 -28.133 1.00 81.88 423 VAL A N 1
ATOM 3299 C CA . VAL A 1 423 ? 34.518 -7.752 -29.229 1.00 81.88 423 VAL A CA 1
ATOM 3300 C C . VAL A 1 423 ? 35.814 -7.124 -28.705 1.00 81.88 423 VAL A C 1
ATOM 3302 O O . VAL A 1 423 ? 36.885 -7.365 -29.268 1.00 81.88 423 VAL A O 1
ATOM 3305 N N . ALA A 1 424 ? 35.748 -6.359 -27.613 1.00 84.62 424 ALA A N 1
ATOM 3306 C CA . ALA A 1 424 ? 36.922 -5.783 -26.963 1.00 84.62 424 ALA A CA 1
ATOM 3307 C C . ALA A 1 424 ? 37.875 -6.870 -26.445 1.00 84.62 424 ALA A C 1
ATOM 3309 O O . ALA A 1 424 ? 39.070 -6.834 -26.745 1.00 84.62 424 ALA A O 1
ATOM 3310 N N . LEU A 1 425 ? 37.338 -7.858 -25.720 1.00 83.12 425 LEU A N 1
ATOM 3311 C CA . LEU A 1 425 ? 38.090 -8.983 -25.169 1.00 83.12 425 LEU A CA 1
ATOM 3312 C C . LEU A 1 425 ? 38.732 -9.819 -26.277 1.00 83.12 425 LEU A C 1
ATOM 3314 O O . LEU A 1 425 ? 39.921 -10.113 -26.206 1.00 83.12 425 LEU A O 1
ATOM 3318 N N . PHE A 1 426 ? 37.982 -10.144 -27.329 1.00 77.69 426 PHE A N 1
ATOM 3319 C CA . PHE A 1 426 ? 38.509 -10.884 -28.471 1.00 77.69 426 PHE A CA 1
ATOM 3320 C C . PHE A 1 426 ? 39.636 -10.110 -29.171 1.00 77.69 426 PHE A C 1
ATOM 3322 O O . PHE A 1 426 ? 40.695 -10.671 -29.445 1.00 77.69 426 PHE A O 1
ATOM 3329 N N . GLY A 1 427 ? 39.477 -8.795 -29.364 1.00 78.75 427 GLY A N 1
ATOM 3330 C CA . GLY A 1 427 ? 40.545 -7.931 -29.872 1.00 78.75 427 GLY A CA 1
ATOM 3331 C C . GLY A 1 427 ? 41.800 -7.926 -28.985 1.00 78.75 427 GLY A C 1
ATOM 3332 O O . GLY A 1 427 ? 42.917 -7.898 -29.503 1.00 78.75 427 GLY A O 1
ATOM 3333 N N . LEU A 1 428 ? 41.641 -7.988 -27.659 1.00 83.44 428 LEU A N 1
ATOM 3334 C CA . LEU A 1 428 ? 42.759 -8.109 -26.717 1.00 83.44 428 LEU A CA 1
ATOM 3335 C C . LEU A 1 428 ? 43.423 -9.490 -26.775 1.00 83.44 428 LEU A C 1
ATOM 3337 O O . LEU A 1 428 ? 44.649 -9.552 -26.799 1.00 83.44 428 LEU A O 1
ATOM 3341 N N . MET A 1 429 ? 42.653 -10.580 -26.857 1.00 78.75 429 MET A N 1
ATOM 3342 C CA . MET A 1 429 ? 43.186 -11.946 -26.971 1.00 78.75 429 MET A CA 1
ATOM 3343 C C . MET A 1 429 ? 44.071 -12.111 -28.205 1.00 78.75 429 MET A C 1
ATOM 3345 O O . MET A 1 429 ? 45.135 -12.717 -28.130 1.00 78.75 429 MET A O 1
ATOM 3349 N N . LEU A 1 430 ? 43.693 -11.495 -29.325 1.00 77.75 430 LEU A N 1
ATOM 3350 C CA . LEU A 1 430 ? 44.495 -11.518 -30.547 1.00 77.75 430 LEU A CA 1
ATOM 3351 C C . LEU A 1 430 ? 45.836 -10.770 -30.415 1.00 77.75 430 LEU A C 1
ATOM 3353 O O . LEU A 1 430 ? 46.673 -10.861 -31.314 1.00 77.75 430 LEU A O 1
ATOM 3357 N N . ARG A 1 431 ? 46.099 -10.051 -29.311 1.00 81.50 431 ARG A N 1
ATOM 3358 C CA . ARG A 1 431 ? 47.441 -9.521 -29.018 1.00 81.50 431 ARG A CA 1
ATOM 3359 C C . ARG A 1 431 ? 48.424 -10.608 -28.590 1.00 81.50 431 ARG A C 1
ATOM 3361 O O . ARG A 1 431 ? 49.617 -10.415 -28.815 1.00 81.50 431 ARG A O 1
ATOM 3368 N N . VAL A 1 432 ? 47.960 -11.725 -28.044 1.00 83.94 432 VAL A N 1
ATOM 3369 C CA . VAL A 1 432 ? 48.806 -12.865 -27.667 1.00 83.94 432 VAL A CA 1
ATOM 3370 C C . VAL A 1 432 ? 49.308 -13.525 -28.950 1.00 83.94 432 VAL A C 1
ATOM 3372 O O . VAL A 1 432 ? 48.499 -13.960 -29.767 1.00 83.94 432 VAL A O 1
ATOM 3375 N N . ARG A 1 433 ? 50.626 -13.520 -29.190 1.00 79.44 433 ARG A N 1
ATOM 3376 C CA . ARG A 1 433 ? 51.210 -13.930 -30.484 1.00 79.44 433 ARG A CA 1
ATOM 3377 C C . ARG A 1 433 ? 50.967 -15.409 -30.768 1.00 79.44 433 ARG A C 1
ATOM 3379 O O . ARG A 1 433 ? 50.693 -15.766 -31.906 1.00 79.44 433 ARG A O 1
ATOM 3386 N N . GLU A 1 434 ? 50.990 -16.218 -29.722 1.00 81.69 434 GLU A N 1
ATOM 3387 C CA . GLU A 1 434 ? 50.826 -17.669 -29.719 1.00 81.69 434 GLU A CA 1
ATOM 3388 C C . GLU A 1 434 ? 49.419 -18.099 -30.158 1.00 81.69 434 GLU A C 1
ATOM 3390 O O . GLU A 1 434 ? 49.235 -19.203 -30.658 1.00 81.69 434 GLU A O 1
ATOM 3395 N N . LEU A 1 435 ? 48.422 -17.218 -30.013 1.00 71.25 435 LEU A N 1
ATOM 3396 C CA . LEU A 1 435 ? 47.044 -17.476 -30.436 1.00 71.25 435 LEU A CA 1
ATOM 3397 C C . LEU A 1 435 ? 46.785 -17.075 -31.894 1.00 71.25 435 LEU A C 1
ATOM 3399 O O . LEU A 1 435 ? 45.696 -17.316 -32.411 1.00 71.25 435 LEU A O 1
ATOM 3403 N N . ARG A 1 436 ? 47.746 -16.432 -32.571 1.00 82.50 436 ARG A N 1
ATOM 3404 C CA . ARG A 1 436 ? 47.547 -15.904 -33.925 1.00 82.50 436 ARG A CA 1
ATOM 3405 C C . ARG A 1 436 ? 47.849 -16.972 -34.967 1.00 82.50 436 ARG A C 1
ATOM 3407 O O . ARG A 1 436 ? 48.961 -17.477 -35.052 1.00 82.50 436 ARG A O 1
ATOM 3414 N N . ASN A 1 437 ? 46.894 -17.212 -35.855 1.00 81.81 437 ASN A N 1
ATOM 3415 C CA . ASN A 1 437 ? 47.148 -17.842 -37.146 1.00 81.81 437 ASN A CA 1
ATOM 3416 C C . ASN A 1 437 ? 46.425 -17.058 -38.250 1.00 81.81 437 ASN A C 1
ATOM 3418 O O . ASN A 1 437 ? 45.473 -16.321 -37.981 1.00 81.81 437 ASN A O 1
ATOM 3422 N N . THR A 1 438 ? 46.883 -17.183 -39.496 1.00 79.50 438 THR A N 1
ATOM 3423 C CA . THR A 1 438 ? 46.369 -16.386 -40.624 1.00 79.50 438 THR A CA 1
ATOM 3424 C C . THR A 1 438 ? 44.851 -16.515 -40.783 1.00 79.50 438 THR A C 1
ATOM 3426 O O . THR A 1 438 ? 44.167 -15.512 -40.977 1.00 79.50 438 THR A O 1
ATOM 3429 N N . SER A 1 439 ? 44.304 -17.723 -40.610 1.00 77.38 439 SER A N 1
ATOM 3430 C CA . SER A 1 439 ? 42.861 -17.992 -40.695 1.00 77.38 439 SER A CA 1
ATOM 3431 C C . SER A 1 439 ? 42.052 -17.250 -39.619 1.00 77.38 439 SER A C 1
ATOM 3433 O O . SER A 1 439 ? 41.049 -16.595 -39.922 1.00 77.38 439 SER A O 1
ATOM 3435 N N . LEU A 1 440 ? 42.521 -17.270 -38.368 1.00 74.00 440 LEU A N 1
ATOM 3436 C CA . LEU A 1 440 ? 41.901 -16.582 -37.238 1.00 74.00 440 LEU A CA 1
ATOM 3437 C C . LEU A 1 440 ? 41.962 -15.065 -37.419 1.00 74.00 440 LEU A C 1
ATOM 3439 O O . LEU A 1 440 ? 40.960 -14.392 -37.196 1.00 74.00 440 LEU A O 1
ATOM 3443 N N . LEU A 1 441 ? 43.102 -14.521 -37.864 1.00 78.00 441 LEU A N 1
ATOM 3444 C CA . LEU A 1 441 ? 43.254 -13.080 -38.089 1.00 78.00 441 LEU A CA 1
ATOM 3445 C C . LEU A 1 441 ? 42.318 -12.579 -39.198 1.00 78.00 441 LEU A C 1
ATOM 3447 O O . LEU A 1 441 ? 41.644 -11.562 -39.026 1.00 78.00 441 LEU A O 1
ATOM 3451 N N . VAL A 1 442 ? 42.233 -13.302 -40.319 1.00 79.25 442 VAL A N 1
ATOM 3452 C CA . VAL A 1 442 ? 41.335 -12.960 -41.435 1.00 79.25 442 VAL A CA 1
ATOM 3453 C C . VAL A 1 442 ? 39.868 -13.042 -41.003 1.00 79.25 442 VAL A C 1
ATOM 3455 O O . VAL A 1 442 ? 39.093 -12.122 -41.281 1.00 79.25 442 VAL A O 1
ATOM 3458 N N . THR A 1 443 ? 39.492 -14.090 -40.266 1.00 77.50 443 THR A N 1
ATOM 3459 C CA . THR A 1 443 ? 38.127 -14.273 -39.745 1.00 77.50 443 THR A CA 1
ATOM 3460 C C . THR A 1 443 ? 37.760 -13.184 -38.737 1.00 77.50 443 THR A C 1
ATOM 3462 O O . THR A 1 443 ? 36.697 -12.576 -38.849 1.00 77.50 443 THR A O 1
ATOM 3465 N N . ALA A 1 444 ? 38.664 -12.858 -37.811 1.00 76.62 444 ALA A N 1
ATOM 3466 C CA . ALA A 1 444 ? 38.473 -11.794 -36.831 1.00 76.62 444 ALA A CA 1
ATOM 3467 C C . ALA A 1 444 ? 38.252 -10.427 -37.490 1.00 76.62 444 ALA A C 1
ATOM 3469 O O . ALA A 1 444 ? 37.359 -9.680 -37.096 1.00 76.62 444 ALA A O 1
ATOM 3470 N N . ILE A 1 445 ? 39.023 -10.109 -38.534 1.00 81.38 445 ILE A N 1
ATOM 3471 C CA . ILE A 1 445 ? 38.870 -8.863 -39.295 1.00 81.38 445 ILE A CA 1
ATOM 3472 C C . ILE A 1 445 ? 37.534 -8.836 -40.053 1.00 81.38 445 ILE A C 1
ATOM 3474 O O . ILE A 1 445 ? 36.893 -7.785 -40.125 1.00 81.38 445 ILE A O 1
ATOM 3478 N N . LYS A 1 446 ? 37.116 -9.963 -40.642 1.00 82.25 446 LYS A N 1
ATOM 3479 C CA . LYS A 1 446 ? 35.843 -10.075 -41.369 1.00 82.25 446 LYS A CA 1
ATOM 3480 C C . LYS A 1 446 ? 34.651 -9.881 -40.430 1.00 82.25 446 LYS A C 1
ATOM 3482 O O . LYS A 1 446 ? 33.803 -9.030 -40.695 1.00 82.25 446 LYS A O 1
ATOM 3487 N N . GLU A 1 447 ? 34.615 -10.613 -39.321 1.00 79.25 447 GLU A N 1
ATOM 3488 C CA . GLU A 1 447 ? 33.516 -10.536 -38.354 1.00 79.25 447 GLU A CA 1
ATOM 3489 C C . GLU A 1 447 ? 33.529 -9.219 -37.565 1.00 79.25 447 GLU A C 1
ATOM 3491 O O . GLU A 1 447 ? 32.472 -8.636 -37.341 1.00 79.25 447 GLU A O 1
ATOM 3496 N N . GLY A 1 448 ? 34.704 -8.662 -37.247 1.00 80.94 448 GLY A N 1
ATOM 3497 C CA . GLY A 1 448 ? 34.821 -7.329 -36.648 1.00 80.94 448 GLY A CA 1
ATOM 3498 C C . GLY A 1 448 ? 34.237 -6.230 -37.543 1.00 80.94 448 GLY A C 1
ATOM 3499 O O . GLY A 1 448 ? 33.487 -5.374 -37.073 1.00 80.94 448 GLY A O 1
ATOM 3500 N N . ARG A 1 449 ? 34.492 -6.287 -38.860 1.00 84.25 449 ARG A N 1
ATOM 3501 C CA . ARG A 1 449 ? 33.858 -5.375 -39.830 1.00 84.25 449 ARG A CA 1
ATOM 3502 C C . ARG A 1 449 ? 32.348 -5.576 -39.913 1.00 84.25 449 ARG A C 1
ATOM 3504 O O . ARG A 1 449 ? 31.614 -4.590 -39.951 1.00 84.25 449 ARG A O 1
ATOM 3511 N N . ARG A 1 450 ? 31.879 -6.826 -39.912 1.00 82.62 450 ARG A N 1
ATOM 3512 C CA . ARG A 1 450 ? 30.445 -7.151 -39.920 1.00 82.62 450 ARG A CA 1
ATOM 3513 C C . ARG A 1 450 ? 29.737 -6.624 -38.671 1.00 82.62 450 ARG A C 1
ATOM 3515 O O . ARG A 1 450 ? 28.651 -6.064 -38.787 1.00 82.62 450 ARG A O 1
ATOM 3522 N N . PHE A 1 451 ? 30.364 -6.751 -37.504 1.00 83.88 451 PHE A N 1
ATOM 3523 C CA . PHE A 1 451 ? 29.855 -6.223 -36.241 1.00 83.88 451 PHE A CA 1
ATOM 3524 C C . PHE A 1 451 ? 29.731 -4.692 -36.267 1.00 83.88 451 PHE A C 1
ATOM 3526 O O . PHE A 1 451 ? 28.676 -4.159 -35.933 1.00 83.88 451 PHE A O 1
ATOM 3533 N N . LEU A 1 452 ? 30.760 -3.977 -36.736 1.00 87.25 452 LEU A N 1
ATOM 3534 C CA . LEU A 1 452 ? 30.711 -2.514 -36.869 1.00 87.25 452 LEU A CA 1
ATOM 3535 C C . LEU A 1 452 ? 29.644 -2.060 -37.871 1.00 87.25 452 LEU A C 1
ATOM 3537 O O . LEU A 1 452 ? 28.883 -1.139 -37.584 1.00 87.25 452 LEU A O 1
ATOM 3541 N N . ALA A 1 453 ? 29.541 -2.734 -39.019 1.00 87.25 453 ALA A N 1
ATOM 3542 C CA . ALA A 1 453 ? 28.501 -2.452 -40.006 1.00 87.25 453 ALA A CA 1
ATOM 3543 C C . ALA A 1 453 ? 27.094 -2.678 -39.431 1.00 87.25 453 ALA A C 1
ATOM 3545 O O . ALA A 1 453 ? 26.189 -1.894 -39.699 1.00 87.25 453 ALA A O 1
ATOM 3546 N N . MET A 1 454 ? 26.916 -3.717 -38.608 1.00 87.00 454 MET A N 1
ATOM 3547 C CA . MET A 1 454 ? 25.662 -3.983 -37.905 1.00 87.00 454 MET A CA 1
ATOM 3548 C C . MET A 1 454 ? 25.341 -2.890 -36.884 1.00 87.00 454 MET A C 1
ATOM 3550 O O . MET A 1 454 ? 24.211 -2.422 -36.850 1.00 87.00 454 MET A O 1
ATOM 3554 N N . MET A 1 455 ? 26.318 -2.460 -36.083 1.00 85.06 455 MET A N 1
ATOM 3555 C CA . MET A 1 455 ? 26.139 -1.408 -35.078 1.00 85.06 455 MET A CA 1
ATOM 3556 C C . MET A 1 455 ? 25.776 -0.062 -35.718 1.00 85.06 455 MET A C 1
ATOM 3558 O O . MET A 1 455 ? 24.838 0.588 -35.265 1.00 85.06 455 MET A O 1
ATOM 3562 N N . CYS A 1 456 ? 26.465 0.325 -36.797 1.00 87.12 456 CYS A N 1
ATOM 3563 C CA . CYS A 1 456 ? 26.272 1.597 -37.502 1.00 87.12 456 CYS A CA 1
ATOM 3564 C C . CYS A 1 456 ? 25.120 1.592 -38.522 1.00 87.12 456 CYS A C 1
ATOM 3566 O O . CYS A 1 456 ? 24.849 2.621 -39.142 1.00 87.12 456 CYS A O 1
ATOM 3568 N N . ASN A 1 457 ? 24.451 0.456 -38.738 1.00 89.19 457 ASN A N 1
ATOM 3569 C CA . ASN A 1 457 ? 23.285 0.397 -39.612 1.00 89.19 457 ASN A CA 1
ATOM 3570 C C . ASN A 1 457 ? 22.160 1.259 -39.017 1.00 89.19 457 ASN A C 1
ATOM 3572 O O . ASN A 1 457 ? 21.830 1.103 -37.845 1.00 89.19 457 ASN A O 1
ATOM 3576 N N . LYS A 1 458 ? 21.544 2.131 -39.824 1.00 83.94 458 LYS A N 1
ATOM 3577 C CA . LYS A 1 458 ? 20.415 2.982 -39.401 1.00 83.94 458 LYS A CA 1
ATOM 3578 C C . LYS A 1 458 ? 19.258 2.169 -38.809 1.00 83.94 458 LYS A C 1
ATOM 3580 O O . LYS A 1 458 ? 18.621 2.605 -37.865 1.00 83.94 458 LYS A O 1
ATOM 3585 N N . ASN A 1 459 ? 19.054 0.948 -39.305 1.00 81.25 459 ASN A N 1
ATOM 3586 C CA . ASN A 1 459 ? 18.011 0.038 -38.828 1.00 81.25 459 ASN A CA 1
ATOM 3587 C C . ASN A 1 459 ? 18.466 -0.839 -37.648 1.00 81.25 459 ASN A C 1
ATOM 3589 O O . ASN A 1 459 ? 17.762 -1.775 -37.268 1.00 81.25 459 ASN A O 1
ATOM 3593 N N . SER A 1 460 ? 19.664 -0.616 -37.098 1.00 83.06 460 SER A N 1
ATOM 3594 C CA . SER A 1 460 ? 20.147 -1.395 -35.963 1.00 83.06 460 SER A CA 1
ATOM 3595 C C . SER A 1 460 ? 19.411 -1.000 -34.688 1.00 83.06 460 SER A C 1
ATOM 3597 O O . SER A 1 460 ? 19.066 0.163 -34.464 1.00 83.06 460 SER A O 1
ATOM 3599 N N . SER A 1 461 ? 19.230 -1.969 -33.791 1.00 80.06 461 SER A N 1
ATOM 3600 C CA . SER A 1 461 ? 18.675 -1.688 -32.466 1.00 80.06 461 SER A CA 1
ATOM 3601 C C . SER A 1 461 ? 19.572 -0.757 -31.641 1.00 80.06 461 SER A C 1
ATOM 3603 O O . SER A 1 461 ? 19.075 -0.163 -30.690 1.00 80.06 461 SER A O 1
ATOM 3605 N N . PHE A 1 462 ? 20.855 -0.599 -32.004 1.00 83.94 462 PHE A N 1
ATOM 3606 C CA . PHE A 1 462 ? 21.765 0.374 -31.398 1.00 83.94 462 PHE A CA 1
ATOM 3607 C C . PHE A 1 462 ? 21.488 1.797 -31.886 1.00 83.94 462 PHE A C 1
ATOM 3609 O O . PHE A 1 462 ? 21.298 2.684 -31.063 1.00 83.94 462 PHE A O 1
ATOM 3616 N N . MET A 1 463 ? 21.391 2.025 -33.200 1.00 84.88 463 MET A N 1
ATOM 3617 C CA . MET A 1 463 ? 21.102 3.358 -33.750 1.00 84.88 463 MET A CA 1
ATOM 3618 C C . MET A 1 463 ? 19.712 3.850 -33.337 1.00 84.88 463 MET A C 1
ATOM 3620 O O . MET A 1 463 ? 19.568 5.009 -32.960 1.00 84.88 463 MET A O 1
ATOM 3624 N N . TYR A 1 464 ? 18.726 2.951 -33.251 1.00 80.69 464 TYR A N 1
ATOM 3625 C CA . TYR A 1 464 ? 17.397 3.267 -32.715 1.00 80.69 464 TYR A CA 1
ATOM 3626 C C . TYR A 1 464 ? 17.420 3.756 -31.250 1.00 80.69 464 TYR A C 1
ATOM 3628 O O . TYR A 1 464 ? 16.530 4.486 -30.815 1.00 80.69 464 TYR A O 1
ATOM 3636 N N . LEU A 1 465 ? 18.427 3.363 -30.456 1.00 75.75 465 LEU A N 1
ATOM 3637 C CA . LEU A 1 465 ? 18.619 3.887 -29.096 1.00 75.75 465 LEU A CA 1
ATOM 3638 C C . LEU A 1 465 ? 19.191 5.312 -29.094 1.00 75.75 465 LEU A C 1
ATOM 3640 O O . LEU A 1 465 ? 18.996 6.030 -28.115 1.00 75.75 465 LEU A O 1
ATOM 3644 N N . LEU A 1 466 ? 19.877 5.714 -30.169 1.00 79.31 466 LEU A N 1
ATOM 3645 C CA . LEU A 1 466 ? 20.525 7.021 -30.312 1.00 79.31 466 LEU A CA 1
ATOM 3646 C C . LEU A 1 466 ? 19.627 8.080 -30.966 1.00 79.31 466 LEU A C 1
ATOM 3648 O O . LEU A 1 466 ? 19.808 9.266 -30.702 1.00 79.31 466 LEU A O 1
ATOM 3652 N N . GLU A 1 467 ? 18.678 7.675 -31.813 1.00 80.50 467 GLU A N 1
ATOM 3653 C CA . GLU A 1 467 ? 17.821 8.600 -32.574 1.00 80.50 467 GLU A CA 1
ATOM 3654 C C . GLU A 1 467 ? 16.836 9.387 -31.691 1.00 80.50 467 GLU A C 1
ATOM 3656 O O . GLU A 1 467 ? 16.519 10.545 -31.972 1.00 80.50 467 GLU A O 1
ATOM 3661 N N . GLU A 1 468 ? 16.377 8.804 -30.583 1.00 75.75 468 GLU A N 1
ATOM 3662 C CA . GLU A 1 468 ? 15.398 9.437 -29.699 1.00 75.75 468 GLU A CA 1
ATOM 3663 C C . GLU A 1 468 ? 16.096 10.242 -28.583 1.00 75.75 468 GLU A C 1
ATOM 3665 O O . GLU A 1 468 ? 16.509 9.695 -27.558 1.00 75.75 468 GLU A O 1
ATOM 3670 N N . LYS A 1 469 ? 16.218 11.568 -28.777 1.00 73.31 469 LYS A N 1
ATOM 3671 C CA . LYS A 1 469 ? 16.967 12.501 -27.898 1.00 73.31 469 LYS A CA 1
ATOM 3672 C C . LYS A 1 469 ? 16.654 12.357 -26.402 1.00 73.31 469 LYS A C 1
ATOM 3674 O O . LYS A 1 469 ? 17.554 12.441 -25.569 1.00 73.31 469 LYS A O 1
ATOM 3679 N N . THR A 1 470 ? 15.388 12.142 -26.054 1.00 70.19 470 THR A N 1
ATOM 3680 C CA . THR A 1 470 ? 14.927 11.992 -24.664 1.00 70.19 470 THR A CA 1
ATOM 3681 C C . THR A 1 470 ? 15.371 10.670 -24.038 1.00 70.19 470 THR A C 1
ATOM 3683 O O . THR A 1 470 ? 15.686 10.633 -22.850 1.00 70.19 470 THR A O 1
ATOM 3686 N N . ARG A 1 471 ? 15.451 9.587 -24.824 1.00 67.50 471 ARG A N 1
ATOM 3687 C CA . ARG A 1 471 ? 15.979 8.293 -24.367 1.00 67.50 471 ARG A CA 1
ATOM 3688 C C . ARG A 1 471 ? 17.488 8.329 -24.245 1.00 67.50 471 ARG A C 1
ATOM 3690 O O . ARG A 1 471 ? 17.986 7.877 -23.216 1.00 67.50 471 ARG A O 1
ATOM 3697 N N . LEU A 1 472 ? 18.182 8.914 -25.224 1.00 75.81 472 LEU A N 1
ATOM 3698 C CA . LEU A 1 472 ? 19.640 9.031 -25.221 1.00 75.81 472 LEU A CA 1
ATOM 3699 C C . LEU A 1 472 ? 20.139 9.648 -23.913 1.00 75.81 472 LEU A C 1
ATOM 3701 O O . LEU A 1 472 ? 20.973 9.040 -23.253 1.00 75.81 472 LEU A O 1
ATOM 3705 N N . ALA A 1 473 ? 19.543 10.764 -23.473 1.00 78.31 473 ALA A N 1
ATOM 3706 C CA . ALA A 1 473 ? 19.911 11.436 -22.225 1.00 78.31 473 ALA A CA 1
ATOM 3707 C C . ALA A 1 473 ? 19.930 10.487 -21.009 1.00 78.31 473 ALA A C 1
ATOM 3709 O O . ALA A 1 473 ? 20.852 10.546 -20.201 1.00 78.31 473 ALA A O 1
ATOM 3710 N N . SER A 1 474 ? 18.965 9.564 -20.921 1.00 75.12 474 SER A N 1
ATOM 3711 C CA . SER A 1 474 ? 18.845 8.613 -19.807 1.00 75.12 474 SER A CA 1
ATOM 3712 C C . SER A 1 474 ? 19.798 7.413 -19.868 1.00 75.12 474 SER A C 1
ATOM 3714 O O . SER A 1 474 ? 19.933 6.705 -18.874 1.00 75.12 474 SER A O 1
ATOM 3716 N N . VAL A 1 475 ? 20.445 7.170 -21.013 1.00 79.75 475 VAL A N 1
ATOM 3717 C CA . VAL A 1 475 ? 21.310 5.997 -21.246 1.00 79.75 475 VAL A CA 1
ATOM 3718 C C . VAL A 1 475 ? 22.707 6.369 -21.755 1.00 79.75 475 VAL A C 1
ATOM 3720 O O . VAL A 1 475 ? 23.491 5.485 -22.096 1.00 79.75 475 VAL A O 1
ATOM 3723 N N . THR A 1 476 ? 23.036 7.667 -21.793 1.00 85.12 476 THR A N 1
ATOM 3724 C CA . THR A 1 476 ? 24.282 8.210 -22.359 1.00 85.12 476 THR A CA 1
ATOM 3725 C C . THR A 1 476 ? 25.524 7.522 -21.801 1.00 85.12 476 THR A C 1
ATOM 3727 O O . THR A 1 476 ? 26.388 7.127 -22.575 1.00 85.12 476 THR A O 1
ATOM 3730 N N . GLU A 1 477 ? 25.617 7.334 -20.482 1.00 86.19 477 GLU A N 1
ATOM 3731 C CA . GLU A 1 477 ? 26.788 6.705 -19.853 1.00 86.19 477 GLU A CA 1
ATOM 3732 C C . GLU A 1 477 ? 27.012 5.273 -20.356 1.00 86.19 477 GLU A C 1
ATOM 3734 O O . GLU A 1 477 ? 28.121 4.924 -20.759 1.00 86.19 477 GLU A O 1
ATOM 3739 N N . GLN A 1 478 ? 25.942 4.477 -20.426 1.00 85.94 478 GLN A N 1
ATOM 3740 C CA . GLN A 1 478 ? 25.987 3.092 -20.907 1.00 85.94 478 GLN A CA 1
ATOM 3741 C C . GLN A 1 478 ? 26.330 3.037 -22.397 1.00 85.94 478 GLN A C 1
ATOM 3743 O O . GLN A 1 478 ? 27.150 2.230 -22.828 1.00 85.94 478 GLN A O 1
ATOM 3748 N N . VAL A 1 479 ? 25.745 3.929 -23.199 1.00 88.19 479 VAL A N 1
ATOM 3749 C CA . VAL A 1 479 ? 26.068 4.068 -24.624 1.00 88.19 479 VAL A CA 1
ATOM 3750 C C . VAL A 1 479 ? 27.540 4.438 -24.817 1.00 88.19 479 VAL A C 1
ATOM 3752 O O . VAL A 1 479 ? 28.209 3.855 -25.668 1.00 88.19 479 VAL A O 1
ATOM 3755 N N . VAL A 1 480 ? 28.070 5.369 -24.022 1.00 90.06 480 VAL A N 1
ATOM 3756 C CA . VAL A 1 480 ? 29.482 5.767 -24.066 1.00 90.06 480 VAL A CA 1
ATOM 3757 C C . VAL A 1 480 ? 30.389 4.598 -23.688 1.00 90.06 480 VAL A C 1
ATOM 3759 O O . VAL A 1 480 ? 31.409 4.396 -24.343 1.00 90.06 480 VAL A O 1
ATOM 3762 N N . GLU A 1 481 ? 30.037 3.802 -22.680 1.00 89.38 481 GLU A N 1
ATOM 3763 C CA . GLU A 1 481 ? 30.789 2.600 -22.300 1.00 89.38 481 GLU A CA 1
ATOM 3764 C C . GLU A 1 481 ? 30.793 1.538 -23.412 1.00 89.38 481 GLU A C 1
ATOM 3766 O O . GLU A 1 481 ? 31.846 0.978 -23.741 1.00 89.38 481 GLU A O 1
ATOM 3771 N N . ILE A 1 482 ? 29.641 1.314 -24.052 1.00 90.81 482 ILE A N 1
ATOM 3772 C CA . ILE A 1 482 ? 29.513 0.439 -25.222 1.00 90.81 482 ILE A CA 1
ATOM 3773 C C . ILE A 1 482 ? 30.427 0.941 -26.344 1.00 90.81 482 ILE A C 1
ATOM 3775 O O . ILE A 1 482 ? 31.246 0.179 -26.860 1.00 90.81 482 ILE A O 1
ATOM 3779 N N . ILE A 1 483 ? 30.347 2.230 -26.692 1.00 91.38 483 ILE A N 1
ATOM 3780 C CA . ILE A 1 483 ? 31.179 2.839 -27.738 1.00 91.38 483 ILE A CA 1
ATOM 3781 C C . ILE A 1 483 ? 32.665 2.709 -27.393 1.00 91.38 483 ILE A C 1
ATOM 3783 O O . ILE A 1 483 ? 33.444 2.309 -28.256 1.00 91.38 483 ILE A O 1
ATOM 3787 N N . LYS A 1 484 ? 33.069 2.975 -26.146 1.00 92.25 484 LYS A N 1
ATOM 3788 C CA . LYS A 1 484 ? 34.457 2.805 -25.685 1.00 92.25 484 LYS A CA 1
ATOM 3789 C C . LYS A 1 484 ? 34.931 1.362 -25.851 1.00 92.25 484 LYS A C 1
ATOM 3791 O O . LYS A 1 484 ? 36.018 1.136 -26.379 1.00 92.25 484 LYS A O 1
ATOM 3796 N N . SER A 1 485 ? 34.114 0.384 -25.466 1.00 89.12 485 SER A N 1
ATOM 3797 C CA . SER A 1 485 ? 34.431 -1.042 -25.623 1.00 89.12 485 SER A CA 1
ATOM 3798 C C . SER A 1 485 ? 34.615 -1.416 -27.097 1.00 89.12 485 SER A C 1
ATOM 3800 O O . SER A 1 485 ? 35.616 -2.030 -27.476 1.00 89.12 485 SER A O 1
ATOM 3802 N N . VAL A 1 486 ? 33.717 -0.948 -27.967 1.00 89.94 486 VAL A N 1
ATOM 3803 C CA . VAL A 1 486 ? 33.840 -1.143 -29.417 1.00 89.94 486 VAL A CA 1
ATOM 3804 C C . VAL A 1 486 ? 35.078 -0.445 -29.983 1.00 89.94 486 VAL A C 1
ATOM 3806 O O . VAL A 1 486 ? 35.781 -1.031 -30.803 1.00 89.94 486 VAL A O 1
ATOM 3809 N N . GLN A 1 487 ? 35.403 0.767 -29.529 1.00 90.94 487 GLN A N 1
ATOM 3810 C CA . GLN A 1 487 ? 36.610 1.492 -29.935 1.00 90.94 487 GLN A CA 1
ATOM 3811 C C . GLN A 1 487 ? 37.889 0.741 -29.543 1.00 90.94 487 GLN A C 1
ATOM 3813 O O . GLN A 1 487 ? 38.815 0.660 -30.353 1.00 90.94 487 GLN A O 1
ATOM 3818 N N . ILE A 1 488 ? 37.935 0.151 -28.342 1.00 89.81 488 ILE A N 1
ATOM 3819 C CA . ILE A 1 488 ? 39.049 -0.697 -27.893 1.00 89.81 488 ILE A CA 1
ATOM 3820 C C . ILE A 1 488 ? 39.203 -1.900 -28.830 1.00 89.81 488 ILE A C 1
ATOM 3822 O O . ILE A 1 488 ? 40.296 -2.133 -29.351 1.00 89.81 488 ILE A O 1
ATOM 3826 N N . GLY A 1 489 ? 38.119 -2.638 -29.090 1.00 84.81 489 GLY A N 1
ATOM 3827 C CA . GLY A 1 489 ? 38.130 -3.778 -30.014 1.00 84.81 489 GLY A CA 1
ATOM 3828 C C . GLY A 1 489 ? 38.563 -3.384 -31.430 1.00 84.81 489 GLY A C 1
ATOM 3829 O O . GLY A 1 489 ? 39.464 -3.996 -32.003 1.00 84.81 489 GLY A O 1
ATOM 3830 N N . ASN A 1 490 ? 38.003 -2.299 -31.968 1.00 87.69 490 ASN A N 1
ATOM 3831 C CA . ASN A 1 490 ? 38.315 -1.798 -33.305 1.00 87.69 490 ASN A CA 1
ATOM 3832 C C . ASN A 1 490 ? 39.785 -1.374 -33.446 1.00 87.69 490 ASN A C 1
ATOM 3834 O O . ASN A 1 490 ? 40.445 -1.771 -34.405 1.00 87.69 490 ASN A O 1
ATOM 3838 N N . ARG A 1 491 ? 40.339 -0.635 -32.473 1.00 89.44 491 ARG A N 1
ATOM 3839 C CA . ARG A 1 491 ? 41.765 -0.263 -32.470 1.00 89.44 491 ARG A CA 1
ATOM 3840 C C . ARG A 1 491 ? 42.659 -1.507 -32.493 1.00 89.44 491 ARG A C 1
ATOM 3842 O O . ARG A 1 491 ? 43.657 -1.536 -33.209 1.00 89.44 491 ARG A O 1
ATOM 3849 N N . ASN A 1 492 ? 42.291 -2.551 -31.751 1.00 84.12 492 ASN A N 1
ATOM 3850 C CA . ASN A 1 492 ? 43.018 -3.819 -31.780 1.00 84.12 492 ASN A CA 1
ATOM 3851 C C . ASN A 1 492 ? 42.956 -4.492 -33.154 1.00 84.12 492 ASN A C 1
ATOM 3853 O O . ASN A 1 492 ? 44.000 -4.874 -33.684 1.00 84.12 492 ASN A O 1
ATOM 3857 N N . PHE A 1 493 ? 41.775 -4.576 -33.770 1.00 82.62 493 PHE A N 1
ATOM 3858 C CA . PHE A 1 493 ? 41.643 -5.134 -35.117 1.00 82.62 493 PHE A CA 1
ATOM 3859 C C . PHE A 1 493 ? 42.412 -4.337 -36.172 1.00 82.62 493 PHE A C 1
ATOM 3861 O O . PHE A 1 493 ? 43.001 -4.941 -37.064 1.00 82.62 493 PHE A O 1
ATOM 3868 N N . GLN A 1 494 ? 42.459 -3.006 -36.072 1.00 85.00 494 GLN A N 1
ATOM 3869 C CA . GLN A 1 494 ? 43.255 -2.164 -36.970 1.00 85.00 494 GLN A CA 1
ATOM 3870 C C . GLN A 1 494 ? 44.754 -2.470 -36.849 1.00 85.00 494 GLN A C 1
ATOM 3872 O O . GLN A 1 494 ? 45.406 -2.714 -37.864 1.00 85.00 494 GLN A O 1
ATOM 3877 N N . ASN A 1 495 ? 45.277 -2.558 -35.622 1.00 82.94 495 ASN A N 1
ATOM 3878 C CA . ASN A 1 495 ? 46.679 -2.912 -35.372 1.00 82.94 495 ASN A CA 1
ATOM 3879 C C . ASN A 1 495 ? 47.029 -4.305 -35.923 1.00 82.94 495 ASN A C 1
ATOM 3881 O O . ASN A 1 495 ? 48.083 -4.508 -36.525 1.00 82.94 495 ASN A O 1
ATOM 3885 N N . ILE A 1 496 ? 46.119 -5.265 -35.757 1.00 78.06 496 ILE A N 1
ATOM 3886 C CA . ILE A 1 496 ? 46.266 -6.626 -36.281 1.00 78.06 496 ILE A CA 1
ATOM 3887 C C . ILE A 1 496 ? 46.173 -6.653 -37.809 1.00 78.06 496 ILE A C 1
ATOM 3889 O O . ILE A 1 496 ? 46.903 -7.403 -38.446 1.00 78.06 496 ILE A O 1
ATOM 3893 N N . CYS A 1 497 ? 45.312 -5.838 -38.415 1.00 74.19 497 CYS A N 1
ATOM 3894 C CA . CYS A 1 497 ? 45.167 -5.743 -39.867 1.00 74.19 497 CYS A CA 1
ATOM 3895 C C . CYS A 1 497 ? 46.463 -5.259 -40.532 1.00 74.19 497 CYS A C 1
ATOM 3897 O O . CYS A 1 497 ? 46.856 -5.796 -41.566 1.00 74.19 497 CYS A O 1
ATOM 3899 N N . VAL A 1 498 ? 47.167 -4.304 -39.913 1.00 77.06 498 VAL A N 1
ATOM 3900 C CA . VAL A 1 498 ? 48.504 -3.878 -40.359 1.00 77.06 498 VAL A CA 1
ATOM 3901 C C . VAL A 1 498 ? 49.491 -5.046 -40.280 1.00 77.06 498 VAL A C 1
ATOM 3903 O O . VAL A 1 498 ? 50.157 -5.346 -41.265 1.00 77.06 498 VAL A O 1
ATOM 3906 N N . HIS A 1 499 ? 49.519 -5.773 -39.159 1.00 70.44 499 HIS A N 1
ATOM 3907 C CA . HIS A 1 499 ? 50.380 -6.948 -38.989 1.00 70.44 499 HIS A CA 1
ATOM 3908 C C . HIS A 1 499 ? 50.071 -8.064 -40.001 1.00 70.44 499 HIS A C 1
ATOM 3910 O O . HIS A 1 499 ? 50.980 -8.642 -40.584 1.00 70.44 499 HIS A O 1
ATOM 3916 N N . ALA A 1 500 ? 48.794 -8.367 -40.241 1.00 66.94 500 ALA A N 1
ATOM 3917 C CA . ALA A 1 500 ? 48.372 -9.394 -41.187 1.00 66.94 500 ALA A CA 1
ATOM 3918 C C . ALA A 1 500 ? 48.746 -9.030 -42.632 1.00 66.94 500 ALA A C 1
ATOM 3920 O O . ALA A 1 500 ? 49.188 -9.900 -43.375 1.00 66.94 500 ALA A O 1
ATOM 3921 N N . LYS A 1 501 ? 48.626 -7.751 -43.021 1.00 68.00 501 LYS A N 1
ATOM 3922 C CA . LYS A 1 501 ? 49.071 -7.264 -44.337 1.00 68.00 501 LYS A CA 1
ATOM 3923 C C . LYS A 1 501 ? 50.582 -7.387 -44.511 1.00 68.00 501 LYS A C 1
ATOM 3925 O O . LYS A 1 501 ? 51.015 -7.843 -45.559 1.00 68.00 501 LYS A O 1
ATOM 3930 N N . VAL A 1 502 ? 51.362 -7.031 -43.488 1.00 65.12 502 VAL A N 1
ATOM 3931 C CA . VAL A 1 502 ? 52.827 -7.170 -43.507 1.00 65.12 502 VAL A CA 1
ATOM 3932 C C . VAL A 1 502 ? 53.228 -8.645 -43.610 1.00 65.12 502 VAL A C 1
ATOM 3934 O O . VAL A 1 502 ? 54.030 -8.992 -44.467 1.00 65.12 502 VAL A O 1
ATOM 3937 N N . CYS A 1 503 ? 52.615 -9.537 -42.826 1.00 61.81 503 CYS A N 1
ATOM 3938 C CA . CYS A 1 503 ? 52.892 -10.975 -42.909 1.00 61.81 503 CYS A CA 1
ATOM 3939 C C . CYS A 1 503 ? 52.461 -11.602 -44.246 1.00 61.81 503 CYS A C 1
ATOM 3941 O O . CYS A 1 503 ? 53.163 -12.466 -44.753 1.00 61.81 503 CYS A O 1
ATOM 3943 N N . ALA A 1 504 ? 51.335 -11.178 -44.831 1.00 57.78 504 ALA A N 1
ATOM 3944 C CA . ALA A 1 504 ? 50.876 -11.673 -46.132 1.00 57.78 504 ALA A CA 1
ATOM 3945 C C . ALA A 1 504 ? 51.736 -11.167 -47.305 1.00 57.78 504 ALA A C 1
ATOM 3947 O O . ALA A 1 504 ? 51.883 -11.872 -48.297 1.00 57.78 504 ALA A O 1
ATOM 3948 N N . LEU A 1 505 ? 52.316 -9.966 -47.190 1.00 51.78 505 LEU A N 1
ATOM 3949 C CA . LEU A 1 505 ? 53.310 -9.451 -48.138 1.00 51.78 505 LEU A CA 1
ATOM 3950 C C . LEU A 1 505 ? 54.632 -10.220 -48.048 1.00 51.78 505 LEU A C 1
ATOM 3952 O O . LEU A 1 505 ? 55.221 -10.510 -49.078 1.00 51.78 505 LEU A O 1
ATOM 3956 N N . VAL A 1 506 ? 55.064 -10.588 -46.838 1.00 47.66 506 VAL A N 1
ATOM 3957 C CA . VAL A 1 506 ? 56.290 -11.376 -46.611 1.00 47.66 506 VAL A CA 1
ATOM 3958 C C . VAL A 1 506 ? 56.125 -12.848 -47.011 1.00 47.66 506 VAL A C 1
ATOM 3960 O O . VAL A 1 506 ? 57.106 -13.480 -47.357 1.00 47.66 506 VAL A O 1
ATOM 3963 N N . ALA A 1 507 ? 54.907 -13.399 -46.995 1.00 46.38 507 ALA A N 1
ATOM 3964 C CA . ALA A 1 507 ? 54.638 -14.781 -47.414 1.00 46.38 507 ALA A CA 1
ATOM 3965 C C . ALA A 1 507 ? 54.474 -14.967 -48.940 1.00 46.38 507 ALA A C 1
ATOM 3967 O O . ALA A 1 507 ? 54.380 -16.101 -49.399 1.00 46.38 507 ALA A O 1
ATOM 3968 N N . ASN A 1 508 ? 54.390 -13.871 -49.705 1.00 41.31 508 ASN A N 1
ATOM 3969 C CA . ASN A 1 508 ? 54.308 -13.862 -51.175 1.00 41.31 508 ASN A CA 1
ATOM 3970 C C . ASN A 1 508 ? 55.630 -13.414 -51.841 1.00 41.31 508 ASN A C 1
ATOM 3972 O O . ASN A 1 508 ? 55.643 -13.119 -53.037 1.00 41.31 508 ASN A O 1
ATOM 3976 N N . VAL A 1 509 ? 56.712 -13.348 -51.062 1.00 34.66 509 VAL A N 1
ATOM 3977 C CA . VAL A 1 509 ? 58.117 -13.256 -51.491 1.00 34.66 509 VAL A CA 1
ATOM 3978 C C . VAL A 1 509 ? 58.787 -14.544 -51.042 1.00 34.66 509 VAL A C 1
ATOM 3980 O O . VAL A 1 509 ? 59.593 -15.083 -51.828 1.00 34.66 509 VAL A O 1
#